Protein AF-H8KWG1-F1 (afdb_monomer_lite)

Radius of gyration: 48.0 Å; chains: 1; bounding box: 112×78×120 Å

Sequence (428 aa):
MRSLLLILVLLCLSTRTFSNDRPQLIDSLSADQKTVLYQYGTLKKLASAPQAENFWTQHKQLMPHLANAQRDSLANELLMNVELVYKVKKPSSFRFLERLFTATGLILSFASLIAAYAIIMLIYKYWSVISVFFLRIFAPLFKILFAPRMLTFELLLLGAAGIWFGPSIKDVTIRTIIIHVGLFLLWSQVTELVAAELNFKACYKKVFNSSSEWIPNRSTFIQICVPCFTTAVALFITTTKIADEWYYYELVIIGLITFYTIPLVYSVCRPLGRLILPVTYELNKINPRILPYITLTIILGVISLFIPNIHRSIPLTLGVLSACWLLIISSKEASGDLISNYVYVQLVSMLYFIGCMFAGAILSMQLLSTIGVLFLVVFAIIKYWELPGFWNWYWKDYKTWGLLGMAAFLWLIATLIKYGSTFIFIGL

Structure (mmCIF, N/CA/C/O backbone):
data_AF-H8KWG1-F1
#
_entry.id   AF-H8KWG1-F1
#
loop_
_atom_site.group_PDB
_atom_site.id
_atom_site.type_symbol
_atom_site.label_atom_id
_atom_site.label_alt_id
_atom_site.label_comp_id
_atom_site.label_asym_id
_atom_site.label_entity_id
_atom_site.label_seq_id
_atom_site.pdbx_PDB_ins_code
_atom_site.Cartn_x
_atom_site.Cartn_y
_atom_site.Cartn_z
_atom_site.occupancy
_atom_site.B_iso_or_equiv
_atom_site.auth_seq_id
_atom_site.auth_comp_id
_atom_site.auth_asym_id
_atom_site.auth_atom_id
_atom_site.pdbx_PDB_model_num
ATOM 1 N N . MET A 1 1 ? -72.026 -45.008 91.839 1.00 45.94 1 MET A N 1
ATOM 2 C CA . MET A 1 1 ? -72.260 -43.708 91.163 1.00 45.94 1 MET A CA 1
ATOM 3 C C . MET A 1 1 ? -72.143 -42.524 92.141 1.00 45.94 1 MET A C 1
ATOM 5 O O . MET A 1 1 ? -73.042 -41.704 92.231 1.00 45.94 1 MET A O 1
ATOM 9 N N . ARG A 1 2 ? -71.028 -42.425 92.882 1.00 38.81 2 ARG A N 1
ATOM 10 C CA . ARG A 1 2 ? -70.699 -41.300 93.790 1.00 38.81 2 ARG A CA 1
ATOM 11 C C . ARG A 1 2 ? -69.423 -40.547 93.369 1.00 38.81 2 ARG A C 1
ATOM 13 O O . ARG A 1 2 ? -69.159 -39.471 93.879 1.00 38.81 2 ARG A O 1
ATOM 20 N N . SER A 1 3 ? -68.689 -41.063 92.380 1.00 38.41 3 SER A N 1
ATOM 21 C CA . SER A 1 3 ? -67.412 -40.507 91.907 1.00 38.41 3 SER A CA 1
ATOM 22 C C . SER A 1 3 ? -67.548 -39.498 90.753 1.00 38.41 3 SER A C 1
ATOM 24 O O . SER A 1 3 ? -66.609 -38.768 90.478 1.00 38.41 3 SER A O 1
ATOM 26 N N . LEU A 1 4 ? -68.718 -39.414 90.102 1.00 46.00 4 LEU A N 1
ATOM 27 C CA . LEU A 1 4 ? -69.000 -38.449 89.021 1.00 46.00 4 LEU A CA 1
ATOM 28 C C . LEU A 1 4 ? -69.634 -37.143 89.535 1.00 46.00 4 LEU A C 1
ATOM 30 O O . LEU A 1 4 ? -69.410 -36.081 88.969 1.00 46.00 4 LEU A O 1
ATOM 34 N N . LEU A 1 5 ? -70.356 -37.200 90.659 1.00 46.47 5 LEU A N 1
ATOM 35 C CA . LEU A 1 5 ? -70.991 -36.030 91.279 1.00 46.47 5 LEU A CA 1
ATOM 36 C C . LEU A 1 5 ? -69.972 -35.175 92.058 1.00 46.47 5 LEU A C 1
ATOM 38 O O . LEU A 1 5 ? -70.111 -33.962 92.133 1.00 46.47 5 LEU A O 1
ATOM 42 N N . LEU A 1 6 ? -68.890 -35.792 92.548 1.00 48.22 6 LEU A N 1
ATOM 43 C CA . LEU A 1 6 ? -67.790 -35.103 93.232 1.00 48.22 6 LEU A CA 1
ATOM 44 C C . LEU A 1 6 ? -66.878 -34.338 92.252 1.00 48.22 6 LEU A C 1
ATOM 46 O O . LEU A 1 6 ? -66.355 -33.290 92.608 1.00 48.22 6 LEU A O 1
ATOM 50 N N . ILE A 1 7 ? -66.761 -34.801 91.000 1.00 50.03 7 ILE A N 1
ATOM 51 C CA . ILE A 1 7 ? -66.009 -34.111 89.936 1.00 50.03 7 ILE A CA 1
ATOM 52 C C . ILE A 1 7 ? -66.824 -32.947 89.347 1.00 50.03 7 ILE A C 1
ATOM 54 O O . ILE A 1 7 ? -66.253 -31.905 89.041 1.00 50.03 7 ILE A O 1
ATOM 58 N N . LEU A 1 8 ? -68.158 -33.059 89.279 1.00 44.25 8 LEU A N 1
ATOM 59 C CA . LEU A 1 8 ? -69.018 -31.948 88.847 1.00 44.25 8 LEU A CA 1
ATOM 60 C C . LEU A 1 8 ? -69.147 -30.844 89.917 1.00 44.25 8 LEU A C 1
ATOM 62 O O . LEU A 1 8 ? -69.240 -29.670 89.577 1.00 44.25 8 LEU A O 1
ATOM 66 N N . VAL A 1 9 ? -69.093 -31.199 91.208 1.00 47.09 9 VAL A N 1
ATOM 67 C CA . VAL A 1 9 ? -69.109 -30.231 92.325 1.00 47.09 9 VAL A CA 1
ATOM 68 C C . VAL A 1 9 ? -67.736 -29.570 92.537 1.00 47.09 9 VAL A C 1
ATOM 70 O O . VAL A 1 9 ? -67.678 -28.411 92.943 1.00 47.09 9 VAL A O 1
ATOM 73 N N . LEU A 1 10 ? -66.632 -30.238 92.174 1.00 42.50 10 LEU A N 1
ATOM 74 C CA . LEU A 1 10 ? -65.285 -29.642 92.169 1.00 42.50 10 LEU A CA 1
ATOM 75 C C . LEU A 1 10 ? -65.013 -28.721 90.964 1.00 42.50 10 LEU A C 1
ATOM 77 O O . LEU A 1 10 ? -64.064 -27.944 91.010 1.00 42.50 10 LEU A O 1
ATOM 81 N N . LEU A 1 11 ? -65.858 -28.741 89.926 1.00 41.41 11 LEU A N 1
ATOM 82 C CA . LEU A 1 11 ? -65.780 -27.824 88.777 1.00 41.41 11 LEU A CA 1
ATOM 83 C C . LEU A 1 11 ? -66.586 -26.521 88.958 1.00 41.41 11 LEU A C 1
ATOM 85 O O . LEU A 1 11 ? -66.471 -25.622 88.129 1.00 41.41 11 LEU A O 1
ATOM 89 N N . CYS A 1 12 ? -67.359 -26.373 90.042 1.00 37.69 12 CYS A N 1
ATOM 90 C CA . CYS A 1 12 ? -68.228 -25.205 90.270 1.00 37.69 12 CYS A CA 1
ATOM 91 C C . CYS A 1 12 ? -67.841 -24.324 91.472 1.00 37.69 12 CYS A C 1
ATOM 93 O O . CYS A 1 12 ? -68.596 -23.425 91.834 1.00 37.69 12 CYS A O 1
ATOM 95 N N . LEU A 1 13 ? -66.666 -24.521 92.079 1.00 39.50 13 LEU A N 1
ATOM 96 C CA . LEU A 1 13 ? -66.196 -23.723 93.220 1.00 39.50 13 LEU A CA 1
ATOM 97 C C . LEU A 1 13 ? -64.777 -23.184 92.993 1.00 39.50 13 LEU A C 1
ATOM 99 O O . LEU A 1 13 ? -63.840 -23.503 93.716 1.00 39.50 13 LEU A O 1
ATOM 103 N N . SER A 1 14 ? -64.636 -22.295 92.010 1.00 31.61 14 SER A N 1
ATOM 104 C CA . SER A 1 14 ? -63.568 -21.287 92.017 1.00 31.61 14 SER A CA 1
ATOM 105 C C . SER A 1 14 ? -64.027 -19.980 91.365 1.00 31.61 14 SER A C 1
ATOM 107 O O . SER A 1 14 ? -63.441 -19.490 90.405 1.00 31.61 14 SER A O 1
ATOM 109 N N . THR A 1 15 ? -65.081 -19.372 91.904 1.00 32.47 15 THR A N 1
ATOM 110 C CA . THR A 1 15 ? -65.320 -17.938 91.716 1.00 32.47 15 THR A CA 1
ATOM 111 C C . THR A 1 15 ? -64.963 -17.212 93.004 1.00 32.47 15 THR A C 1
ATOM 113 O O . THR A 1 15 ? -65.799 -16.998 93.879 1.00 32.47 15 THR A O 1
ATOM 116 N N . ARG A 1 16 ? -63.692 -16.816 93.107 1.00 30.44 16 ARG A N 1
ATOM 117 C CA . ARG A 1 16 ? -63.304 -15.588 93.804 1.00 30.44 16 ARG A CA 1
ATOM 118 C C . ARG A 1 16 ? -62.571 -14.693 92.815 1.00 30.44 16 ARG A C 1
ATOM 120 O O . ARG A 1 16 ? -61.386 -14.837 92.548 1.00 30.44 16 ARG A O 1
ATOM 127 N N . THR A 1 17 ? -63.385 -13.819 92.247 1.00 31.06 17 THR A N 1
ATOM 128 C CA . THR A 1 17 ? -63.105 -12.470 91.762 1.00 31.06 17 THR A CA 1
ATOM 129 C C . THR A 1 17 ? -61.770 -11.874 92.222 1.00 31.06 17 THR A C 1
ATOM 131 O O . THR A 1 17 ? -61.638 -11.435 93.364 1.00 31.06 17 THR A O 1
ATOM 134 N N . PHE A 1 18 ? -60.836 -11.735 91.286 1.00 30.50 18 PHE A N 1
ATOM 135 C CA . PHE A 1 18 ? -60.109 -10.479 91.150 1.00 30.50 18 PHE A CA 1
ATOM 136 C C . PHE A 1 18 ? -60.758 -9.726 89.994 1.00 30.50 18 PHE A C 1
ATOM 138 O O . PHE A 1 18 ? -60.753 -10.191 88.857 1.00 30.50 18 PHE A O 1
ATOM 145 N N . SER A 1 19 ? -61.351 -8.575 90.300 1.00 39.44 19 SER A N 1
ATOM 146 C CA . SER A 1 19 ? -61.631 -7.552 89.301 1.00 39.44 19 SER A CA 1
ATOM 147 C C . SER A 1 19 ? -60.329 -7.245 88.576 1.00 39.44 19 SER A C 1
ATOM 149 O O . SER A 1 19 ? -59.390 -6.792 89.225 1.00 39.44 19 SER A O 1
ATOM 151 N N . ASN A 1 20 ? -60.248 -7.487 87.277 1.00 42.12 20 ASN A N 1
ATOM 152 C CA . ASN A 1 20 ? -59.262 -6.840 86.428 1.00 42.12 20 ASN A CA 1
ATOM 153 C C . ASN A 1 20 ? -59.754 -6.960 84.990 1.00 42.12 20 ASN A C 1
ATOM 155 O O . ASN A 1 20 ? -59.531 -7.976 84.342 1.00 42.12 20 ASN A O 1
ATOM 159 N N . ASP A 1 21 ? -60.322 -5.882 84.460 1.00 50.09 21 ASP A N 1
ATOM 160 C CA . ASP A 1 21 ? -60.579 -5.678 83.026 1.00 50.09 21 ASP A CA 1
ATOM 161 C C . ASP A 1 21 ? -59.281 -5.709 82.167 1.00 50.09 21 ASP A C 1
ATOM 163 O O . ASP A 1 21 ? -59.283 -5.340 80.999 1.00 50.09 21 ASP A O 1
ATOM 167 N N . ARG A 1 22 ? -58.133 -6.127 82.731 1.00 52.28 22 ARG A N 1
ATOM 168 C CA . ARG A 1 22 ? -56.773 -5.941 82.195 1.00 52.28 22 ARG A CA 1
ATOM 169 C C . ARG A 1 22 ? -56.357 -6.954 81.117 1.00 52.28 22 ARG A C 1
ATOM 171 O O . ARG A 1 22 ? -55.852 -6.496 80.095 1.00 52.28 22 ARG A O 1
ATOM 178 N N . PRO A 1 23 ? -56.604 -8.277 81.247 1.00 55.69 23 PRO A N 1
ATOM 179 C CA . PRO A 1 23 ? -56.267 -9.233 80.187 1.00 55.69 23 PRO A CA 1
ATOM 180 C C . PRO A 1 23 ? -57.109 -8.995 78.927 1.00 55.69 23 PRO A C 1
ATOM 182 O O . PRO A 1 23 ? -56.592 -9.022 77.816 1.00 55.69 23 PRO A O 1
ATOM 185 N N . GLN A 1 24 ? -58.391 -8.651 79.109 1.00 60.31 24 GLN A N 1
ATOM 186 C CA . GLN A 1 24 ? -59.303 -8.302 78.014 1.00 60.31 24 GLN A CA 1
ATOM 187 C C . GLN A 1 24 ? -58.863 -7.023 77.290 1.00 60.31 24 GLN A C 1
ATOM 189 O O . GLN A 1 24 ? -58.930 -6.955 76.063 1.00 60.31 24 GLN A O 1
ATOM 194 N N . LEU A 1 25 ? -58.350 -6.031 78.030 1.00 63.03 25 LEU A N 1
ATOM 195 C CA . LEU A 1 25 ? -57.764 -4.826 77.444 1.00 63.03 25 LEU A CA 1
ATOM 196 C C . LEU A 1 25 ? -56.498 -5.142 76.644 1.00 63.03 25 LEU A C 1
ATOM 198 O O . LEU A 1 25 ? -56.382 -4.656 75.524 1.00 63.03 25 LEU A O 1
ATOM 202 N N . ILE A 1 26 ? -55.590 -5.984 77.150 1.00 63.38 26 ILE A N 1
ATOM 203 C CA . ILE A 1 26 ? -54.392 -6.392 76.398 1.00 63.38 26 ILE A CA 1
ATOM 204 C C . ILE A 1 26 ? -54.781 -7.140 75.120 1.00 63.38 26 ILE A C 1
ATOM 206 O O . ILE A 1 26 ? -54.238 -6.841 74.058 1.00 63.38 26 ILE A O 1
ATOM 210 N N . ASP A 1 27 ? -55.740 -8.060 75.174 1.00 68.31 27 ASP A N 1
ATOM 211 C CA . ASP A 1 27 ? -56.176 -8.820 73.998 1.00 68.31 27 ASP A CA 1
ATOM 212 C C . ASP A 1 27 ? -56.909 -7.964 72.958 1.00 68.31 27 ASP A C 1
ATOM 214 O O . ASP A 1 27 ? -56.784 -8.230 71.762 1.00 68.31 27 ASP A O 1
ATOM 218 N N . SER A 1 28 ? -57.572 -6.886 73.385 1.00 76.00 28 SER A N 1
ATOM 219 C CA . SER A 1 28 ? -58.222 -5.921 72.488 1.00 76.00 28 SER A CA 1
ATOM 220 C C . SER A 1 28 ? -57.251 -5.006 71.721 1.00 76.00 28 SER A C 1
ATOM 222 O O . SER A 1 28 ? -57.649 -4.379 70.738 1.00 76.00 28 SER A O 1
ATOM 224 N N . LEU A 1 29 ? -55.980 -4.924 72.138 1.00 76.56 29 LEU A N 1
ATOM 225 C CA . LEU A 1 29 ? -54.973 -4.087 71.480 1.00 76.56 29 LEU A CA 1
ATOM 226 C C . LEU A 1 29 ? -54.447 -4.742 70.194 1.00 76.56 29 LEU A C 1
ATOM 228 O O . LEU A 1 29 ? -54.079 -5.921 70.168 1.00 76.56 29 LEU A O 1
ATOM 232 N N . SER A 1 30 ? -54.321 -3.940 69.137 1.00 79.62 30 SER A N 1
ATOM 233 C CA . SER A 1 30 ? -53.680 -4.346 67.879 1.00 79.62 30 SER A CA 1
ATOM 234 C C . SER A 1 30 ? -52.180 -4.639 68.055 1.00 79.62 30 SER A C 1
ATOM 236 O O . SER A 1 30 ? -51.542 -4.186 69.009 1.00 79.62 30 SER A O 1
ATOM 238 N N . ALA A 1 31 ? -51.586 -5.382 67.114 1.00 76.25 31 ALA A N 1
ATOM 239 C CA . ALA A 1 31 ? -50.161 -5.735 67.149 1.00 76.25 31 ALA A CA 1
ATOM 240 C C . ALA A 1 31 ? -49.239 -4.498 67.215 1.00 76.25 31 ALA A C 1
ATOM 242 O O . ALA A 1 31 ? -48.243 -4.502 67.942 1.00 76.25 31 ALA A O 1
ATOM 243 N N . ASP A 1 32 ? -49.609 -3.413 66.533 1.00 79.12 32 ASP A N 1
ATOM 244 C CA . ASP A 1 32 ? -48.850 -2.160 66.536 1.00 79.12 32 ASP A CA 1
ATOM 245 C C . ASP A 1 32 ? -48.965 -1.431 67.883 1.00 79.12 32 ASP A C 1
ATOM 247 O O . ASP A 1 32 ? -47.965 -0.962 68.427 1.00 79.12 32 ASP A O 1
ATOM 251 N N . GLN A 1 33 ? -50.155 -1.415 68.494 1.00 81.38 33 GLN A N 1
ATOM 252 C CA . GLN A 1 33 ? -50.360 -0.844 69.831 1.00 81.38 33 GLN A CA 1
ATOM 253 C C . GLN A 1 33 ? -49.595 -1.619 70.913 1.00 81.38 33 GLN A C 1
ATOM 255 O O . GLN A 1 33 ? -48.955 -1.011 71.774 1.00 81.38 33 GLN A O 1
ATOM 260 N N . LYS A 1 34 ? -49.590 -2.956 70.833 1.00 82.12 34 LYS A N 1
ATOM 261 C CA . LYS A 1 34 ? -48.784 -3.824 71.708 1.00 82.12 34 LYS A CA 1
ATOM 262 C C . LYS A 1 34 ? -47.288 -3.546 71.551 1.00 82.12 34 LYS A C 1
ATOM 264 O O . LYS A 1 34 ? -46.578 -3.460 72.549 1.00 82.12 34 LYS A O 1
ATOM 269 N N . THR A 1 35 ? -46.823 -3.339 70.318 1.00 83.31 35 THR A N 1
ATOM 270 C CA . THR A 1 35 ? -45.418 -3.019 70.018 1.00 83.31 35 THR A CA 1
ATOM 271 C C . THR A 1 35 ? -45.007 -1.668 70.606 1.00 83.31 35 THR A C 1
ATOM 273 O O . THR A 1 35 ? -43.962 -1.573 71.249 1.00 83.31 35 THR A O 1
ATOM 276 N N . VAL A 1 36 ? -45.842 -0.636 70.459 1.00 84.19 36 VAL A N 1
ATOM 277 C CA . VAL A 1 36 ? -45.584 0.699 71.029 1.00 84.19 36 VAL A CA 1
ATOM 278 C C . VAL A 1 36 ? -45.588 0.665 72.561 1.00 84.19 36 VAL A C 1
ATOM 280 O O . VAL A 1 36 ? -44.702 1.254 73.181 1.00 84.19 36 VAL A O 1
ATOM 283 N N . LEU A 1 37 ? -46.523 -0.057 73.193 1.00 85.38 37 LEU A N 1
ATOM 284 C CA . LEU A 1 37 ? -46.544 -0.237 74.654 1.00 85.38 37 LEU A CA 1
ATOM 285 C C . LEU A 1 37 ? -45.328 -1.022 75.164 1.00 85.38 37 LEU A C 1
ATOM 287 O O . LEU A 1 37 ? -44.750 -0.644 76.184 1.00 85.38 37 LEU A O 1
ATOM 291 N N . TYR A 1 38 ? -44.900 -2.060 74.440 1.00 84.00 38 TYR A N 1
ATOM 292 C CA . TYR A 1 38 ? -43.675 -2.804 74.745 1.00 84.00 38 TYR A CA 1
ATOM 293 C C . TYR A 1 38 ? -42.435 -1.906 74.675 1.00 84.00 38 TYR A C 1
ATOM 295 O O . TYR A 1 38 ? -41.608 -1.904 75.588 1.00 84.00 38 TYR A O 1
ATOM 303 N N . GLN A 1 39 ? -42.307 -1.113 73.609 1.00 85.31 39 GLN A N 1
ATOM 304 C CA . GLN A 1 39 ? -41.190 -0.186 73.417 1.00 85.31 39 GLN A CA 1
ATOM 305 C C . GLN A 1 39 ? -41.186 0.917 74.477 1.00 85.31 39 GLN A C 1
ATOM 307 O O . GLN A 1 39 ? -40.136 1.187 75.057 1.00 85.31 39 GLN A O 1
ATOM 312 N N . TYR A 1 40 ? -42.351 1.486 74.805 1.00 86.50 40 TYR A N 1
ATOM 313 C CA . TYR A 1 40 ? -42.487 2.447 75.899 1.00 86.50 40 TYR A CA 1
ATOM 314 C C . TYR A 1 40 ? -42.064 1.835 77.243 1.00 86.50 40 TYR A C 1
ATOM 316 O O . TYR A 1 40 ? -41.245 2.422 77.948 1.00 86.50 40 TYR A O 1
ATOM 324 N N . GLY A 1 41 ? -42.550 0.633 77.576 1.00 84.94 41 GLY A N 1
ATOM 325 C CA . GLY A 1 41 ? -42.151 -0.078 78.794 1.00 84.94 41 GLY A CA 1
ATOM 326 C C . GLY A 1 41 ? -40.647 -0.349 78.838 1.00 84.94 41 GLY A C 1
ATOM 327 O O . GLY A 1 41 ? -39.997 -0.118 79.859 1.00 84.94 41 GLY A O 1
ATOM 328 N N . THR A 1 42 ? -40.072 -0.789 77.717 1.00 83.25 42 THR A N 1
ATOM 329 C CA . THR A 1 42 ? -38.633 -1.062 77.591 1.00 83.25 42 THR A CA 1
ATOM 330 C C . THR A 1 42 ? -37.810 0.209 77.805 1.00 83.25 42 THR A C 1
ATOM 332 O O . THR A 1 42 ? -36.858 0.197 78.583 1.00 83.25 42 THR A O 1
ATOM 335 N N . LEU A 1 43 ? -38.203 1.323 77.177 1.00 84.31 43 LEU A N 1
ATOM 336 C CA . LEU A 1 43 ? -37.555 2.628 77.338 1.00 84.31 43 LEU A CA 1
ATOM 337 C C . LEU A 1 43 ? -37.698 3.162 78.762 1.00 84.31 43 LEU A C 1
ATOM 339 O O . LEU A 1 43 ? -36.749 3.710 79.306 1.00 84.31 43 LEU A O 1
ATOM 343 N N . LYS A 1 44 ? -38.844 2.956 79.408 1.00 83.94 44 LYS A N 1
ATOM 344 C CA . LYS A 1 44 ? -39.039 3.347 80.806 1.00 83.94 44 LYS A CA 1
ATOM 345 C C . LYS A 1 44 ? -38.148 2.553 81.766 1.00 83.94 44 LYS A C 1
ATOM 347 O O . LYS A 1 44 ? -37.712 3.096 82.776 1.00 83.94 44 LYS A O 1
ATOM 352 N N . LYS A 1 45 ? -37.886 1.275 81.464 1.00 83.69 45 LYS A N 1
ATOM 353 C CA . LYS A 1 45 ? -37.054 0.389 82.293 1.00 83.69 45 LYS A CA 1
ATOM 354 C C . LYS A 1 45 ? -35.551 0.567 82.046 1.00 83.69 45 LYS A C 1
ATOM 356 O O . LYS A 1 45 ? -34.774 0.396 82.979 1.00 83.69 45 LYS A O 1
ATOM 361 N N . LEU A 1 46 ? -35.144 0.852 80.808 1.00 81.38 46 LEU A N 1
ATOM 362 C CA . LEU A 1 46 ? -33.734 0.848 80.390 1.00 81.38 46 LEU A CA 1
ATOM 363 C C . LEU A 1 46 ? -33.167 2.234 80.051 1.00 81.38 46 LEU A C 1
ATOM 365 O O . LEU A 1 46 ? -31.949 2.378 79.990 1.00 81.38 46 LEU A O 1
ATOM 369 N N . ALA A 1 47 ? -34.012 3.238 79.818 1.00 81.06 47 ALA A N 1
ATOM 370 C CA . ALA A 1 47 ? -33.601 4.590 79.444 1.00 81.06 47 ALA A CA 1
ATOM 371 C C . ALA A 1 47 ? -34.032 5.634 80.492 1.00 81.06 47 ALA A C 1
ATOM 373 O O . ALA A 1 47 ? -34.578 5.314 81.548 1.00 81.06 47 ALA A O 1
ATOM 374 N N . SER A 1 48 ? -33.755 6.911 80.214 1.00 77.75 48 SER A N 1
ATOM 375 C CA . SER A 1 48 ? -34.119 8.016 81.111 1.00 77.75 48 SER A CA 1
ATOM 376 C C . SER A 1 48 ? -35.613 8.367 81.005 1.00 77.75 48 SER A C 1
ATOM 378 O O . SER A 1 48 ? -36.176 8.412 79.910 1.00 77.75 48 SER A O 1
ATOM 380 N N . ALA A 1 49 ? -36.257 8.677 82.139 1.00 77.50 49 ALA A N 1
ATOM 381 C CA . ALA A 1 49 ? -37.672 9.066 82.213 1.00 77.50 49 ALA A CA 1
ATOM 382 C C . ALA A 1 49 ? -38.135 10.100 81.153 1.00 77.50 49 ALA A C 1
ATOM 384 O O . ALA A 1 49 ? -39.183 9.875 80.544 1.00 77.50 49 ALA A O 1
ATOM 385 N N . PRO A 1 50 ? -37.386 11.183 80.844 1.00 81.50 50 PRO A N 1
ATOM 386 C CA . PRO A 1 50 ? -37.806 12.137 79.814 1.00 81.50 50 PRO A CA 1
ATOM 387 C C . PRO A 1 50 ? -37.832 11.546 78.395 1.00 81.50 50 PRO A C 1
ATOM 389 O O . PRO A 1 50 ? -38.642 11.967 77.574 1.00 81.50 50 PRO A O 1
ATOM 392 N N . GLN A 1 51 ? -36.993 10.553 78.087 1.00 81.44 51 GLN A N 1
ATOM 393 C CA . GLN A 1 51 ? -36.976 9.909 76.768 1.00 81.44 51 GLN A CA 1
ATOM 394 C C . GLN A 1 51 ? -38.190 8.999 76.568 1.00 81.44 51 GLN A C 1
ATOM 396 O O . GLN A 1 51 ? -38.777 8.993 75.486 1.00 81.44 51 GLN A O 1
ATOM 401 N N . ALA A 1 52 ? -38.602 8.276 77.612 1.00 83.25 52 ALA A N 1
ATOM 402 C CA . ALA A 1 52 ? -39.806 7.451 77.572 1.00 83.25 52 ALA A CA 1
ATOM 403 C C . ALA A 1 52 ? -41.071 8.312 77.408 1.00 83.25 52 ALA A C 1
ATOM 405 O O . ALA A 1 52 ? -41.937 7.991 76.594 1.00 83.25 52 ALA A O 1
ATOM 406 N N . GLU A 1 53 ? -41.163 9.437 78.122 1.00 84.81 53 GLU A N 1
ATOM 407 C CA . GLU A 1 53 ? -42.303 10.353 77.993 1.00 84.81 53 GLU A CA 1
ATOM 408 C C . GLU A 1 53 ? -42.335 11.067 76.633 1.00 84.81 53 GLU A C 1
ATOM 410 O O . GLU A 1 53 ? -43.403 11.178 76.034 1.00 84.81 53 GLU A O 1
ATOM 415 N N . ASN A 1 54 ? -41.182 11.456 76.076 1.00 86.69 54 ASN A N 1
ATOM 416 C CA . ASN A 1 54 ? -41.107 11.992 74.711 1.00 86.69 54 ASN A CA 1
ATOM 417 C C . ASN A 1 54 ? -41.513 10.959 73.648 1.00 86.69 54 ASN A C 1
ATOM 419 O O . ASN A 1 54 ? -42.197 11.291 72.682 1.00 86.69 54 ASN A O 1
ATOM 423 N N . PHE A 1 55 ? -41.129 9.694 73.824 1.00 88.06 55 PHE A N 1
ATOM 424 C CA . PHE A 1 55 ? -41.572 8.616 72.939 1.00 88.06 55 PHE A CA 1
ATOM 425 C C . PHE A 1 55 ? -43.094 8.416 73.017 1.00 88.06 55 PHE A C 1
ATOM 427 O O . PHE A 1 55 ? -43.753 8.232 71.990 1.00 88.06 55 PHE A O 1
ATOM 434 N N . TRP A 1 56 ? -43.667 8.508 74.222 1.00 86.75 56 TRP A N 1
ATOM 435 C CA . TRP A 1 56 ? -45.110 8.395 74.418 1.00 86.75 56 TRP A CA 1
ATOM 436 C C . TRP A 1 56 ? -45.882 9.544 73.771 1.00 86.75 56 TRP A C 1
ATOM 438 O O . TRP A 1 56 ? -46.883 9.297 73.102 1.00 86.75 56 TRP A O 1
ATOM 448 N N . THR A 1 57 ? -45.429 10.791 73.920 1.00 84.06 57 THR A N 1
ATOM 449 C CA . THR A 1 57 ? -46.121 11.948 73.326 1.00 84.06 57 THR A CA 1
ATOM 450 C C . THR A 1 57 ? -46.173 11.870 71.802 1.00 84.06 57 THR A C 1
ATOM 452 O O . THR A 1 57 ? -47.206 12.208 71.225 1.00 84.06 57 THR A O 1
ATOM 455 N N . GLN A 1 58 ? -45.127 11.342 71.159 1.00 86.50 58 GLN A N 1
ATOM 456 C CA . GLN A 1 58 ? -45.090 11.115 69.709 1.00 86.50 58 GLN A CA 1
ATOM 457 C C . GLN A 1 58 ? -46.089 10.048 69.237 1.00 86.50 58 GLN A C 1
ATOM 459 O O . GLN A 1 58 ? -46.665 10.184 68.161 1.00 86.50 58 GLN A O 1
ATOM 464 N N . HIS A 1 59 ? -46.338 9.014 70.045 1.00 85.06 59 HIS A N 1
ATOM 465 C CA . HIS A 1 59 ? -47.187 7.875 69.670 1.00 85.06 59 HIS A CA 1
ATOM 466 C C . HIS A 1 59 ? -48.573 7.886 70.337 1.00 85.06 59 HIS A C 1
ATOM 468 O O . HIS A 1 59 ? -49.377 6.978 70.116 1.00 85.06 59 HIS A O 1
ATOM 474 N N . LYS A 1 60 ? -48.899 8.935 71.108 1.00 80.69 60 LYS A N 1
ATOM 475 C CA . LYS A 1 60 ? -50.168 9.083 71.844 1.00 80.69 60 LYS A CA 1
ATOM 476 C C . LYS A 1 60 ? -51.402 9.004 70.939 1.00 80.69 60 LYS A C 1
ATOM 478 O O . LYS A 1 60 ? -52.458 8.561 71.379 1.00 80.69 60 LYS A O 1
ATOM 483 N N . GLN A 1 61 ? -51.264 9.388 69.669 1.00 79.44 61 GLN A N 1
ATOM 484 C CA . GLN A 1 61 ? -52.340 9.330 68.675 1.00 79.44 61 GLN A CA 1
ATOM 485 C C . GLN A 1 61 ? -52.871 7.908 68.433 1.00 79.44 61 GLN A C 1
ATOM 487 O O . GLN A 1 61 ? -54.035 7.755 68.079 1.00 79.44 61 GLN A O 1
ATOM 492 N N . LEU A 1 62 ? -52.055 6.871 68.662 1.00 77.38 62 LEU A N 1
ATOM 493 C CA . LEU A 1 62 ? -52.458 5.472 68.471 1.00 77.38 62 LEU A CA 1
ATOM 494 C C . LEU A 1 62 ? -53.326 4.937 69.619 1.00 77.38 62 LEU A C 1
ATOM 496 O O . LEU A 1 62 ? -54.006 3.922 69.451 1.00 77.38 62 LEU A O 1
ATOM 500 N N . MET A 1 63 ? -53.285 5.587 70.788 1.00 79.56 63 MET A N 1
ATOM 501 C CA . MET A 1 63 ? -54.008 5.178 71.998 1.00 79.56 63 MET A CA 1
ATOM 502 C C . MET A 1 63 ? -54.458 6.401 72.831 1.00 79.56 63 MET A C 1
ATOM 504 O O . MET A 1 63 ? -54.047 6.557 73.984 1.00 79.56 63 MET A O 1
ATOM 508 N N . PRO A 1 64 ? -55.315 7.283 72.279 1.00 72.62 64 PRO A N 1
ATOM 509 C CA . PRO A 1 64 ? -55.667 8.560 72.911 1.00 72.62 64 PRO A CA 1
ATOM 510 C C . PRO A 1 64 ? -56.492 8.405 74.198 1.00 72.62 64 PRO A C 1
ATOM 512 O O . PRO A 1 64 ? -56.533 9.324 75.012 1.00 72.62 64 PRO A O 1
ATOM 515 N N . HIS A 1 65 ? -57.125 7.245 74.393 1.00 75.25 65 HIS A N 1
ATOM 516 C CA . HIS A 1 65 ? -58.024 6.959 75.513 1.00 75.25 65 HIS A CA 1
ATOM 517 C C . HIS A 1 65 ? -57.325 6.378 76.755 1.00 75.25 65 HIS A C 1
ATOM 519 O O . HIS A 1 65 ? -57.978 6.191 77.778 1.00 75.25 65 HIS A O 1
ATOM 525 N N . LEU A 1 66 ? -56.017 6.090 76.697 1.00 77.94 66 LEU A N 1
ATOM 526 C CA . LEU A 1 66 ? -55.281 5.528 77.835 1.00 77.94 66 LEU A CA 1
ATOM 527 C C . LEU A 1 66 ? -54.841 6.620 78.817 1.00 77.94 66 LEU A C 1
ATOM 529 O O . LEU A 1 66 ? -54.056 7.507 78.473 1.00 77.94 66 LEU A O 1
ATOM 533 N N . ALA A 1 67 ? -55.285 6.514 80.071 1.00 78.62 67 ALA A N 1
ATOM 534 C CA . ALA A 1 67 ? -54.757 7.332 81.159 1.00 78.62 67 ALA A CA 1
ATOM 535 C C . ALA A 1 67 ? -53.303 6.933 81.490 1.00 78.62 67 ALA A C 1
ATOM 537 O O . ALA A 1 67 ? -52.934 5.762 81.388 1.00 78.62 67 ALA A O 1
ATOM 538 N N . ASN A 1 68 ? -52.478 7.882 81.951 1.00 78.00 68 ASN A N 1
ATOM 539 C CA . ASN A 1 68 ? -51.044 7.654 82.208 1.00 78.00 68 ASN A CA 1
ATOM 540 C C . ASN A 1 68 ? -50.776 6.470 83.161 1.00 78.00 68 ASN A C 1
ATOM 542 O O . ASN A 1 68 ? -49.871 5.673 82.924 1.00 78.00 68 ASN A O 1
ATOM 546 N N . ALA A 1 69 ? -51.604 6.304 84.198 1.00 76.06 69 ALA A N 1
ATOM 547 C CA . ALA A 1 69 ? -51.497 5.185 85.138 1.00 76.06 69 ALA A CA 1
ATOM 548 C C . ALA A 1 69 ? -51.846 3.826 84.497 1.00 76.06 69 ALA A C 1
ATOM 550 O O . ALA A 1 69 ? -51.230 2.808 84.812 1.00 76.06 69 ALA A O 1
ATOM 551 N N . GLN A 1 70 ? -52.806 3.806 83.567 1.00 77.94 70 GLN A N 1
ATOM 552 C CA . GLN A 1 70 ? -53.208 2.595 82.847 1.00 77.94 70 GLN A CA 1
ATOM 553 C C . GLN A 1 70 ? -52.148 2.187 81.820 1.00 77.94 70 GLN A C 1
ATOM 555 O O . GLN A 1 70 ? -51.792 1.013 81.757 1.00 77.94 70 GLN A O 1
ATOM 560 N N . ARG A 1 71 ? -51.577 3.152 81.085 1.00 81.38 71 ARG A N 1
ATOM 561 C CA . ARG A 1 71 ? -50.422 2.945 80.193 1.00 81.38 71 ARG A CA 1
ATOM 562 C C . ARG A 1 71 ? -49.271 2.262 80.925 1.00 81.38 71 ARG A C 1
ATOM 564 O O . ARG A 1 71 ? -48.736 1.270 80.442 1.00 81.38 71 ARG A O 1
ATOM 571 N N . ASP A 1 72 ? -48.895 2.805 82.079 1.00 81.81 72 ASP A N 1
ATOM 572 C CA . ASP A 1 72 ? -47.750 2.324 82.851 1.00 81.81 72 ASP A CA 1
ATOM 573 C C . ASP A 1 72 ? -47.956 0.897 83.360 1.00 81.81 72 ASP A C 1
ATOM 575 O O . ASP A 1 72 ? -47.041 0.075 83.299 1.00 81.81 72 ASP A O 1
ATOM 579 N N . SER A 1 73 ? -49.171 0.596 83.819 1.00 81.06 73 SER A N 1
ATOM 580 C CA . SER A 1 73 ? -49.545 -0.753 84.238 1.00 81.06 73 SER A CA 1
ATOM 581 C C . SER A 1 73 ? -49.509 -1.735 83.065 1.00 81.06 73 SER A C 1
ATOM 583 O O . SER A 1 73 ? -48.916 -2.803 83.194 1.00 81.06 73 SER A O 1
ATOM 585 N N . LEU A 1 74 ? -50.100 -1.374 81.921 1.00 81.25 74 LEU A N 1
ATOM 586 C CA . LEU A 1 74 ? -50.169 -2.239 80.738 1.00 81.25 74 LEU A CA 1
ATOM 587 C C . LEU A 1 74 ? -48.787 -2.490 80.127 1.00 81.25 74 LEU A C 1
ATOM 589 O O . LEU A 1 74 ? -48.483 -3.613 79.737 1.00 81.25 74 LEU A O 1
ATOM 593 N N . ALA A 1 75 ? -47.926 -1.473 80.079 1.00 81.38 75 ALA A N 1
ATOM 594 C CA . ALA A 1 75 ? -46.562 -1.611 79.576 1.00 81.38 75 ALA A CA 1
ATOM 595 C C . ALA A 1 75 ? -45.721 -2.560 80.449 1.00 81.38 75 ALA A C 1
ATOM 597 O O . ALA A 1 75 ? -44.974 -3.383 79.920 1.00 81.38 75 ALA A O 1
ATOM 598 N N . ASN A 1 76 ? -45.871 -2.488 81.776 1.00 82.88 76 ASN A N 1
ATOM 599 C CA . ASN A 1 76 ? -45.196 -3.404 82.697 1.00 82.88 76 ASN A CA 1
ATOM 600 C C . ASN A 1 76 ? -45.719 -4.841 82.577 1.00 82.88 76 ASN A C 1
ATOM 602 O O . ASN A 1 76 ? -44.929 -5.781 82.585 1.00 82.88 76 ASN A O 1
ATOM 606 N N . GLU A 1 77 ? -47.031 -5.018 82.444 1.00 79.31 77 GLU A N 1
ATOM 607 C CA . GLU A 1 77 ? -47.651 -6.337 82.292 1.00 79.31 77 GLU A CA 1
ATOM 608 C C . GLU A 1 77 ? -47.258 -7.000 80.964 1.00 79.31 77 GLU A C 1
ATOM 610 O O . GLU A 1 77 ? -46.949 -8.190 80.924 1.00 79.31 77 GLU A O 1
ATOM 615 N N . LEU A 1 78 ? -47.174 -6.216 79.890 1.00 81.12 78 LEU A N 1
ATOM 616 C CA . LEU A 1 78 ? -46.753 -6.687 78.575 1.00 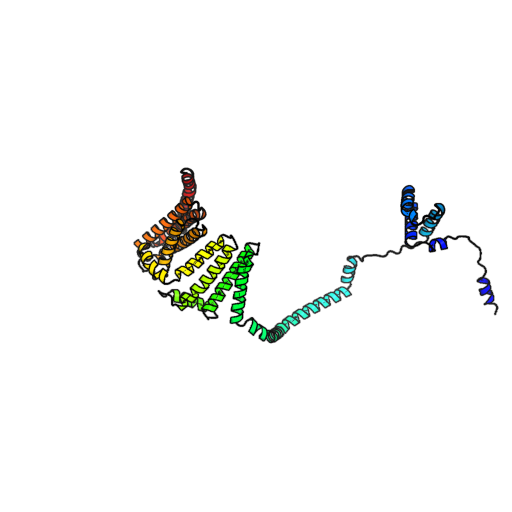81.12 78 LEU A CA 1
ATOM 617 C C . LEU A 1 78 ? -45.251 -7.035 78.561 1.00 81.12 78 LEU A C 1
ATOM 619 O O . LEU A 1 78 ? -44.870 -8.061 78.012 1.00 81.12 78 LEU A O 1
ATOM 623 N N . LEU A 1 79 ? -44.394 -6.264 79.238 1.00 82.00 79 LEU A N 1
ATOM 624 C CA . LEU A 1 79 ? -42.973 -6.611 79.398 1.00 82.00 79 LEU A CA 1
ATOM 625 C C . LEU A 1 79 ? -42.739 -7.939 80.128 1.00 82.00 79 LEU A C 1
ATOM 627 O O . LEU A 1 79 ? -41.785 -8.644 79.808 1.00 82.00 79 LEU A O 1
ATOM 631 N N . MET A 1 80 ? -43.561 -8.253 81.130 1.00 79.25 80 MET A N 1
ATOM 632 C CA . MET A 1 80 ? -43.401 -9.472 81.931 1.00 79.25 80 MET A CA 1
ATOM 633 C C . MET A 1 80 ? -43.905 -10.729 81.211 1.00 79.25 80 MET A C 1
ATOM 635 O O . MET A 1 80 ? -43.481 -11.826 81.560 1.00 79.25 80 MET A O 1
ATOM 639 N N . ASN A 1 81 ? -44.778 -10.573 80.210 1.00 73.81 81 ASN A N 1
ATOM 640 C CA . ASN A 1 81 ? -45.499 -11.677 79.569 1.00 73.81 81 ASN A CA 1
ATOM 641 C C . ASN A 1 81 ? -45.191 -11.851 78.066 1.00 73.81 81 ASN A C 1
ATOM 643 O O . ASN A 1 81 ? -45.907 -12.580 77.383 1.00 73.81 81 ASN A O 1
ATOM 647 N N . VAL A 1 82 ? -44.157 -11.196 77.519 1.00 71.00 82 VAL A N 1
ATOM 648 C CA . VAL A 1 82 ? -43.784 -11.324 76.096 1.00 71.00 82 VAL A CA 1
ATOM 649 C C . VAL A 1 82 ? -42.638 -12.313 75.887 1.00 71.00 82 VAL A C 1
ATOM 651 O O . VAL A 1 82 ? -41.578 -12.206 76.501 1.00 71.00 82 VAL A O 1
ATOM 654 N N . GLU A 1 83 ? -42.829 -13.230 74.937 1.00 68.19 83 GLU A N 1
ATOM 655 C CA . GLU A 1 83 ? -41.786 -14.106 74.401 1.00 68.19 83 GLU A CA 1
ATOM 656 C C . GLU A 1 83 ? -41.207 -13.508 73.105 1.00 68.19 83 GLU A C 1
ATOM 658 O O . GLU A 1 83 ? -41.930 -13.187 72.157 1.00 68.19 83 GLU A O 1
ATOM 663 N N . LEU A 1 84 ? -39.883 -13.329 73.049 1.00 60.50 84 LEU A N 1
ATOM 664 C CA . LEU A 1 84 ? -39.195 -12.775 71.880 1.00 60.50 84 LEU A CA 1
ATOM 665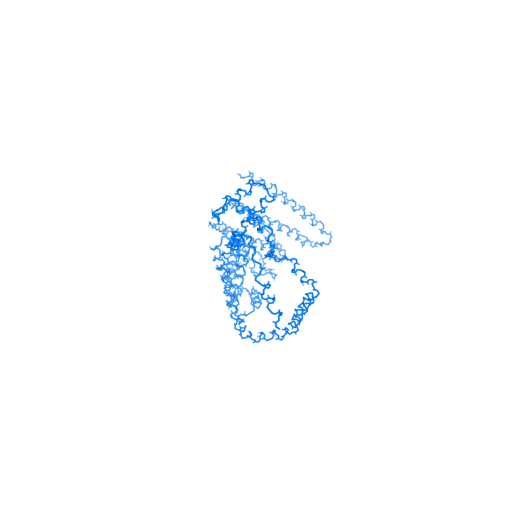 C C . LEU A 1 84 ? -38.999 -13.852 70.803 1.00 60.50 84 LEU A C 1
ATOM 667 O O . LEU A 1 84 ? -38.030 -14.610 70.832 1.00 60.50 84 LEU A O 1
ATOM 671 N N . VAL A 1 85 ? -39.880 -13.883 69.800 1.00 59.62 85 VAL A N 1
ATOM 672 C CA . VAL A 1 85 ? -39.714 -14.748 68.620 1.00 59.62 85 VAL A CA 1
ATOM 673 C C . VAL A 1 85 ? -38.852 -14.044 67.567 1.00 59.62 85 VAL A C 1
ATOM 675 O O . VAL A 1 85 ? -39.318 -13.188 66.811 1.00 59.62 85 VAL A O 1
ATOM 678 N N . TYR A 1 86 ? -37.573 -14.416 67.477 1.00 52.62 86 TYR A N 1
ATOM 679 C CA . TYR A 1 86 ? -36.662 -13.889 66.456 1.00 52.62 86 TYR A CA 1
ATOM 680 C C . TYR A 1 86 ? -36.963 -14.488 65.071 1.00 52.62 86 TYR A C 1
ATOM 682 O O . TYR A 1 86 ? -36.616 -15.632 64.777 1.00 52.62 86 TYR A O 1
ATOM 690 N N . LYS A 1 87 ? -37.552 -13.696 64.166 1.00 51.59 87 LYS A N 1
ATOM 691 C CA . LYS A 1 87 ? -37.654 -14.038 62.734 1.00 51.59 87 LYS A CA 1
ATOM 692 C C . LYS A 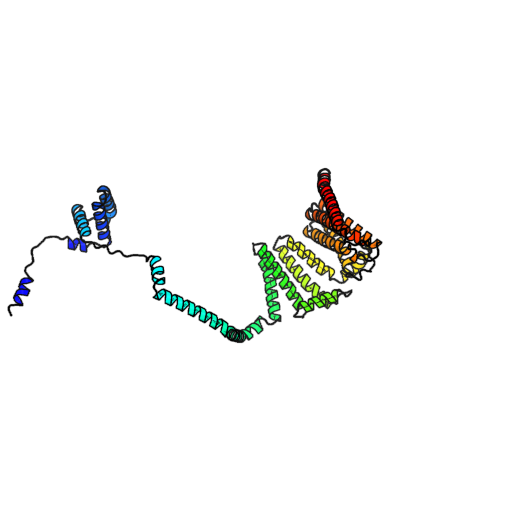1 87 ? -36.407 -13.557 61.986 1.00 51.59 87 LYS A C 1
ATOM 694 O O . LYS A 1 87 ? -36.288 -12.384 61.634 1.00 51.59 87 LYS A O 1
ATOM 699 N N . VAL A 1 88 ? -35.474 -14.470 61.713 1.00 54.72 88 VAL A N 1
ATOM 700 C CA . VAL A 1 88 ? -34.282 -14.184 60.897 1.00 54.72 88 VAL A CA 1
ATOM 701 C C . VAL A 1 88 ? -34.710 -13.915 59.446 1.00 54.72 88 VAL A C 1
ATOM 703 O O . VAL A 1 88 ? -35.110 -14.831 58.734 1.00 54.72 88 VAL A O 1
ATOM 706 N N . LYS A 1 89 ? -34.629 -12.655 58.991 1.00 59.25 89 LYS A N 1
ATOM 707 C CA . LYS A 1 89 ? -35.049 -12.237 57.634 1.00 59.25 89 LYS A CA 1
ATOM 708 C C . LYS A 1 89 ? -34.120 -12.706 56.503 1.00 59.25 89 LYS A C 1
ATOM 710 O O . LYS A 1 89 ? -34.536 -12.688 55.348 1.00 59.25 89 LYS A O 1
ATOM 715 N N . LYS A 1 90 ? -32.871 -13.091 56.793 1.00 53.75 90 LYS A N 1
ATOM 716 C CA . LYS A 1 90 ? -31.878 -13.453 55.768 1.00 53.75 90 LYS A CA 1
ATOM 717 C C . LYS A 1 90 ? -30.926 -14.535 56.301 1.00 53.75 90 LYS A C 1
ATOM 719 O O .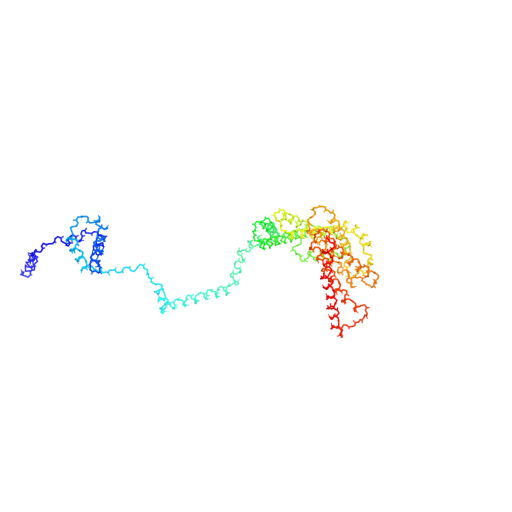 LYS A 1 90 ? -30.262 -14.274 57.304 1.00 53.75 90 LYS A O 1
ATOM 724 N N . PRO A 1 91 ? -30.842 -15.736 55.694 1.00 56.00 91 PRO A N 1
ATOM 725 C CA . PRO A 1 91 ? -29.814 -16.700 56.073 1.00 56.00 91 PRO A CA 1
ATOM 726 C C . PRO A 1 91 ? -28.435 -16.144 55.694 1.00 56.00 91 PRO A C 1
ATOM 728 O O . PRO A 1 91 ? -28.269 -15.548 54.630 1.00 56.00 91 PRO A O 1
ATOM 731 N N . SER A 1 92 ? -27.451 -16.311 56.576 1.00 59.16 92 SER A N 1
ATOM 732 C CA . SER A 1 92 ? -26.075 -15.884 56.329 1.00 59.16 92 SER A CA 1
ATOM 733 C C . SER A 1 92 ? -25.457 -16.688 55.180 1.00 59.16 92 SER A C 1
ATOM 735 O O . SER A 1 92 ? -25.668 -17.898 55.070 1.00 59.16 92 SER A O 1
ATOM 737 N N . SER A 1 93 ? -24.637 -16.034 54.351 1.00 58.47 93 SER A N 1
ATOM 738 C CA . SER A 1 93 ? -23.851 -16.652 53.266 1.00 58.47 93 SER A CA 1
ATOM 739 C C . SER A 1 93 ? -22.985 -17.826 53.752 1.00 58.47 93 SER A C 1
ATOM 741 O O . SER A 1 93 ? -22.620 -18.709 52.983 1.00 58.47 93 SER A O 1
ATOM 743 N N . PHE A 1 94 ? -22.708 -17.865 55.057 1.00 56.47 94 PHE A N 1
ATOM 744 C CA . PHE A 1 94 ? -21.972 -18.923 55.735 1.00 56.47 94 PHE A CA 1
ATOM 745 C C . PHE A 1 94 ? -22.703 -20.276 55.730 1.00 56.47 94 PHE A C 1
ATOM 747 O O . PHE A 1 94 ? -22.061 -21.303 55.545 1.00 56.47 94 PHE A O 1
ATOM 754 N N . ARG A 1 95 ? -24.045 -20.302 55.808 1.00 57.16 95 ARG A N 1
ATOM 755 C CA . ARG A 1 95 ? -24.818 -21.562 55.741 1.00 57.16 95 ARG A CA 1
ATOM 756 C C . ARG A 1 95 ? -24.790 -22.225 54.360 1.00 57.16 95 ARG A C 1
ATOM 758 O O . ARG A 1 95 ? -25.017 -23.427 54.251 1.00 57.16 95 ARG A O 1
ATOM 765 N N . PHE A 1 96 ? -24.535 -21.459 53.298 1.00 56.12 96 PHE A N 1
ATOM 766 C CA . PHE A 1 96 ? -24.350 -22.015 51.954 1.00 56.12 96 PHE A CA 1
ATOM 767 C C . PHE A 1 96 ? -23.023 -22.779 51.852 1.00 56.12 96 PHE A C 1
ATOM 769 O O . PHE A 1 96 ? -23.000 -23.904 51.358 1.00 56.12 96 PHE A O 1
ATOM 776 N N . LEU A 1 97 ? -21.946 -22.209 52.403 1.00 56.06 97 LEU A N 1
ATOM 777 C CA . LEU A 1 97 ? -20.651 -22.885 52.528 1.00 56.06 97 LEU A CA 1
ATOM 778 C C . LEU A 1 97 ? -20.746 -24.110 53.445 1.00 56.06 97 LEU A C 1
ATOM 780 O O . LEU A 1 97 ? -20.238 -25.172 53.104 1.00 56.06 97 LEU A O 1
ATOM 784 N N . GLU A 1 98 ? -21.476 -24.004 54.552 1.00 58.12 98 GLU A N 1
ATOM 785 C CA . GLU A 1 98 ? -21.697 -25.111 55.488 1.00 58.12 98 GLU A CA 1
ATOM 786 C C . GLU A 1 98 ? -22.419 -26.298 54.823 1.00 58.12 98 GLU A C 1
ATOM 788 O O . GLU A 1 98 ? -22.055 -27.447 55.051 1.00 58.12 98 GLU A O 1
ATOM 793 N N . ARG A 1 99 ? -23.372 -26.037 53.911 1.00 54.72 99 ARG A N 1
ATOM 794 C CA . ARG A 1 99 ? -24.010 -27.078 53.082 1.00 54.72 99 ARG A CA 1
ATOM 795 C C . ARG A 1 99 ? -23.061 -27.690 52.049 1.00 54.72 99 ARG A C 1
ATOM 797 O O . ARG A 1 99 ? -23.115 -28.902 51.852 1.00 54.72 99 ARG A O 1
ATOM 804 N N . LEU A 1 100 ? -22.197 -26.893 51.416 1.00 57.41 100 LEU A N 1
ATOM 805 C CA . LEU A 1 100 ? -21.194 -27.374 50.452 1.00 57.41 100 LEU A CA 1
ATOM 806 C C . LEU A 1 100 ? -20.129 -28.273 51.101 1.00 57.41 100 LEU A C 1
ATOM 808 O O . LEU A 1 100 ? -19.709 -29.247 50.483 1.00 57.41 100 LEU A O 1
ATOM 812 N N . PHE A 1 101 ? -19.740 -27.987 52.348 1.00 56.94 101 PHE A N 1
ATOM 813 C CA . PHE A 1 101 ? -18.752 -28.771 53.102 1.00 56.94 101 PHE A CA 1
ATOM 814 C C . PHE A 1 101 ? -19.338 -29.961 53.877 1.00 56.94 101 PHE A C 1
ATOM 816 O O . PHE A 1 101 ? -18.595 -30.683 54.542 1.00 56.94 101 PHE A O 1
ATOM 823 N N . THR A 1 102 ? -20.643 -30.234 53.770 1.00 64.88 102 THR A N 1
ATOM 824 C CA . THR A 1 102 ? -21.167 -31.537 54.206 1.00 64.88 102 THR A CA 1
ATOM 825 C C . THR A 1 102 ? -20.662 -32.636 53.271 1.00 64.88 102 THR A C 1
ATOM 827 O O . THR A 1 102 ? -20.628 -32.449 52.054 1.00 64.88 102 THR A O 1
ATOM 830 N N . ALA A 1 103 ? -20.300 -33.804 53.815 1.00 58.84 103 ALA A N 1
ATOM 831 C CA . ALA A 1 103 ? -19.801 -34.938 53.027 1.00 58.84 103 ALA A CA 1
ATOM 832 C C . ALA A 1 103 ? -20.721 -35.278 51.835 1.00 58.84 103 ALA A C 1
ATOM 834 O O . ALA A 1 103 ? -20.249 -35.551 50.735 1.00 58.84 103 ALA A O 1
ATOM 835 N N . THR A 1 104 ? -22.038 -35.159 52.021 1.00 67.19 104 THR A N 1
ATOM 836 C CA . THR A 1 104 ? -23.051 -35.363 50.978 1.00 67.19 104 THR A CA 1
ATOM 837 C C . THR A 1 104 ? -22.991 -34.306 49.869 1.00 67.19 104 THR A C 1
ATOM 839 O O . THR A 1 104 ? -23.097 -34.652 48.694 1.00 67.19 104 THR A O 1
ATOM 842 N N . GLY A 1 105 ? -22.790 -33.027 50.211 1.00 64.69 105 GLY A N 1
ATOM 843 C CA . GLY A 1 105 ? -22.638 -31.936 49.238 1.00 64.69 105 GLY A CA 1
ATOM 844 C C . GLY A 1 105 ? -21.349 -32.049 48.421 1.00 64.69 105 GLY A C 1
ATOM 845 O O . GLY A 1 105 ? -21.353 -31.813 47.210 1.00 64.69 105 GLY A O 1
ATOM 846 N N . LEU A 1 106 ? -20.272 -32.501 49.064 1.00 67.94 106 LEU A N 1
ATOM 847 C CA . LEU A 1 106 ? -18.988 -32.782 48.426 1.00 67.94 106 LEU A CA 1
ATOM 848 C C . LEU A 1 106 ? -19.099 -33.952 47.435 1.00 67.94 106 LEU A C 1
ATOM 850 O O . LEU A 1 106 ? -18.671 -33.819 46.290 1.00 67.94 106 LEU A O 1
ATOM 854 N N . ILE A 1 107 ? -19.757 -35.052 47.823 1.00 77.25 107 ILE A N 1
ATOM 855 C CA . ILE A 1 107 ? -20.003 -36.208 46.940 1.00 77.25 107 ILE A CA 1
ATOM 856 C C . ILE A 1 107 ? -20.862 -35.813 45.733 1.00 77.25 107 ILE A C 1
ATOM 858 O O . ILE A 1 107 ? -20.535 -36.183 44.607 1.00 77.25 107 ILE A O 1
ATOM 862 N N . LEU A 1 108 ? -21.928 -35.030 45.936 1.00 73.94 108 LEU A N 1
ATOM 863 C CA . LEU A 1 108 ? -22.795 -34.588 44.838 1.00 73.94 108 LEU A CA 1
ATOM 864 C C . LEU A 1 108 ? -22.049 -33.675 43.850 1.00 73.94 108 LEU A C 1
ATOM 866 O O . LEU A 1 108 ? -22.242 -33.775 42.639 1.00 73.94 108 LEU A O 1
ATOM 870 N N . SER A 1 109 ? -21.170 -32.813 44.369 1.00 75.38 109 SER A N 1
ATOM 871 C CA . SER A 1 109 ? -20.330 -31.919 43.563 1.00 75.38 109 SER A CA 1
ATOM 872 C C . SER A 1 109 ? -19.242 -32.684 42.799 1.00 75.38 109 SER A C 1
ATOM 874 O O . SER A 1 109 ? -18.962 -32.378 41.643 1.00 75.38 109 SER A O 1
ATOM 876 N N . PHE A 1 110 ? -18.660 -33.727 43.397 1.00 80.25 110 PHE A N 1
ATOM 877 C CA . PHE A 1 110 ? -17.754 -34.633 42.687 1.00 80.25 110 PHE A CA 1
ATOM 878 C C . PHE A 1 110 ? -18.481 -35.432 41.601 1.00 80.25 110 PHE A C 1
ATOM 880 O O . PHE A 1 110 ? -17.970 -35.562 40.490 1.00 80.25 110 PHE A O 1
ATOM 887 N N . ALA A 1 111 ? -19.689 -35.922 41.881 1.00 86.62 111 ALA A N 1
ATOM 888 C CA . ALA A 1 111 ? -20.498 -36.642 40.904 1.00 86.62 111 ALA A CA 1
ATOM 889 C C . ALA A 1 111 ? -20.869 -35.762 39.699 1.00 86.62 111 ALA A C 1
ATOM 891 O O . ALA A 1 111 ? -20.790 -36.224 38.560 1.00 86.62 111 ALA A O 1
ATOM 892 N N . SER A 1 112 ? -21.215 -34.489 39.918 1.00 84.44 112 SER A N 1
ATOM 893 C CA . SER A 1 112 ? -21.508 -33.555 38.823 1.00 84.44 112 SER A CA 1
ATOM 894 C C . SER A 1 112 ? -20.264 -33.213 37.996 1.00 84.44 112 SER A C 1
ATOM 896 O O . SER A 1 112 ? -20.360 -33.138 36.771 1.00 84.44 112 SER A O 1
ATOM 898 N N . LEU A 1 113 ? -19.089 -33.096 38.625 1.00 85.31 113 LEU A N 1
ATOM 899 C CA . LEU A 1 113 ? -17.813 -32.918 37.925 1.00 85.31 113 LEU A CA 1
ATOM 900 C C . LEU A 1 113 ? -17.487 -34.130 37.037 1.00 85.31 113 LEU A C 1
ATOM 902 O O . LEU A 1 113 ? -17.132 -33.968 35.868 1.00 85.31 113 LEU A O 1
ATOM 906 N N . ILE A 1 114 ? -17.656 -35.343 37.571 1.00 87.44 114 ILE A N 1
ATOM 907 C CA . ILE A 1 114 ? -17.455 -36.594 36.829 1.00 87.44 114 ILE A CA 1
ATOM 908 C C . ILE A 1 114 ? -18.448 -36.686 35.665 1.00 87.44 114 ILE A C 1
ATOM 910 O O . ILE A 1 114 ? -18.052 -37.039 34.557 1.00 87.44 114 ILE A O 1
ATOM 914 N N . ALA A 1 115 ? -19.714 -36.323 35.880 1.00 90.19 115 ALA A N 1
ATOM 915 C CA . ALA A 1 115 ? -20.725 -36.304 34.827 1.00 90.19 115 ALA A CA 1
ATOM 916 C C . ALA A 1 115 ? -20.387 -35.292 33.721 1.00 90.19 115 ALA A C 1
ATOM 918 O O . ALA A 1 115 ? -20.453 -35.633 32.541 1.00 90.19 115 ALA A O 1
ATOM 919 N N . ALA A 1 116 ? -19.964 -34.075 34.075 1.00 88.25 116 ALA A N 1
ATOM 920 C CA . ALA A 1 116 ? -19.533 -33.069 33.106 1.00 88.25 116 ALA A CA 1
ATOM 921 C C . ALA A 1 116 ? -18.319 -33.551 32.294 1.00 88.25 116 ALA A C 1
ATOM 923 O O . ALA A 1 116 ? -18.314 -33.451 31.067 1.00 88.25 116 ALA A O 1
ATOM 924 N N . TYR A 1 117 ? -17.326 -34.146 32.959 1.00 88.38 117 TYR A N 1
ATOM 925 C CA . TYR A 1 117 ? -16.157 -34.728 32.300 1.00 88.38 117 TYR A CA 1
ATOM 926 C C . TYR A 1 117 ? -16.537 -35.889 31.368 1.00 88.38 117 TYR A C 1
ATOM 928 O O . TYR A 1 117 ? -16.061 -35.958 30.234 1.00 88.38 117 TYR A O 1
ATOM 936 N N . ALA A 1 118 ? -17.447 -36.764 31.802 1.00 90.75 118 ALA A N 1
ATOM 937 C CA . ALA A 1 118 ? -17.960 -37.862 30.992 1.00 90.75 118 ALA A CA 1
ATOM 938 C C . ALA A 1 118 ? -18.711 -37.356 29.752 1.00 90.75 118 ALA A C 1
ATOM 940 O O . ALA A 1 118 ? -18.504 -37.896 28.668 1.00 90.75 118 ALA A O 1
ATOM 941 N N . ILE A 1 119 ? -19.523 -36.300 29.882 1.00 91.69 119 ILE A N 1
ATOM 942 C CA . ILE A 1 119 ? -20.207 -35.653 28.752 1.00 91.69 119 ILE A CA 1
ATOM 943 C C . ILE A 1 119 ? -19.189 -35.080 27.764 1.00 91.69 119 ILE A C 1
ATOM 945 O O . ILE A 1 119 ? -19.309 -35.326 26.566 1.00 91.69 119 ILE A O 1
ATOM 949 N N . ILE A 1 120 ? -18.163 -34.369 28.241 1.00 89.19 120 ILE A N 1
ATOM 950 C CA . ILE A 1 120 ? -17.104 -33.819 27.379 1.00 89.19 120 ILE A CA 1
ATOM 951 C C . ILE A 1 120 ? -16.379 -34.945 26.630 1.00 89.19 120 ILE A C 1
ATOM 953 O O . ILE A 1 120 ? -16.205 -34.862 25.414 1.00 89.19 120 ILE A O 1
ATOM 957 N N . MET A 1 121 ? -16.014 -36.026 27.322 1.00 85.44 121 MET A N 1
ATOM 958 C CA . MET A 1 121 ? -15.367 -37.194 26.712 1.00 85.44 121 MET A CA 1
ATOM 959 C C . MET A 1 121 ? -16.281 -37.922 25.719 1.00 85.44 121 MET A C 1
ATOM 961 O O . MET A 1 121 ? -15.815 -38.371 24.672 1.00 85.44 121 MET A O 1
ATOM 965 N N . LEU A 1 122 ? -17.583 -38.013 26.004 1.00 89.44 122 LEU A N 1
ATOM 966 C CA . LEU A 1 122 ? -18.595 -38.555 25.093 1.00 89.44 122 LEU A CA 1
ATOM 967 C C . LEU A 1 122 ? -18.712 -37.707 23.825 1.00 89.44 122 LEU A C 1
ATOM 969 O O . LEU A 1 122 ? -18.660 -38.254 22.724 1.00 89.44 122 LEU A O 1
ATOM 973 N N . ILE A 1 123 ? -18.811 -36.385 23.969 1.00 89.06 123 ILE A N 1
ATOM 974 C CA . ILE A 1 123 ? -18.852 -35.450 22.840 1.00 89.06 123 ILE A CA 1
ATOM 975 C C . ILE A 1 123 ? -17.578 -35.579 22.010 1.00 89.06 123 ILE A C 1
ATOM 977 O O . ILE A 1 123 ? -17.673 -35.689 20.793 1.00 89.06 123 ILE A O 1
ATOM 981 N N . TYR A 1 124 ? -16.405 -35.633 22.645 1.00 89.00 124 TYR A N 1
ATOM 982 C CA . TYR A 1 124 ? -15.129 -35.791 21.950 1.00 89.00 124 TYR A CA 1
ATOM 983 C C . TYR A 1 124 ? -15.048 -37.121 21.186 1.00 89.00 124 TYR A C 1
ATOM 985 O O . TYR A 1 124 ? -14.718 -37.140 20.001 1.00 89.00 124 TYR A O 1
ATOM 993 N N . LYS A 1 125 ? -15.423 -38.235 21.829 1.00 90.06 125 LYS A N 1
ATOM 994 C CA . LYS A 1 125 ? -15.410 -39.577 21.225 1.00 90.06 125 LYS A CA 1
ATOM 995 C C . LYS A 1 125 ? -16.354 -39.689 20.027 1.00 90.06 125 LYS A C 1
ATOM 997 O O . LYS A 1 125 ? -16.004 -40.323 19.035 1.00 90.06 125 LYS A O 1
ATOM 1002 N N . TYR A 1 126 ? -17.539 -39.088 20.115 1.00 90.19 126 TYR A N 1
ATOM 1003 C CA . TYR A 1 126 ? -18.542 -39.122 19.048 1.00 90.19 126 TYR A CA 1
ATOM 1004 C C . TYR A 1 126 ? -18.497 -37.898 18.128 1.00 90.19 126 TYR A C 1
ATOM 1006 O O . TYR A 1 126 ? -19.335 -37.785 17.235 1.00 90.19 126 TYR A O 1
ATOM 1014 N N . TRP A 1 127 ? -17.511 -37.010 18.281 1.00 88.38 127 TRP A N 1
ATOM 1015 C CA . TRP A 1 127 ? -17.418 -35.768 17.511 1.00 88.38 127 TRP A CA 1
ATOM 1016 C C . TRP A 1 127 ? -17.371 -36.014 16.003 1.00 88.38 127 TRP A C 1
ATOM 1018 O O . TRP A 1 127 ? -17.981 -35.277 15.232 1.00 88.38 127 TRP A O 1
ATOM 1028 N N . SER A 1 128 ? -16.706 -37.082 15.560 1.00 86.38 128 SER A N 1
ATOM 1029 C CA . SER A 1 128 ? -16.663 -37.470 14.144 1.00 86.38 128 SER A CA 1
ATOM 1030 C C . SER A 1 128 ? -18.047 -37.840 13.596 1.00 86.38 128 SER A C 1
ATOM 1032 O O . SER A 1 128 ? -18.408 -37.431 12.499 1.00 86.38 128 SER A O 1
ATOM 1034 N N . VAL A 1 129 ? -18.868 -38.549 14.372 1.00 88.69 129 VAL A N 1
ATOM 1035 C CA . VAL A 1 129 ? -20.232 -38.934 13.971 1.00 88.69 129 VAL A CA 1
ATOM 1036 C C . VAL A 1 129 ? -21.177 -37.736 14.045 1.00 88.69 129 VAL A C 1
ATOM 1038 O O . VAL A 1 129 ? -21.963 -37.512 13.125 1.00 88.69 129 VAL A O 1
ATOM 1041 N N . ILE A 1 130 ? -21.065 -36.936 15.109 1.00 84.81 130 ILE A N 1
ATOM 1042 C CA . ILE A 1 130 ? -21.840 -35.708 15.307 1.00 84.81 130 ILE A CA 1
ATOM 1043 C C . ILE A 1 130 ? -21.551 -34.729 14.165 1.00 84.81 130 ILE A C 1
ATOM 1045 O O . ILE A 1 130 ? -22.480 -34.261 13.514 1.00 84.81 130 ILE A O 1
ATOM 1049 N N . SER A 1 131 ? -20.282 -34.471 13.851 1.00 83.75 131 SER A N 1
ATOM 1050 C CA . SER A 1 131 ? -19.900 -33.568 12.758 1.00 83.75 131 SER A CA 1
ATOM 1051 C C . SER A 1 131 ? -20.391 -34.055 11.396 1.00 83.75 131 SER A C 1
ATOM 1053 O O . SER A 1 131 ? -20.905 -33.243 10.636 1.00 83.75 131 SER A O 1
ATOM 1055 N N . VAL A 1 132 ? -20.338 -35.358 11.096 1.00 86.12 132 VAL A N 1
ATOM 1056 C CA . VAL A 1 132 ? -20.910 -35.915 9.854 1.00 86.12 132 VAL A CA 1
ATOM 1057 C C . VAL A 1 132 ? -22.435 -35.766 9.814 1.00 86.12 132 VAL A C 1
ATOM 1059 O O . VAL A 1 132 ? -22.986 -35.415 8.772 1.00 86.12 132 VAL A O 1
ATOM 1062 N N . PHE A 1 133 ? -23.129 -35.988 10.932 1.00 85.81 133 PHE A N 1
ATOM 1063 C CA . PHE A 1 133 ? -24.577 -35.790 11.038 1.00 85.81 133 PHE A CA 1
ATOM 1064 C C . PHE A 1 133 ? -24.972 -34.324 10.811 1.00 85.81 133 PHE A C 1
ATOM 1066 O O . PHE A 1 133 ? -25.839 -34.041 9.979 1.00 85.81 133 PHE A O 1
ATOM 1073 N N . PHE A 1 134 ? -24.278 -33.390 11.468 1.00 83.62 134 PHE A N 1
ATOM 1074 C CA . PHE A 1 134 ? -24.444 -31.953 11.252 1.00 83.62 134 PHE A CA 1
ATOM 1075 C C . PHE A 1 134 ? -24.131 -31.573 9.803 1.00 83.62 134 PHE A C 1
ATOM 1077 O O . PHE A 1 134 ? -24.951 -30.939 9.145 1.00 83.62 134 PHE A O 1
ATOM 1084 N N . LEU A 1 135 ? -23.001 -32.024 9.256 1.00 82.00 135 LEU A N 1
ATOM 1085 C CA . LEU A 1 135 ? -22.645 -31.776 7.862 1.00 82.00 135 LEU A CA 1
ATOM 1086 C C . LEU A 1 135 ? -23.693 -32.326 6.903 1.00 82.00 135 LEU A C 1
ATOM 1088 O O . LEU A 1 135 ? -23.927 -31.698 5.888 1.00 82.00 135 LEU A O 1
ATOM 1092 N N . ARG A 1 136 ? -24.362 -33.444 7.193 1.00 85.19 136 ARG A N 1
ATOM 1093 C CA . ARG A 1 136 ? -25.400 -34.000 6.313 1.00 85.19 136 ARG A CA 1
ATOM 1094 C C . ARG A 1 136 ? -26.688 -33.179 6.326 1.00 85.19 136 ARG A C 1
ATOM 1096 O O . ARG A 1 136 ? -27.275 -32.972 5.268 1.00 85.19 136 ARG A O 1
ATOM 1103 N N . ILE A 1 137 ? -27.107 -32.711 7.501 1.00 85.75 137 ILE A N 1
ATOM 1104 C CA . ILE A 1 137 ? -28.305 -31.872 7.667 1.00 85.75 137 ILE A CA 1
ATOM 1105 C C . ILE A 1 137 ? -28.074 -30.486 7.072 1.00 85.75 137 ILE A C 1
ATOM 1107 O O . ILE A 1 137 ? -28.928 -29.964 6.358 1.00 85.75 137 ILE A O 1
ATOM 1111 N N . PHE A 1 138 ? -26.901 -29.910 7.328 1.00 81.62 138 PHE A N 1
ATOM 1112 C CA . PHE A 1 138 ? -26.546 -28.581 6.849 1.00 81.62 138 PHE A CA 1
ATOM 1113 C C . PHE A 1 138 ? -25.910 -28.592 5.455 1.00 81.62 138 PHE A C 1
ATOM 1115 O O . PHE A 1 138 ? -25.842 -27.539 4.844 1.00 81.62 138 PHE A O 1
ATOM 1122 N N . ALA A 1 139 ? -25.510 -29.736 4.888 1.00 78.25 139 ALA A N 1
ATOM 1123 C CA . ALA A 1 139 ? -24.949 -29.843 3.533 1.00 78.25 139 ALA A CA 1
ATOM 1124 C C . ALA A 1 139 ? -25.788 -29.165 2.444 1.00 78.25 139 ALA A C 1
ATOM 1126 O O . ALA A 1 139 ? -25.193 -28.460 1.635 1.00 78.25 139 ALA A O 1
ATOM 1127 N N . PRO A 1 140 ? -27.120 -29.355 2.350 1.00 78.56 140 PRO A N 1
ATOM 1128 C CA . PRO A 1 140 ? -27.910 -28.651 1.343 1.00 78.56 140 PRO A CA 1
ATOM 1129 C C . PRO A 1 140 ? -27.901 -27.137 1.577 1.00 78.56 140 PRO A C 1
ATOM 1131 O O . PRO A 1 140 ? -27.748 -26.383 0.621 1.00 78.56 140 PRO A O 1
ATOM 1134 N N . LEU A 1 141 ? -27.968 -26.698 2.838 1.00 75.88 141 LEU A N 1
ATOM 1135 C CA . LEU A 1 141 ? -27.873 -25.284 3.196 1.00 75.88 141 LEU A CA 1
ATOM 1136 C C . LEU A 1 141 ? -26.496 -24.721 2.821 1.00 75.88 141 LEU A C 1
ATOM 1138 O O . LEU A 1 141 ? -26.419 -23.718 2.133 1.00 75.88 141 LEU A O 1
ATOM 1142 N N . PHE A 1 142 ? -25.414 -25.409 3.183 1.00 74.31 142 PHE A N 1
ATOM 1143 C CA . PHE A 1 142 ? -24.039 -25.040 2.867 1.00 74.31 142 PHE A CA 1
ATOM 1144 C C . PHE A 1 142 ? -23.738 -25.097 1.372 1.00 74.31 142 PHE A C 1
ATOM 1146 O O . PHE A 1 142 ? -22.980 -24.272 0.889 1.00 74.31 142 PHE A O 1
ATOM 1153 N N . LYS A 1 143 ? -24.344 -26.007 0.606 1.00 74.06 143 LYS A N 1
ATOM 1154 C CA . LYS A 1 143 ? -24.209 -26.019 -0.858 1.00 74.06 143 LYS A CA 1
ATOM 1155 C C . LYS A 1 143 ? -24.849 -24.802 -1.516 1.00 74.06 143 LYS A C 1
ATOM 1157 O O . LYS A 1 143 ? -24.379 -24.398 -2.572 1.00 74.06 143 LYS A O 1
ATOM 1162 N N . ILE A 1 144 ? -25.911 -24.258 -0.922 1.00 71.12 144 ILE A N 1
ATOM 1163 C CA . ILE A 1 144 ? -26.572 -23.042 -1.402 1.00 71.12 144 ILE A CA 1
ATOM 1164 C C . ILE A 1 144 ? -25.792 -21.817 -0.911 1.00 71.12 144 ILE A C 1
ATOM 1166 O O . ILE A 1 144 ? -25.309 -21.051 -1.734 1.00 71.12 144 ILE A O 1
ATOM 1170 N N . LEU A 1 145 ? -25.581 -21.700 0.405 1.00 65.06 145 LEU A N 1
ATOM 1171 C CA . LEU A 1 145 ? -24.906 -20.571 1.057 1.00 65.06 145 LEU A CA 1
ATOM 1172 C C . LEU A 1 145 ? -23.444 -20.413 0.599 1.00 65.06 145 LEU A C 1
ATOM 1174 O O . LEU A 1 145 ? -22.971 -19.313 0.366 1.00 65.06 145 LEU A O 1
ATOM 1178 N N . PHE A 1 146 ? -22.728 -21.526 0.418 1.00 67.56 146 PHE A N 1
ATOM 1179 C CA . PHE A 1 146 ? -21.338 -21.549 -0.051 1.00 67.56 146 PHE A CA 1
ATOM 1180 C C . PHE A 1 146 ? -21.217 -22.005 -1.507 1.00 67.56 146 PHE A C 1
ATOM 1182 O O . PHE A 1 146 ? -20.162 -22.501 -1.917 1.00 67.56 146 PHE A O 1
ATOM 1189 N N . ALA A 1 147 ? -22.271 -21.853 -2.321 1.00 76.75 147 ALA A N 1
ATOM 1190 C CA . ALA A 1 147 ? -22.102 -21.978 -3.763 1.00 76.75 147 ALA A CA 1
ATOM 1191 C C . ALA A 1 147 ? -21.021 -20.967 -4.195 1.00 76.75 147 ALA A C 1
ATOM 1193 O O . ALA A 1 147 ? -21.165 -19.792 -3.862 1.00 76.75 147 ALA A O 1
ATOM 1194 N N . PRO A 1 148 ? -19.969 -21.362 -4.941 1.00 72.62 148 PRO A N 1
ATOM 1195 C CA . PRO A 1 148 ? -18.817 -20.490 -5.186 1.00 72.62 148 PRO A CA 1
ATOM 1196 C C . PRO A 1 148 ? -19.210 -19.113 -5.731 1.00 72.62 148 PRO A C 1
ATOM 1198 O O . PRO A 1 148 ? -18.746 -18.097 -5.239 1.00 72.62 148 PRO A O 1
ATOM 1201 N N . ARG A 1 149 ? -20.174 -19.075 -6.662 1.00 76.88 149 ARG A N 1
ATOM 1202 C CA . ARG A 1 149 ? -20.715 -17.822 -7.207 1.00 76.88 149 ARG A CA 1
ATOM 1203 C C . ARG A 1 149 ? -21.514 -17.006 -6.186 1.00 76.88 149 ARG A C 1
ATOM 1205 O O . ARG A 1 149 ? -21.430 -15.786 -6.212 1.00 76.88 149 ARG A O 1
ATOM 1212 N N . MET A 1 150 ? -22.304 -17.653 -5.326 1.00 81.38 150 MET A N 1
ATOM 1213 C CA . MET A 1 150 ? -23.097 -16.964 -4.300 1.00 81.38 150 MET A CA 1
ATOM 1214 C C . MET A 1 150 ? -22.180 -16.356 -3.241 1.00 81.38 150 MET A C 1
ATOM 1216 O O . MET A 1 150 ? -22.327 -15.180 -2.925 1.00 81.38 150 MET A O 1
ATOM 1220 N N . LEU A 1 151 ? -21.160 -17.104 -2.815 1.00 83.81 151 LEU A N 1
ATOM 1221 C CA . LEU A 1 151 ? -20.134 -16.631 -1.893 1.00 83.81 151 LEU A CA 1
ATOM 1222 C C . LEU A 1 151 ? -19.394 -15.401 -2.444 1.00 83.81 151 LEU A C 1
ATOM 1224 O O . LEU A 1 151 ? -19.179 -14.447 -1.700 1.00 83.81 151 LEU A O 1
ATOM 1228 N N . THR A 1 152 ? -19.071 -15.372 -3.745 1.00 84.62 152 THR A N 1
ATOM 1229 C CA . THR A 1 152 ? -18.466 -14.189 -4.382 1.00 84.62 152 THR A CA 1
ATOM 1230 C C . THR A 1 152 ? -19.354 -12.950 -4.247 1.00 84.62 152 THR A C 1
ATOM 1232 O O . THR A 1 152 ? -18.873 -11.875 -3.888 1.00 84.62 152 THR A O 1
ATOM 1235 N N . PHE A 1 153 ? -20.661 -13.081 -4.494 1.00 88.75 153 PHE A N 1
ATOM 1236 C CA . PHE A 1 153 ? -21.602 -11.964 -4.355 1.00 88.75 153 PHE A CA 1
ATOM 1237 C C . PHE A 1 153 ? -21.829 -11.556 -2.897 1.00 88.75 153 PHE A C 1
ATOM 1239 O O . PHE A 1 153 ? -21.904 -10.360 -2.615 1.00 88.75 153 PHE A O 1
ATOM 1246 N N . GLU A 1 154 ? -21.900 -12.512 -1.970 1.00 88.69 154 GLU A N 1
ATOM 1247 C CA . GLU A 1 154 ? -22.022 -12.236 -0.534 1.00 88.69 154 GLU A CA 1
ATOM 1248 C C . GLU A 1 154 ? -20.804 -11.471 -0.007 1.00 88.69 154 GLU A C 1
ATOM 1250 O O . GLU A 1 154 ? -20.958 -10.454 0.670 1.00 88.69 154 GLU A O 1
ATOM 1255 N N . LEU A 1 155 ? -19.593 -11.901 -0.372 1.00 91.44 155 LEU A N 1
ATOM 1256 C CA . LEU A 1 155 ? -18.352 -11.219 -0.005 1.00 91.44 155 LEU A CA 1
ATOM 1257 C C . LEU A 1 155 ? -18.225 -9.847 -0.674 1.00 91.44 155 LEU A C 1
ATOM 1259 O O . LEU A 1 155 ? -17.722 -8.912 -0.050 1.00 91.44 155 LEU A O 1
ATOM 1263 N N . LEU A 1 156 ? -18.706 -9.693 -1.911 1.00 92.38 156 LEU A N 1
ATOM 1264 C CA . LEU A 1 156 ? -18.732 -8.402 -2.600 1.00 92.38 156 LEU A CA 1
ATOM 1265 C C . LEU A 1 156 ? -19.698 -7.428 -1.913 1.00 92.38 156 LEU A C 1
ATOM 1267 O O . LEU A 1 156 ? -19.352 -6.263 -1.713 1.00 92.38 156 LEU A O 1
ATOM 1271 N N . LEU A 1 157 ? -20.875 -7.906 -1.497 1.00 92.88 157 LEU A N 1
ATOM 1272 C CA . LEU A 1 157 ? -21.850 -7.117 -0.741 1.00 92.88 157 LEU A CA 1
ATOM 1273 C C . LEU A 1 157 ? -21.302 -6.751 0.640 1.00 92.88 157 LEU A C 1
ATOM 1275 O O . LEU A 1 157 ? -21.411 -5.597 1.049 1.00 92.88 157 LEU A O 1
ATOM 1279 N N . LEU A 1 158 ? -20.646 -7.691 1.325 1.00 93.44 158 LEU A N 1
ATOM 1280 C CA . LEU A 1 158 ? -19.969 -7.433 2.595 1.00 93.44 158 LEU A CA 1
ATOM 1281 C C . LEU A 1 158 ? -18.851 -6.392 2.435 1.00 93.44 158 LEU A C 1
ATOM 1283 O O . LEU A 1 158 ? -18.734 -5.484 3.258 1.00 93.44 158 LEU A O 1
ATOM 1287 N N . GLY A 1 159 ? -18.071 -6.478 1.353 1.00 93.62 159 GLY A N 1
ATOM 1288 C CA . GLY A 1 159 ? -17.044 -5.496 1.015 1.00 93.62 159 GLY A CA 1
ATOM 1289 C C . GLY A 1 159 ? -17.628 -4.099 0.795 1.00 93.62 159 GLY A C 1
ATOM 1290 O O . GLY A 1 159 ? -17.175 -3.127 1.405 1.00 93.62 159 GLY A O 1
ATOM 1291 N N . ALA A 1 160 ? -18.697 -4.006 0.001 1.00 94.62 160 ALA A N 1
ATOM 1292 C CA . ALA A 1 160 ? -19.429 -2.762 -0.229 1.00 94.62 160 ALA A CA 1
ATOM 1293 C C . ALA A 1 160 ? -20.039 -2.196 1.066 1.00 94.62 160 ALA A C 1
ATOM 1295 O O . ALA A 1 160 ? -19.967 -0.989 1.301 1.00 94.62 160 ALA A O 1
ATOM 1296 N N . ALA A 1 161 ? -20.582 -3.051 1.937 1.00 94.00 161 ALA A N 1
ATOM 1297 C CA . ALA A 1 161 ? -21.102 -2.653 3.241 1.00 94.00 161 ALA A CA 1
ATOM 1298 C C . ALA A 1 161 ? -19.990 -2.099 4.147 1.00 94.00 161 ALA A C 1
ATOM 1300 O O . ALA A 1 161 ? -20.178 -1.052 4.765 1.00 94.00 161 ALA A O 1
ATOM 1301 N N . GLY A 1 162 ? -18.814 -2.734 4.176 1.00 93.12 162 GLY A N 1
ATOM 1302 C CA . GLY A 1 162 ? -17.650 -2.244 4.921 1.00 93.12 162 GLY A CA 1
ATOM 1303 C C . GLY A 1 162 ? -17.217 -0.841 4.488 1.00 93.12 162 GLY A C 1
ATOM 1304 O O . GLY A 1 162 ? -16.963 0.016 5.331 1.00 93.12 162 GLY A O 1
ATOM 1305 N N . ILE A 1 163 ? -17.224 -0.566 3.183 1.00 93.94 163 ILE A N 1
ATOM 1306 C CA . ILE A 1 163 ? -16.881 0.752 2.623 1.00 93.94 163 ILE A CA 1
ATOM 1307 C C . ILE A 1 163 ? -17.992 1.780 2.887 1.00 93.94 163 ILE A C 1
ATOM 1309 O O . ILE A 1 163 ? -17.717 2.945 3.173 1.00 93.94 163 ILE A O 1
ATOM 1313 N N . TRP A 1 164 ? -19.261 1.373 2.808 1.00 94.44 164 TRP A N 1
ATOM 1314 C CA . TRP A 1 164 ? -20.392 2.288 2.964 1.00 94.44 164 TRP A CA 1
ATOM 1315 C C . TRP A 1 164 ? -20.653 2.689 4.419 1.00 94.44 164 TRP A C 1
ATOM 1317 O O . TRP A 1 164 ? -20.913 3.866 4.684 1.00 94.44 164 TRP A O 1
ATOM 1327 N N . PHE A 1 165 ? -20.581 1.727 5.344 1.00 93.56 165 PHE A N 1
ATOM 1328 C CA . PHE A 1 165 ? -20.861 1.912 6.772 1.00 93.56 165 PHE A CA 1
ATOM 1329 C C . PHE A 1 165 ? -19.606 2.161 7.614 1.00 93.56 165 PHE A C 1
ATOM 1331 O O . PHE A 1 165 ? -19.710 2.752 8.689 1.00 93.56 165 PHE A O 1
ATOM 1338 N N . GLY A 1 166 ? -18.420 1.774 7.132 1.00 91.25 166 GLY A N 1
ATOM 1339 C CA . GLY A 1 166 ? -17.139 2.051 7.791 1.00 91.25 166 GLY A CA 1
ATOM 1340 C C . GLY A 1 166 ? -16.956 3.518 8.210 1.00 91.25 166 GLY A C 1
ATOM 1341 O O . GLY A 1 166 ? -16.594 3.754 9.363 1.00 91.25 166 GLY A O 1
ATOM 1342 N N . PRO A 1 167 ? -17.287 4.517 7.363 1.00 92.56 167 PRO A N 1
ATOM 1343 C CA . PRO A 1 167 ? -17.213 5.935 7.724 1.00 92.56 167 PRO A CA 1
ATOM 1344 C C . PRO A 1 167 ? -18.008 6.345 8.971 1.00 92.56 167 PRO A C 1
ATOM 1346 O O . PRO A 1 167 ? -17.661 7.332 9.611 1.00 92.56 167 PRO A O 1
ATOM 1349 N N . SER A 1 168 ? -19.055 5.605 9.350 1.00 92.75 168 SER A N 1
ATOM 1350 C CA . SER A 1 168 ? -19.861 5.905 10.542 1.00 92.75 168 SER A CA 1
ATOM 1351 C C . SER A 1 168 ? -19.173 5.524 11.861 1.00 92.75 168 SER A C 1
ATOM 1353 O O . SER A 1 168 ? -19.653 5.884 12.937 1.00 92.75 168 SER A O 1
ATOM 1355 N N . ILE A 1 169 ? -18.056 4.796 11.804 1.00 93.00 169 ILE A N 1
ATOM 1356 C CA . ILE A 1 169 ? -17.322 4.327 12.980 1.00 93.00 169 ILE A CA 1
ATOM 1357 C C . ILE A 1 169 ? -16.398 5.436 13.487 1.00 93.00 169 ILE A C 1
ATOM 1359 O O . ILE A 1 169 ? -15.537 5.943 12.768 1.00 93.00 169 ILE A O 1
ATOM 1363 N N . LYS A 1 170 ? -16.564 5.814 14.759 1.00 91.56 170 LYS A N 1
ATOM 1364 C CA . LYS A 1 170 ? -15.787 6.901 15.376 1.00 91.56 170 LYS A CA 1
ATOM 1365 C C . LYS A 1 170 ? -14.323 6.528 15.600 1.00 91.56 170 LYS A C 1
ATOM 1367 O O . LYS A 1 170 ? -13.450 7.361 15.369 1.00 91.56 170 LYS A O 1
ATOM 1372 N N . ASP A 1 171 ? -14.069 5.294 16.035 1.00 92.31 171 ASP A N 1
ATOM 1373 C CA . ASP A 1 171 ? -12.712 4.798 16.257 1.00 92.31 171 ASP A CA 1
ATOM 1374 C C . ASP A 1 171 ? -11.963 4.700 14.928 1.00 92.31 171 ASP A C 1
ATOM 1376 O O . ASP A 1 171 ? -12.373 3.977 14.021 1.00 92.31 171 ASP A O 1
ATOM 1380 N N . VAL A 1 172 ? -10.870 5.452 14.825 1.00 90.44 172 VAL A N 1
ATOM 1381 C CA . VAL A 1 172 ? -10.091 5.588 13.596 1.00 90.44 172 VAL A CA 1
ATOM 1382 C C . VAL A 1 172 ? -9.444 4.262 13.193 1.00 90.44 172 VAL A C 1
ATOM 1384 O O . VAL A 1 172 ? -9.464 3.905 12.020 1.00 90.44 172 VAL A O 1
ATOM 1387 N N . THR A 1 173 ? -8.928 3.494 14.152 1.00 92.19 173 THR A N 1
ATOM 1388 C CA . THR A 1 173 ? -8.232 2.229 13.882 1.00 92.19 173 THR A CA 1
ATOM 1389 C C . THR A 1 173 ? -9.210 1.186 13.355 1.00 92.19 173 THR A C 1
ATOM 1391 O O . THR A 1 173 ? -8.976 0.572 12.312 1.00 92.19 173 THR A O 1
ATOM 1394 N N . ILE A 1 174 ? -10.340 1.017 14.046 1.00 92.75 174 ILE A N 1
ATOM 1395 C CA . ILE A 1 174 ? -11.382 0.057 13.666 1.00 92.75 174 ILE A CA 1
ATOM 1396 C C . ILE A 1 174 ? -12.015 0.461 12.329 1.00 92.75 174 ILE A C 1
ATOM 1398 O O . ILE A 1 174 ? -12.210 -0.393 11.462 1.00 92.75 174 ILE A O 1
ATOM 1402 N N . ARG A 1 175 ? -12.278 1.760 12.129 1.00 93.19 175 ARG A N 1
ATOM 1403 C CA . ARG A 1 175 ? -12.764 2.309 10.856 1.00 93.19 175 ARG A CA 1
ATOM 1404 C C . ARG A 1 175 ? -11.824 1.958 9.706 1.00 93.19 175 ARG A C 1
ATOM 1406 O O . ARG A 1 175 ? -12.283 1.421 8.699 1.00 93.19 175 ARG A O 1
ATOM 1413 N N . THR A 1 176 ? -10.527 2.218 9.864 1.00 91.50 176 THR A N 1
ATOM 1414 C CA . THR A 1 176 ? -9.521 1.937 8.834 1.00 91.50 176 THR A CA 1
ATOM 1415 C C . THR A 1 176 ? -9.453 0.449 8.514 1.00 91.50 176 THR A C 1
ATOM 1417 O O . THR A 1 176 ? -9.498 0.098 7.337 1.00 91.50 176 THR A O 1
ATOM 1420 N N . ILE A 1 177 ? -9.437 -0.433 9.524 1.00 93.25 177 ILE A N 1
ATOM 1421 C CA . ILE A 1 177 ? -9.441 -1.892 9.314 1.00 93.25 177 ILE A CA 1
ATOM 1422 C C . ILE A 1 177 ? -10.669 -2.319 8.503 1.00 93.25 177 ILE A C 1
ATOM 1424 O O . ILE A 1 177 ? -10.529 -3.039 7.517 1.00 93.25 177 ILE A O 1
ATOM 1428 N N . ILE A 1 178 ? -11.864 -1.863 8.882 1.00 94.56 178 ILE A N 1
ATOM 1429 C CA . ILE A 1 178 ? -13.112 -2.258 8.214 1.00 94.56 178 ILE A CA 1
ATOM 1430 C C . ILE A 1 178 ? -13.154 -1.762 6.769 1.00 94.56 178 ILE A C 1
ATOM 1432 O O . ILE A 1 178 ? -13.522 -2.525 5.876 1.00 94.56 178 ILE A O 1
ATOM 1436 N N . ILE A 1 179 ? -12.734 -0.520 6.520 1.00 93.19 179 ILE A N 1
ATOM 1437 C CA . ILE A 1 179 ? -12.678 0.040 5.166 1.00 93.19 179 ILE A CA 1
ATOM 1438 C C . ILE A 1 179 ? -11.652 -0.713 4.315 1.00 93.19 179 ILE A C 1
ATOM 1440 O O . ILE A 1 179 ? -11.970 -1.087 3.192 1.00 93.19 179 ILE A O 1
ATOM 1444 N N . HIS A 1 180 ? -10.461 -1.010 4.841 1.00 93.12 180 HIS A N 1
ATOM 1445 C CA . HIS A 1 180 ? -9.418 -1.734 4.106 1.00 93.12 180 HIS A CA 1
ATOM 1446 C C . HIS A 1 180 ? -9.805 -3.180 3.802 1.00 93.12 180 HIS A C 1
ATOM 1448 O O . HIS A 1 180 ? -9.611 -3.648 2.680 1.00 93.12 180 HIS A O 1
ATOM 1454 N N . VAL A 1 181 ? -10.391 -3.883 4.774 1.00 94.69 181 VAL A N 1
ATOM 1455 C CA . VAL A 1 181 ? -10.953 -5.221 4.552 1.00 94.69 181 VAL A CA 1
ATOM 1456 C C . VAL A 1 181 ? -12.064 -5.142 3.506 1.00 94.69 181 VAL A C 1
ATOM 1458 O O . VAL A 1 181 ? -12.100 -5.968 2.598 1.00 94.69 181 VAL A O 1
ATOM 1461 N N . GLY A 1 182 ? -12.918 -4.118 3.570 1.00 94.44 182 GLY A N 1
ATOM 1462 C CA . GLY A 1 182 ? -13.968 -3.883 2.585 1.00 94.44 182 GLY A CA 1
ATOM 1463 C C . GLY A 1 182 ? -13.431 -3.647 1.171 1.00 94.44 182 GLY A C 1
ATOM 1464 O O . GLY A 1 182 ? -13.894 -4.283 0.225 1.00 94.44 182 GLY A O 1
ATOM 1465 N N . LEU A 1 183 ? -12.411 -2.796 1.027 1.00 92.75 183 LEU A N 1
ATOM 1466 C CA . LEU A 1 183 ? -11.724 -2.515 -0.237 1.00 92.75 183 LEU A CA 1
ATOM 1467 C C . LEU A 1 183 ? -11.038 -3.759 -0.799 1.00 92.75 183 LEU A C 1
ATOM 1469 O O . LEU A 1 183 ? -11.141 -4.022 -1.996 1.00 92.75 183 LEU A O 1
ATOM 1473 N N . PHE A 1 184 ? -10.380 -4.546 0.052 1.00 92.19 184 PHE A N 1
ATOM 1474 C CA . PHE A 1 184 ? -9.748 -5.799 -0.350 1.00 92.19 184 PHE A CA 1
ATOM 1475 C C . PHE A 1 184 ? -10.775 -6.841 -0.813 1.00 92.19 184 PHE A C 1
ATOM 1477 O O . PHE A 1 184 ? -10.582 -7.483 -1.849 1.00 92.19 184 PHE A O 1
ATOM 1484 N N . LEU A 1 185 ? -11.884 -6.997 -0.084 1.00 92.62 185 LEU A N 1
ATOM 1485 C CA . LEU A 1 185 ? -12.982 -7.874 -0.491 1.00 92.62 185 LEU A CA 1
ATOM 1486 C C . LEU A 1 185 ? -13.560 -7.416 -1.830 1.00 92.62 185 LEU A C 1
ATOM 1488 O O . LEU A 1 185 ? -13.620 -8.209 -2.763 1.00 92.62 185 LEU A O 1
ATOM 1492 N N . LEU A 1 186 ? -13.878 -6.130 -1.979 1.00 93.44 186 LEU A N 1
ATOM 1493 C CA . LEU A 1 186 ? -14.383 -5.585 -3.238 1.00 93.44 186 LEU A CA 1
ATOM 1494 C C . LEU A 1 186 ? -13.410 -5.854 -4.393 1.00 93.44 186 LEU A C 1
ATOM 1496 O O . LEU A 1 186 ? -13.809 -6.410 -5.413 1.00 93.44 186 LEU A O 1
ATOM 1500 N N . TRP A 1 187 ? -12.127 -5.536 -4.218 1.00 91.00 187 TRP A N 1
ATOM 1501 C CA . TRP A 1 187 ? -11.103 -5.762 -5.236 1.00 91.00 187 TRP A CA 1
ATOM 1502 C C . TRP A 1 187 ? -10.973 -7.238 -5.625 1.00 91.00 187 TRP A C 1
ATOM 1504 O O . TRP A 1 187 ? -10.981 -7.571 -6.811 1.00 91.00 187 TRP A O 1
ATOM 1514 N N . SER A 1 188 ? -10.866 -8.128 -4.635 1.00 88.00 188 SER A N 1
ATOM 1515 C CA . SER A 1 188 ? -10.680 -9.565 -4.861 1.00 88.00 188 SER A CA 1
ATOM 1516 C C . SER A 1 188 ? -11.886 -10.193 -5.556 1.00 88.00 188 SER A C 1
ATOM 1518 O O . SER A 1 188 ? -11.705 -10.905 -6.544 1.00 88.00 188 SER A O 1
ATOM 1520 N N . GLN A 1 189 ? -13.105 -9.869 -5.116 1.00 90.19 189 GLN A N 1
ATOM 1521 C CA . GLN A 1 189 ? -14.326 -10.420 -5.702 1.00 90.19 189 GLN A CA 1
ATOM 1522 C C . GLN A 1 189 ? -14.585 -9.866 -7.110 1.00 90.19 189 GLN A C 1
ATOM 1524 O O . GLN A 1 189 ? -14.956 -10.620 -8.007 1.00 90.19 189 GLN A O 1
ATOM 1529 N N . VAL A 1 190 ? -14.330 -8.573 -7.358 1.00 89.62 190 VAL A N 1
ATOM 1530 C CA . VAL A 1 190 ? -14.407 -8.008 -8.719 1.00 89.62 190 VAL A CA 1
ATOM 1531 C C . VAL A 1 190 ? -13.367 -8.661 -9.632 1.00 89.62 190 VAL A C 1
ATOM 1533 O O . VAL A 1 190 ? -13.682 -8.993 -10.773 1.00 89.62 190 VAL A O 1
ATOM 1536 N N . THR A 1 191 ? -12.151 -8.903 -9.134 1.00 85.12 191 THR A N 1
ATOM 1537 C CA . THR A 1 191 ? -11.109 -9.613 -9.894 1.00 85.12 191 THR A CA 1
ATOM 1538 C C . THR A 1 191 ? -11.565 -11.020 -10.277 1.00 85.12 191 THR A C 1
ATOM 1540 O O . THR A 1 191 ? -11.414 -11.414 -11.432 1.00 85.12 191 THR A O 1
ATOM 1543 N N . GLU A 1 192 ? -12.175 -11.759 -9.350 1.00 83.19 192 GLU A N 1
ATOM 1544 C CA . GLU A 1 192 ? -12.701 -13.106 -9.596 1.00 83.19 192 GLU A CA 1
ATOM 1545 C C . GLU A 1 192 ? -13.839 -13.110 -10.633 1.00 83.19 192 GLU A C 1
ATOM 1547 O O . GLU A 1 192 ? -13.818 -13.902 -11.581 1.00 83.19 192 GLU A O 1
ATOM 1552 N N . LEU A 1 193 ? -14.786 -12.170 -10.520 1.00 86.12 193 LEU A N 1
ATOM 1553 C CA . LEU A 1 193 ? -15.892 -12.014 -11.471 1.00 86.12 193 LEU A CA 1
ATOM 1554 C C . LEU A 1 193 ? -15.402 -11.680 -12.885 1.00 86.12 193 LEU A C 1
ATOM 1556 O O . LEU A 1 193 ? -15.903 -12.237 -13.861 1.00 86.12 193 LEU A O 1
ATOM 1560 N N . VAL A 1 194 ? -14.418 -10.785 -13.001 1.00 84.50 194 VAL A N 1
ATOM 1561 C CA . VAL A 1 194 ? -13.872 -10.343 -14.293 1.00 84.50 194 VAL A CA 1
ATOM 1562 C C . VAL A 1 194 ? -12.967 -11.405 -14.917 1.00 84.50 194 VAL A C 1
ATOM 1564 O O . VAL A 1 194 ? -12.955 -11.573 -16.138 1.00 84.50 194 VAL A O 1
ATOM 1567 N N . ALA A 1 195 ? -12.204 -12.136 -14.104 1.00 74.81 195 ALA A N 1
ATOM 1568 C CA . ALA A 1 195 ? -11.346 -13.206 -14.593 1.00 74.81 195 ALA A CA 1
ATOM 1569 C C . ALA A 1 195 ? -12.135 -14.458 -15.005 1.00 74.81 195 ALA A C 1
ATOM 1571 O O . ALA A 1 195 ? -11.616 -15.249 -15.791 1.00 74.81 195 ALA A O 1
ATOM 1572 N N . ALA A 1 196 ? -13.360 -14.635 -14.486 1.00 68.56 196 ALA A N 1
ATOM 1573 C CA . ALA A 1 196 ? -14.144 -15.871 -14.577 1.00 68.56 196 ALA A CA 1
ATOM 1574 C C . ALA A 1 196 ? -13.370 -17.120 -14.094 1.00 68.56 196 ALA A C 1
ATOM 1576 O O . ALA A 1 196 ? -13.723 -18.256 -14.418 1.00 68.56 196 ALA A O 1
ATOM 1577 N N . GLU A 1 197 ? -12.314 -16.910 -13.306 1.00 66.56 197 GLU A N 1
ATOM 1578 C CA . GLU A 1 197 ? -11.450 -17.931 -12.727 1.00 66.56 197 GLU A CA 1
ATOM 1579 C C . GLU A 1 197 ? -11.631 -17.889 -11.206 1.00 66.56 197 GLU A C 1
ATOM 1581 O O . GLU A 1 197 ? -11.263 -16.908 -10.570 1.00 66.56 197 GLU A O 1
ATOM 1586 N N . LEU A 1 198 ? -12.140 -18.977 -10.616 1.00 57.22 198 LEU A N 1
ATOM 1587 C CA . LEU A 1 198 ? -12.417 -19.113 -9.170 1.00 57.22 198 LEU A CA 1
ATOM 1588 C C . LEU A 1 198 ? -11.150 -19.111 -8.282 1.00 57.22 198 LEU A C 1
ATOM 1590 O O . LEU A 1 198 ? -11.218 -19.339 -7.080 1.00 57.22 198 LEU A O 1
ATOM 1594 N N . ASN A 1 199 ? -9.960 -18.938 -8.868 1.00 63.44 199 ASN A N 1
ATOM 1595 C CA . ASN A 1 199 ? -8.681 -19.044 -8.173 1.00 63.44 19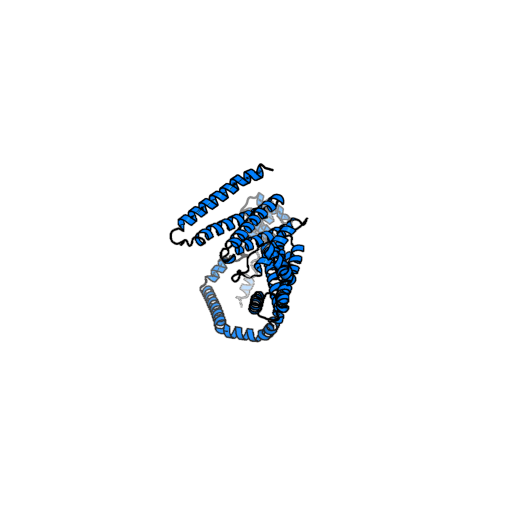9 ASN A CA 1
ATOM 1596 C C . ASN A 1 199 ? -7.834 -17.789 -8.383 1.00 63.44 199 ASN A C 1
ATOM 1598 O O . ASN A 1 199 ? -7.128 -17.650 -9.385 1.00 63.44 199 ASN A O 1
ATOM 1602 N N . PHE A 1 200 ? -7.803 -16.934 -7.361 1.00 61.59 200 PHE A N 1
ATOM 1603 C CA . PHE A 1 200 ? -6.990 -15.717 -7.323 1.00 61.59 200 PHE A CA 1
ATOM 1604 C C . PHE A 1 200 ? -5.513 -15.954 -7.698 1.00 61.59 200 PHE A C 1
ATOM 1606 O O . PHE A 1 200 ? -4.917 -15.179 -8.444 1.00 61.59 200 PHE A O 1
ATOM 1613 N N . LYS A 1 201 ? -4.921 -17.073 -7.253 1.00 67.00 201 LYS A N 1
ATOM 1614 C CA . LYS A 1 201 ? -3.524 -17.436 -7.559 1.00 67.00 201 LYS A CA 1
ATOM 1615 C C . LYS A 1 201 ? -3.283 -17.697 -9.053 1.00 67.00 201 LYS A C 1
ATOM 1617 O O . LYS A 1 201 ? -2.206 -17.378 -9.558 1.00 67.00 201 LYS A O 1
ATOM 1622 N N . ALA A 1 202 ? -4.260 -18.277 -9.752 1.00 65.31 202 ALA A N 1
ATOM 1623 C CA . ALA A 1 202 ? -4.176 -18.532 -11.190 1.00 65.31 202 ALA A CA 1
ATOM 1624 C C . ALA A 1 202 ? -4.281 -17.218 -11.977 1.00 65.31 202 ALA A C 1
ATOM 1626 O O . ALA A 1 202 ? -3.417 -16.940 -12.812 1.00 65.31 202 ALA A O 1
ATOM 1627 N N . CYS A 1 203 ? -5.235 -16.363 -11.596 1.00 62.06 203 CYS A N 1
ATOM 1628 C CA . CYS A 1 203 ? -5.393 -15.022 -12.153 1.00 62.06 203 CYS A CA 1
ATOM 1629 C C . CYS A 1 203 ? -4.126 -14.172 -11.956 1.00 62.06 203 CYS A C 1
ATOM 1631 O O . CYS A 1 203 ? -3.610 -13.598 -12.914 1.00 62.06 203 CYS A O 1
ATOM 1633 N N . TYR A 1 204 ? -3.557 -14.154 -10.745 1.00 66.31 204 TYR A N 1
ATOM 1634 C CA . TYR A 1 204 ? -2.321 -13.420 -10.456 1.00 66.31 204 TYR A CA 1
ATOM 1635 C C . TYR A 1 204 ? -1.151 -13.899 -11.321 1.00 66.31 204 TYR A C 1
ATOM 1637 O O . TYR A 1 204 ? -0.440 -13.087 -11.908 1.00 66.31 204 TYR A O 1
ATOM 1645 N N . LYS A 1 205 ? -0.972 -15.219 -11.464 1.00 67.88 205 LYS A N 1
ATOM 1646 C CA . LYS A 1 205 ? 0.088 -15.788 -12.307 1.00 67.88 205 LYS A CA 1
ATOM 1647 C C . LYS A 1 205 ? -0.103 -15.425 -13.783 1.00 67.88 205 LYS A C 1
ATOM 1649 O O . LYS A 1 205 ? 0.878 -15.144 -14.465 1.00 67.88 205 LYS A O 1
ATOM 1654 N N . LYS A 1 206 ? -1.345 -15.397 -14.271 1.00 67.00 206 LYS A N 1
ATOM 1655 C CA . LYS A 1 206 ? -1.689 -14.997 -15.643 1.00 67.00 206 LYS A CA 1
ATOM 1656 C C . LYS A 1 206 ? -1.386 -13.520 -15.884 1.00 67.00 206 LYS A C 1
ATOM 1658 O O . LYS A 1 206 ? -0.695 -13.196 -16.841 1.00 67.00 206 LYS A O 1
ATOM 1663 N N . VAL A 1 207 ? -1.807 -12.647 -14.971 1.00 62.91 207 VAL A N 1
ATOM 1664 C CA . VAL A 1 207 ? -1.503 -11.209 -14.998 1.00 62.91 207 VAL A CA 1
ATOM 1665 C C . VAL A 1 207 ? 0.006 -10.960 -14.943 1.00 62.91 207 VAL A C 1
ATOM 1667 O O . VAL A 1 207 ? 0.527 -10.197 -15.754 1.00 62.91 207 VAL A O 1
ATOM 1670 N N . PHE A 1 208 ? 0.724 -11.637 -14.044 1.00 65.62 208 PHE A N 1
ATOM 1671 C CA . PHE A 1 208 ? 2.172 -11.496 -13.898 1.00 65.62 208 PHE A CA 1
ATOM 1672 C C . PHE A 1 208 ? 2.922 -11.990 -15.140 1.00 65.62 208 PHE A C 1
ATOM 1674 O O . PHE A 1 208 ? 3.792 -11.292 -15.653 1.00 65.62 208 PHE A O 1
ATOM 1681 N N . ASN A 1 209 ? 2.543 -13.140 -15.695 1.00 64.06 209 ASN A N 1
ATOM 1682 C CA . ASN A 1 209 ? 3.177 -13.669 -16.901 1.00 64.06 209 ASN A CA 1
ATOM 1683 C C . ASN A 1 209 ? 2.864 -12.808 -18.135 1.00 64.06 209 ASN A C 1
ATOM 1685 O O . ASN A 1 209 ? 3.771 -12.484 -18.896 1.00 64.06 209 ASN A O 1
ATOM 1689 N N . SER A 1 210 ? 1.623 -12.340 -18.298 1.00 59.25 210 SER A N 1
ATOM 1690 C CA . SER A 1 210 ? 1.247 -11.387 -19.355 1.00 59.25 210 SER A CA 1
ATOM 1691 C C . SER A 1 210 ? 1.833 -9.983 -19.150 1.00 59.25 210 SER A C 1
ATOM 1693 O O . SER A 1 210 ? 1.850 -9.177 -20.078 1.00 59.25 210 SER A O 1
ATOM 1695 N N . SER A 1 211 ? 2.345 -9.663 -17.956 1.00 53.25 211 SER A N 1
ATOM 1696 C CA . SER A 1 211 ? 3.074 -8.411 -17.709 1.00 53.25 211 SER A CA 1
ATOM 1697 C C . SER A 1 211 ? 4.469 -8.384 -18.350 1.00 53.25 211 SER A C 1
ATOM 1699 O O . SER A 1 211 ? 5.070 -7.314 -18.439 1.00 53.25 211 SER A O 1
ATOM 1701 N N . SER A 1 212 ? 4.961 -9.537 -18.823 1.00 54.03 212 SER A N 1
ATOM 1702 C CA . SER A 1 212 ? 6.220 -9.654 -19.569 1.00 54.03 212 SER A CA 1
ATOM 1703 C C . SER A 1 212 ? 6.079 -9.353 -21.069 1.00 54.03 212 SER A C 1
ATOM 1705 O O . SER A 1 212 ? 7.054 -8.971 -21.712 1.00 54.03 212 SER A O 1
ATOM 1707 N N . GLU A 1 213 ? 4.871 -9.475 -21.630 1.00 59.41 213 GLU A N 1
ATOM 1708 C CA . GLU A 1 213 ? 4.595 -9.139 -23.033 1.00 59.41 213 GLU A CA 1
ATOM 1709 C C . GLU A 1 213 ? 4.631 -7.617 -23.226 1.00 59.41 213 GLU A C 1
ATOM 1711 O O . GLU A 1 213 ? 4.313 -6.868 -22.315 1.00 59.41 213 GLU A O 1
ATOM 1716 N N . TRP A 1 214 ? 5.013 -7.089 -24.388 1.00 55.50 214 TRP A N 1
ATOM 1717 C CA . TRP A 1 214 ? 5.187 -5.633 -24.549 1.00 55.50 214 TRP A CA 1
ATOM 1718 C C . TRP A 1 214 ? 3.862 -4.848 -24.571 1.00 55.50 214 TRP A C 1
ATOM 1720 O O . TRP A 1 214 ? 3.838 -3.677 -24.198 1.00 55.50 214 TRP A O 1
ATOM 1730 N N . ILE A 1 215 ? 2.758 -5.495 -24.953 1.00 60.47 215 ILE A N 1
ATOM 1731 C CA . ILE A 1 215 ? 1.403 -4.933 -24.978 1.00 60.47 215 ILE A CA 1
ATOM 1732 C C . ILE A 1 215 ? 0.483 -5.952 -24.299 1.00 60.47 215 ILE A C 1
ATOM 1734 O O . ILE A 1 215 ? 0.440 -7.094 -24.752 1.00 60.47 215 ILE A O 1
ATOM 1738 N N . PRO A 1 216 ? -0.235 -5.593 -23.220 1.00 65.38 216 PRO A N 1
ATOM 1739 C CA . PRO A 1 216 ? -1.132 -6.535 -22.568 1.00 65.38 216 PRO A CA 1
ATOM 1740 C C . PRO A 1 216 ? -2.304 -6.883 -23.494 1.00 65.38 216 PRO A C 1
ATOM 1742 O O . PRO A 1 216 ? -2.936 -6.000 -24.076 1.00 65.38 216 PRO A O 1
ATOM 1745 N N . ASN A 1 217 ? -2.633 -8.173 -23.585 1.00 72.56 217 ASN A N 1
ATOM 1746 C CA . ASN A 1 217 ? -3.848 -8.632 -24.253 1.00 72.56 217 ASN A CA 1
ATOM 1747 C C . ASN A 1 217 ? -5.094 -7.950 -23.667 1.00 72.56 217 ASN A C 1
ATOM 1749 O O . ASN A 1 217 ? -5.158 -7.665 -22.468 1.00 72.56 217 ASN A O 1
ATOM 1753 N N . ARG A 1 218 ? -6.124 -7.738 -24.501 1.00 75.00 218 ARG A N 1
ATOM 1754 C CA . ARG A 1 218 ? -7.380 -7.069 -24.101 1.00 75.00 218 ARG A CA 1
ATOM 1755 C C . ARG A 1 218 ? -8.004 -7.688 -22.844 1.00 75.00 218 ARG A C 1
ATOM 1757 O O . ARG A 1 218 ? -8.514 -6.961 -22.000 1.00 75.00 218 ARG A O 1
ATOM 1764 N N . SER A 1 219 ? -7.934 -9.010 -22.696 1.00 74.62 219 SER A N 1
ATOM 1765 C CA . SER A 1 219 ? -8.409 -9.719 -21.503 1.00 74.62 219 SER A CA 1
ATOM 1766 C C . SER A 1 219 ? -7.626 -9.337 -20.246 1.00 74.62 219 SER A C 1
ATOM 1768 O O . SER A 1 219 ? -8.227 -9.040 -19.221 1.00 74.62 219 SER A O 1
ATOM 1770 N N . THR A 1 220 ? -6.296 -9.292 -20.332 1.00 72.94 220 THR A N 1
ATOM 1771 C CA . THR A 1 220 ? -5.408 -8.934 -19.219 1.00 72.94 220 THR A CA 1
ATOM 1772 C C . THR A 1 220 ? -5.584 -7.468 -18.831 1.00 72.94 220 THR A C 1
ATOM 1774 O O . THR A 1 220 ? -5.600 -7.141 -17.650 1.00 72.94 220 THR A O 1
ATOM 1777 N N . PHE A 1 221 ? -5.784 -6.588 -19.816 1.00 76.25 221 PHE A N 1
ATOM 1778 C CA . PHE A 1 221 ? -6.121 -5.186 -19.577 1.00 76.25 221 PHE A CA 1
ATOM 1779 C C . PHE A 1 221 ? -7.410 -5.051 -18.755 1.00 76.25 221 PHE A C 1
ATOM 1781 O O . PHE A 1 221 ? -7.403 -4.420 -17.702 1.00 76.25 221 PHE A O 1
ATOM 1788 N N . ILE A 1 222 ? -8.498 -5.702 -19.181 1.00 81.50 222 ILE A N 1
ATOM 1789 C CA . ILE A 1 222 ? -9.787 -5.652 -18.472 1.00 81.50 222 ILE A CA 1
ATOM 1790 C C . ILE A 1 222 ? -9.653 -6.231 -17.053 1.00 81.50 222 ILE A C 1
ATOM 1792 O O . ILE A 1 222 ? -10.157 -5.635 -16.103 1.00 81.50 222 ILE A O 1
ATOM 1796 N N . GLN A 1 223 ? -8.929 -7.344 -16.900 1.00 80.75 223 GLN A N 1
ATOM 1797 C CA . GLN A 1 223 ? -8.711 -8.010 -15.610 1.00 80.75 223 GLN A CA 1
ATOM 1798 C C . GLN A 1 223 ? -7.964 -7.154 -14.584 1.00 80.75 223 GLN A C 1
ATOM 1800 O O . GLN A 1 223 ? -8.174 -7.347 -13.393 1.00 80.75 223 GLN A O 1
ATOM 1805 N N . ILE A 1 224 ? -7.116 -6.214 -15.012 1.00 78.31 224 ILE A N 1
ATOM 1806 C CA . ILE A 1 224 ? -6.405 -5.317 -14.092 1.00 78.31 224 ILE A CA 1
ATOM 1807 C C . ILE A 1 224 ? -7.173 -4.004 -13.917 1.00 78.31 224 ILE A C 1
ATOM 1809 O O . ILE A 1 224 ? -7.395 -3.556 -12.792 1.00 78.31 224 ILE A O 1
ATOM 1813 N N . CYS A 1 225 ? -7.610 -3.388 -15.017 1.00 82.50 225 CYS A N 1
ATOM 1814 C CA . CYS A 1 225 ? -8.207 -2.058 -14.974 1.00 82.50 225 CYS A CA 1
ATOM 1815 C C . CYS A 1 225 ? -9.576 -2.043 -14.300 1.00 82.50 225 CYS A C 1
ATOM 1817 O O . CYS A 1 225 ? -9.865 -1.081 -13.598 1.00 82.50 225 CYS A O 1
ATOM 1819 N N . VAL A 1 226 ? -10.417 -3.070 -14.480 1.00 87.88 226 VAL A N 1
ATOM 1820 C CA . VAL A 1 226 ? -11.759 -3.068 -13.875 1.00 87.88 226 VAL A CA 1
ATOM 1821 C C . VAL A 1 226 ? -11.678 -3.125 -12.343 1.00 87.88 226 VAL A C 1
ATOM 1823 O O . VAL A 1 226 ? -12.215 -2.210 -11.718 1.00 87.88 226 VAL A O 1
ATOM 1826 N N . PRO A 1 227 ? -10.963 -4.080 -11.710 1.00 88.81 227 PRO A N 1
ATOM 1827 C CA . PRO A 1 227 ? -10.794 -4.074 -10.258 1.00 88.81 227 PRO A CA 1
ATOM 1828 C C . PRO A 1 227 ? -10.168 -2.777 -9.737 1.00 88.81 227 PRO A C 1
ATOM 1830 O O . PRO A 1 227 ? -10.699 -2.190 -8.797 1.00 88.81 227 PRO A O 1
ATOM 1833 N N . CYS A 1 228 ? -9.098 -2.282 -10.370 1.00 86.50 228 CYS A N 1
ATOM 1834 C CA . CYS A 1 228 ? -8.437 -1.043 -9.948 1.00 86.50 228 CYS A CA 1
ATOM 1835 C C . CYS A 1 228 ? -9.334 0.196 -10.090 1.00 86.50 228 CYS A C 1
ATOM 1837 O O . CYS A 1 228 ? -9.347 1.055 -9.214 1.00 86.50 228 CYS A O 1
ATOM 1839 N N . PHE A 1 229 ? -10.129 0.289 -11.154 1.00 89.12 229 PHE A N 1
ATOM 1840 C CA . PHE A 1 229 ? -11.073 1.390 -11.320 1.00 89.12 229 PHE A CA 1
ATOM 1841 C C . PHE A 1 229 ? -12.196 1.317 -10.280 1.00 89.12 229 PHE A C 1
ATOM 1843 O O . PHE A 1 229 ? -12.532 2.326 -9.663 1.00 89.12 229 PHE A O 1
ATOM 1850 N N . THR A 1 230 ? -12.740 0.122 -10.020 1.00 90.81 230 THR A N 1
ATOM 1851 C CA . THR A 1 230 ? -13.778 -0.047 -8.990 1.00 90.81 230 THR A CA 1
ATOM 1852 C C . THR A 1 230 ? -13.274 0.305 -7.592 1.00 90.81 230 THR A C 1
ATOM 1854 O O . THR A 1 230 ? -13.987 0.979 -6.847 1.00 90.81 230 THR A O 1
ATOM 1857 N N . THR A 1 231 ? -12.036 -0.062 -7.242 1.00 90.81 231 THR A N 1
ATOM 1858 C CA . THR A 1 231 ? -11.441 0.327 -5.957 1.00 90.81 231 THR A CA 1
ATOM 1859 C C . THR A 1 231 ? -11.120 1.812 -5.893 1.00 90.81 231 THR A C 1
ATOM 1861 O O . THR A 1 231 ? -11.341 2.413 -4.845 1.00 90.81 231 THR A O 1
ATOM 1864 N N . ALA A 1 232 ? -10.667 2.429 -6.990 1.00 90.50 232 ALA A N 1
ATOM 1865 C CA . ALA A 1 232 ? -10.443 3.873 -7.052 1.00 90.50 232 ALA A CA 1
ATOM 1866 C C . ALA A 1 232 ? -11.737 4.656 -6.795 1.00 90.50 232 ALA A C 1
ATOM 1868 O O . ALA A 1 232 ? -11.741 5.588 -5.995 1.00 90.50 232 ALA A O 1
ATOM 1869 N N . VAL A 1 233 ? -12.847 4.251 -7.424 1.00 91.56 233 VAL A N 1
ATOM 1870 C CA . VAL A 1 233 ? -14.167 4.864 -7.201 1.00 91.56 233 VAL A CA 1
ATOM 1871 C C . VAL A 1 233 ? -14.621 4.664 -5.755 1.00 91.56 233 VAL A C 1
ATOM 1873 O O . VAL A 1 233 ? -15.097 5.606 -5.123 1.00 91.56 233 VAL A O 1
ATOM 1876 N N . ALA A 1 234 ? -14.442 3.464 -5.202 1.00 91.69 234 ALA A N 1
ATOM 1877 C CA . ALA A 1 234 ? -14.807 3.176 -3.819 1.00 91.69 234 ALA A CA 1
ATOM 1878 C C . ALA A 1 234 ? -14.001 4.009 -2.803 1.00 91.69 234 ALA A C 1
ATOM 1880 O O . ALA A 1 234 ? -14.570 4.570 -1.862 1.00 91.69 234 ALA A O 1
ATOM 1881 N N . LEU A 1 235 ? -12.691 4.147 -3.014 1.00 91.00 235 LEU A N 1
ATOM 1882 C CA . LEU A 1 235 ? -11.838 5.033 -2.223 1.00 91.00 235 LEU A CA 1
ATOM 1883 C C . LEU A 1 235 ? -12.223 6.497 -2.391 1.00 91.00 235 LEU A C 1
ATOM 1885 O O . LEU A 1 235 ? -12.319 7.205 -1.394 1.00 91.00 235 LEU A O 1
ATOM 1889 N N . PHE A 1 236 ? -12.527 6.943 -3.609 1.00 90.88 236 PHE A N 1
ATOM 1890 C CA . PHE A 1 236 ? -12.988 8.308 -3.849 1.00 90.88 236 PHE A CA 1
ATOM 1891 C C . PHE A 1 236 ? -14.261 8.612 -3.046 1.00 90.88 236 PHE A C 1
ATOM 1893 O O . PHE A 1 236 ? -14.307 9.586 -2.296 1.00 90.88 236 PHE A O 1
ATOM 1900 N N . ILE A 1 237 ? -15.259 7.723 -3.082 1.00 90.69 237 ILE A N 1
ATOM 1901 C CA . ILE A 1 237 ? -16.471 7.841 -2.253 1.00 90.69 237 ILE A CA 1
ATOM 1902 C C . ILE A 1 237 ? -16.110 7.901 -0.761 1.00 90.69 237 ILE A C 1
ATOM 1904 O O . ILE A 1 237 ? -16.693 8.681 -0.009 1.00 90.69 237 ILE A O 1
ATOM 1908 N N . THR A 1 238 ? -15.120 7.128 -0.326 1.00 89.94 238 THR A N 1
ATOM 1909 C CA . THR A 1 238 ? -14.669 7.116 1.071 1.00 89.94 238 THR A CA 1
ATOM 1910 C C . THR A 1 238 ? -14.030 8.453 1.458 1.00 89.94 238 THR A C 1
ATOM 1912 O O . THR A 1 238 ? -14.391 9.014 2.491 1.00 89.94 238 THR A O 1
ATOM 1915 N N . THR A 1 239 ? -13.185 9.031 0.594 1.00 89.00 239 THR A N 1
ATOM 1916 C CA . THR A 1 239 ? -12.572 10.360 0.800 1.00 89.00 239 THR A CA 1
ATOM 1917 C C . THR A 1 239 ? -13.594 11.497 0.841 1.00 89.00 239 THR A C 1
ATOM 1919 O O . THR A 1 239 ? -13.383 12.485 1.534 1.00 89.00 239 THR A O 1
ATOM 1922 N N . THR A 1 240 ? -14.746 11.363 0.169 1.00 88.62 240 THR A N 1
ATOM 1923 C CA . THR A 1 240 ? -15.828 12.364 0.291 1.00 88.62 240 THR A CA 1
ATOM 1924 C C . THR A 1 240 ? -16.567 12.305 1.628 1.00 88.62 240 THR A C 1
ATOM 1926 O O . THR A 1 240 ? -17.180 13.288 2.036 1.00 88.62 240 THR A O 1
ATOM 1929 N N . LYS A 1 241 ? -16.525 11.156 2.314 1.00 89.12 241 LYS A N 1
ATOM 1930 C CA . LYS A 1 241 ? -17.212 10.931 3.594 1.00 89.12 241 LYS A CA 1
ATOM 1931 C C . LYS A 1 241 ? -16.285 11.095 4.800 1.00 89.12 241 LYS A C 1
ATOM 1933 O O . LYS A 1 241 ? -16.775 11.307 5.906 1.00 89.12 241 LYS A O 1
ATOM 1938 N N . ILE A 1 242 ? -14.973 10.973 4.603 1.00 87.69 242 ILE A N 1
ATOM 1939 C CA . ILE A 1 242 ? -13.955 11.004 5.654 1.00 87.69 242 ILE A CA 1
ATOM 1940 C C . ILE A 1 242 ? -12.802 11.906 5.210 1.00 87.69 242 ILE A C 1
ATOM 1942 O O . ILE A 1 242 ? -12.229 11.700 4.146 1.00 87.69 242 ILE A O 1
ATOM 1946 N N . ALA A 1 243 ? -12.407 12.851 6.063 1.00 79.81 243 ALA A N 1
ATOM 1947 C CA . ALA A 1 243 ? -11.292 13.767 5.812 1.00 79.81 243 ALA A CA 1
ATOM 1948 C C . ALA A 1 243 ? -9.905 13.197 6.200 1.00 79.81 243 ALA A C 1
ATOM 1950 O O . ALA A 1 243 ? -8.976 13.964 6.436 1.00 79.81 243 ALA A O 1
ATOM 1951 N N . ASP A 1 244 ? -9.751 11.871 6.297 1.00 84.94 244 ASP A N 1
ATOM 1952 C CA . ASP A 1 244 ? -8.480 11.247 6.687 1.00 84.94 244 ASP A CA 1
ATOM 1953 C C . ASP A 1 244 ? -7.482 11.318 5.511 1.00 84.94 244 ASP A C 1
ATOM 1955 O O . ASP A 1 244 ? -7.751 10.821 4.413 1.00 84.94 244 ASP A O 1
ATOM 1959 N N . GLU A 1 245 ? -6.308 11.917 5.737 1.00 81.38 245 GLU A N 1
ATOM 1960 C CA . GLU A 1 245 ? -5.342 12.216 4.669 1.00 81.38 245 GLU A CA 1
ATOM 1961 C C . GLU A 1 245 ? -4.755 10.964 3.991 1.00 81.38 245 GLU A C 1
ATOM 1963 O O . GLU A 1 245 ? -4.413 11.026 2.808 1.00 81.38 245 GLU A O 1
ATOM 1968 N N . TRP A 1 246 ? -4.658 9.823 4.693 1.00 83.19 246 TRP A N 1
ATOM 1969 C CA . TRP A 1 246 ? -4.049 8.590 4.161 1.00 83.19 246 TRP A CA 1
ATOM 1970 C C . TRP A 1 246 ? -4.774 8.027 2.929 1.00 83.19 246 TRP A C 1
ATOM 1972 O O . TRP A 1 246 ? -4.128 7.491 2.030 1.00 83.19 246 TRP A O 1
ATOM 1982 N N . TYR A 1 247 ? -6.092 8.221 2.820 1.00 86.44 247 TYR A N 1
ATOM 1983 C CA . TYR A 1 247 ? -6.872 7.684 1.699 1.00 86.44 247 TYR A CA 1
ATOM 1984 C C . TYR A 1 247 ? -6.540 8.384 0.375 1.00 86.44 247 TYR A C 1
ATOM 1986 O O . TYR A 1 247 ? -6.653 7.778 -0.692 1.00 86.44 247 TYR A O 1
ATOM 1994 N N . TYR A 1 248 ? -6.062 9.633 0.423 1.00 87.44 248 TYR A N 1
ATOM 1995 C CA . TYR A 1 248 ? -5.579 10.330 -0.770 1.00 87.44 248 TYR A CA 1
ATOM 1996 C C . TYR A 1 248 ? -4.294 9.702 -1.323 1.00 87.44 248 TYR A C 1
ATOM 1998 O O . TYR A 1 248 ? -4.106 9.691 -2.538 1.00 87.44 248 TYR A O 1
ATOM 2006 N N . TYR A 1 249 ? -3.431 9.140 -0.470 1.00 87.50 249 TYR A N 1
ATOM 2007 C CA . TYR A 1 249 ? -2.222 8.437 -0.917 1.00 87.50 249 TYR A CA 1
ATOM 2008 C C . TYR A 1 249 ? -2.585 7.147 -1.658 1.00 87.50 249 TYR A C 1
ATOM 2010 O O . TYR A 1 249 ? -2.079 6.887 -2.751 1.00 87.50 249 TYR A O 1
ATOM 2018 N N . GLU A 1 250 ? -3.511 6.364 -1.105 1.00 87.50 250 GLU A N 1
ATOM 2019 C CA . GLU A 1 250 ? -3.998 5.125 -1.724 1.00 87.50 250 GLU A CA 1
ATOM 2020 C C . GLU A 1 250 ? -4.699 5.382 -3.059 1.00 87.50 250 GLU A C 1
ATOM 2022 O O . GLU A 1 250 ? -4.464 4.666 -4.037 1.00 87.50 250 GLU A O 1
ATOM 2027 N N . LEU A 1 251 ? -5.508 6.443 -3.126 1.00 89.06 251 LEU A N 1
ATOM 2028 C CA . LEU A 1 251 ? -6.187 6.850 -4.350 1.00 89.06 251 LEU A CA 1
ATOM 2029 C C . LEU A 1 251 ? -5.187 7.196 -5.460 1.00 89.06 251 LEU A C 1
ATOM 2031 O O . LEU A 1 251 ? -5.376 6.773 -6.602 1.00 89.06 251 LEU A O 1
ATOM 2035 N N . VAL A 1 252 ? -4.097 7.901 -5.135 1.00 89.88 252 VAL A N 1
ATOM 2036 C CA . VAL A 1 252 ? -3.024 8.198 -6.099 1.00 89.88 252 VAL A CA 1
ATOM 2037 C C . VAL A 1 252 ? -2.359 6.912 -6.582 1.00 89.88 252 VAL A C 1
ATOM 2039 O O . VAL A 1 252 ? -2.186 6.741 -7.787 1.00 89.88 252 VAL A O 1
ATOM 2042 N N . ILE A 1 253 ? -2.033 5.980 -5.681 1.00 88.12 253 ILE A N 1
ATOM 2043 C CA . ILE A 1 253 ? -1.387 4.709 -6.047 1.00 88.12 253 ILE A CA 1
ATOM 2044 C C . ILE A 1 253 ? -2.277 3.891 -6.990 1.00 88.12 253 ILE A C 1
ATOM 2046 O O . ILE A 1 253 ? -1.817 3.436 -8.039 1.00 88.12 253 ILE A O 1
ATOM 2050 N N . ILE A 1 254 ? -3.559 3.726 -6.664 1.00 87.69 254 ILE A N 1
ATOM 2051 C CA . ILE A 1 254 ? -4.490 2.952 -7.497 1.00 87.69 254 ILE A CA 1
ATOM 2052 C C . ILE A 1 254 ? -4.763 3.670 -8.824 1.00 87.69 254 ILE A C 1
ATOM 2054 O O . ILE A 1 254 ? -4.833 3.021 -9.875 1.00 87.69 254 ILE A O 1
ATOM 2058 N N . GLY A 1 255 ? -4.846 5.002 -8.805 1.00 86.00 255 GLY A N 1
ATOM 2059 C CA . GLY A 1 255 ? -4.928 5.823 -10.010 1.00 86.00 255 GLY A CA 1
ATOM 2060 C C . GLY A 1 255 ? -3.734 5.595 -10.937 1.00 86.00 255 GLY A C 1
ATOM 2061 O O . GLY A 1 255 ? -3.924 5.339 -12.125 1.00 86.00 255 GLY A O 1
ATOM 2062 N N . LEU A 1 256 ? -2.513 5.582 -10.395 1.00 86.69 256 LEU A N 1
ATOM 2063 C CA . LEU A 1 256 ? -1.294 5.296 -11.155 1.00 86.69 256 LEU A CA 1
ATOM 2064 C C . LEU A 1 256 ? -1.282 3.877 -11.726 1.00 86.69 256 LEU A C 1
ATOM 2066 O O . LEU A 1 256 ? -0.969 3.709 -12.900 1.00 86.69 256 LEU A O 1
ATOM 2070 N N . ILE A 1 257 ? -1.674 2.860 -10.951 1.00 83.62 257 ILE A N 1
ATOM 2071 C CA . ILE A 1 257 ? -1.767 1.473 -11.445 1.00 83.62 257 ILE A CA 1
ATOM 2072 C C . ILE A 1 257 ? -2.750 1.385 -12.622 1.00 83.62 257 ILE A C 1
ATOM 2074 O O . ILE A 1 257 ? -2.445 0.784 -13.657 1.00 83.62 257 ILE A O 1
ATOM 2078 N N . THR A 1 258 ? -3.913 2.027 -12.497 1.00 81.25 258 THR A N 1
ATOM 2079 C CA . THR A 1 258 ? -4.917 2.094 -13.571 1.00 81.25 258 THR A CA 1
ATOM 2080 C C . THR A 1 258 ? -4.365 2.841 -14.787 1.00 81.25 258 THR A C 1
ATOM 2082 O O . THR A 1 258 ? -4.581 2.430 -15.920 1.00 81.25 258 THR A O 1
ATOM 2085 N N . PHE A 1 259 ? -3.603 3.911 -14.576 1.00 83.44 259 PHE A N 1
ATOM 2086 C CA . PHE A 1 259 ? -3.037 4.703 -15.662 1.00 83.44 259 PHE A CA 1
ATOM 2087 C C . PHE A 1 259 ? -1.902 3.970 -16.399 1.00 83.44 259 PHE A C 1
ATOM 2089 O O . PHE A 1 259 ? -1.881 3.938 -17.627 1.00 83.44 259 PHE A O 1
ATOM 2096 N N . TYR A 1 260 ? -1.001 3.297 -15.680 1.00 79.25 260 TYR A N 1
ATOM 2097 C CA . TYR A 1 260 ? 0.117 2.539 -16.261 1.00 79.25 260 TYR A CA 1
ATOM 2098 C C . TYR A 1 260 ? -0.297 1.278 -17.014 1.00 79.25 260 TYR A C 1
ATOM 2100 O O . TYR A 1 260 ? 0.479 0.757 -17.822 1.00 79.25 260 TYR A O 1
ATOM 2108 N N . THR A 1 261 ? -1.496 0.771 -16.742 1.00 74.88 261 THR A N 1
ATOM 2109 C CA . THR A 1 261 ? -2.052 -0.399 -17.428 1.00 74.88 261 THR A CA 1
ATOM 2110 C C . THR A 1 261 ? -2.670 -0.041 -18.780 1.00 74.88 261 THR A C 1
ATOM 2112 O O . THR A 1 261 ? -2.842 -0.931 -19.612 1.00 74.88 261 THR A O 1
ATOM 2115 N N . ILE A 1 262 ? -2.914 1.247 -19.060 1.00 79.31 262 ILE A N 1
ATOM 2116 C CA . ILE A 1 262 ? -3.413 1.728 -20.354 1.00 79.31 262 ILE A CA 1
ATOM 2117 C C . ILE A 1 262 ? -2.323 1.585 -21.436 1.00 79.31 262 ILE A C 1
ATOM 2119 O O . ILE A 1 262 ? -1.270 2.219 -21.336 1.00 79.31 262 ILE A O 1
ATOM 2123 N N . PRO A 1 263 ? -2.575 0.840 -22.534 1.00 72.50 263 PRO A N 1
ATOM 2124 C CA . PRO A 1 263 ? -1.583 0.631 -23.595 1.00 72.50 263 PRO A CA 1
ATOM 2125 C C . PRO A 1 263 ? -1.083 1.927 -24.256 1.00 72.50 263 PRO A C 1
ATOM 2127 O O . PRO A 1 263 ? 0.093 2.041 -24.601 1.00 72.50 263 PRO A O 1
ATOM 2130 N N . LEU A 1 264 ? -1.963 2.927 -24.398 1.00 74.94 264 LEU A N 1
ATOM 2131 C CA . LEU A 1 264 ? -1.630 4.232 -24.980 1.00 74.94 264 LEU A CA 1
ATOM 2132 C C . LEU A 1 264 ? -0.552 4.963 -24.169 1.00 74.94 264 LEU A C 1
ATOM 2134 O O . LEU A 1 264 ? 0.369 5.544 -24.742 1.00 74.94 264 LEU A O 1
ATOM 2138 N N . VAL A 1 265 ? -0.645 4.889 -22.839 1.00 74.88 265 VAL A N 1
ATOM 2139 C CA . VAL A 1 265 ? 0.285 5.554 -21.922 1.00 74.88 265 VAL A CA 1
ATOM 2140 C C . VAL A 1 265 ? 1.696 5.026 -22.144 1.00 74.88 265 VAL A C 1
ATOM 2142 O O . VAL A 1 265 ? 2.632 5.809 -22.287 1.00 74.88 265 VAL A O 1
ATOM 2145 N N . TYR A 1 266 ? 1.852 3.711 -22.293 1.00 70.62 266 TYR A N 1
ATOM 2146 C CA . TYR A 1 266 ? 3.149 3.111 -22.592 1.00 70.62 266 TYR A CA 1
ATOM 2147 C C . TYR A 1 266 ? 3.732 3.587 -23.936 1.00 70.62 266 TYR A C 1
ATOM 2149 O O . TYR A 1 266 ? 4.911 3.945 -24.001 1.00 70.62 266 TYR A O 1
ATOM 2157 N N . SER A 1 267 ? 2.916 3.642 -24.996 1.00 73.25 267 SER A N 1
ATOM 2158 C CA . SER A 1 267 ? 3.369 4.063 -26.332 1.00 73.25 267 SER A CA 1
ATOM 2159 C C . SER A 1 267 ? 3.911 5.495 -26.346 1.00 73.25 267 SER A C 1
ATOM 2161 O O . SER A 1 267 ? 4.912 5.765 -27.008 1.00 73.25 267 SER A O 1
ATOM 2163 N N . VAL A 1 268 ? 3.274 6.401 -25.599 1.00 76.69 268 VAL A N 1
ATOM 2164 C CA . VAL A 1 268 ? 3.684 7.812 -25.493 1.00 76.69 268 VAL A CA 1
ATOM 2165 C C . VAL A 1 268 ? 4.865 7.985 -24.533 1.00 76.69 268 VAL A C 1
ATOM 2167 O O . VAL A 1 268 ? 5.773 8.770 -24.800 1.00 76.69 268 VAL A O 1
ATOM 2170 N N . CYS A 1 269 ? 4.905 7.227 -23.435 1.00 75.56 269 CYS A N 1
ATOM 2171 C CA . CYS A 1 269 ? 5.956 7.364 -22.422 1.00 75.56 269 CYS A CA 1
ATOM 2172 C C . CYS A 1 269 ? 7.285 6.728 -22.840 1.00 75.56 269 CYS A C 1
ATOM 2174 O O . CYS A 1 269 ? 8.334 7.127 -22.343 1.00 75.56 269 CYS A O 1
ATOM 2176 N N . ARG A 1 270 ? 7.281 5.758 -23.762 1.00 73.19 270 ARG A N 1
ATOM 2177 C CA . ARG A 1 270 ? 8.506 5.107 -24.250 1.00 73.19 270 ARG A CA 1
ATOM 2178 C C . ARG A 1 270 ? 9.529 6.083 -24.859 1.00 73.19 270 ARG A C 1
ATOM 2180 O O . ARG A 1 270 ? 10.687 6.020 -24.443 1.00 73.19 270 ARG A O 1
ATOM 2187 N N . PRO A 1 271 ? 9.180 6.956 -25.825 1.00 76.50 271 PRO A N 1
ATOM 2188 C CA . PRO A 1 271 ? 10.134 7.929 -26.358 1.00 76.50 271 PRO A CA 1
ATOM 2189 C C . PRO A 1 271 ? 10.567 8.958 -25.304 1.00 76.50 271 PRO A C 1
ATOM 2191 O O . PRO A 1 271 ? 11.747 9.291 -25.246 1.00 76.50 271 PRO A O 1
ATOM 2194 N N . LEU A 1 272 ? 9.657 9.396 -24.425 1.00 75.06 272 LEU A N 1
ATOM 2195 C CA . LEU A 1 272 ? 9.977 10.320 -23.328 1.00 75.06 272 LEU A CA 1
ATOM 2196 C C . LEU A 1 272 ? 10.971 9.712 -22.330 1.00 75.06 272 LEU A C 1
ATOM 2198 O O . LEU A 1 272 ? 11.910 10.381 -21.906 1.00 75.06 272 LEU A O 1
ATOM 2202 N N . GLY A 1 273 ? 10.807 8.427 -22.006 1.00 72.12 273 GLY A N 1
ATOM 2203 C CA . GLY A 1 273 ? 11.723 7.696 -21.135 1.00 72.12 273 GLY A CA 1
ATOM 2204 C C . GLY A 1 273 ? 13.140 7.643 -21.688 1.00 72.12 273 GLY A C 1
ATOM 2205 O O . GLY A 1 273 ? 14.087 7.855 -20.940 1.00 72.12 273 GLY A O 1
ATOM 2206 N N . ARG A 1 274 ? 13.290 7.468 -23.007 1.00 71.69 274 ARG A N 1
ATOM 2207 C CA . ARG A 1 274 ? 14.603 7.497 -23.676 1.00 71.69 274 ARG A CA 1
ATOM 2208 C C . ARG A 1 274 ? 15.266 8.872 -23.639 1.00 71.69 274 ARG A C 1
ATOM 2210 O O . ARG A 1 274 ? 16.488 8.938 -23.650 1.00 71.69 274 ARG A O 1
ATOM 2217 N N . LEU A 1 275 ? 14.475 9.943 -23.632 1.00 72.25 275 LEU A N 1
ATOM 2218 C CA . LEU A 1 275 ? 14.987 11.310 -23.593 1.00 72.25 275 LEU A CA 1
ATOM 2219 C C . LEU A 1 275 ? 15.492 11.683 -22.193 1.00 72.25 275 LEU A C 1
ATOM 2221 O O . LEU A 1 275 ? 16.553 12.282 -22.065 1.00 72.25 275 LEU A O 1
ATOM 2225 N N . ILE A 1 276 ? 14.723 11.335 -21.157 1.00 69.12 276 ILE A N 1
ATOM 2226 C CA . ILE A 1 276 ? 14.994 11.742 -19.768 1.00 69.12 276 ILE A CA 1
ATOM 2227 C C . ILE A 1 276 ? 15.971 10.784 -19.075 1.00 69.12 276 ILE A C 1
ATOM 2229 O O . ILE A 1 276 ? 16.733 11.201 -18.209 1.00 69.12 276 ILE A O 1
ATOM 2233 N N . LEU A 1 277 ? 15.964 9.504 -19.448 1.00 70.75 277 LEU A N 1
ATOM 2234 C CA . LEU A 1 277 ? 16.877 8.483 -18.941 1.00 70.75 277 LEU A CA 1
ATOM 2235 C C . LEU A 1 277 ? 17.388 7.648 -20.132 1.00 70.75 277 LEU A C 1
ATOM 2237 O O . LEU A 1 277 ? 16.799 6.611 -20.449 1.00 70.75 277 LEU A O 1
ATOM 2241 N N . PRO A 1 278 ? 18.475 8.067 -20.809 1.00 63.97 278 PRO A N 1
ATOM 2242 C CA . PRO A 1 278 ? 19.054 7.380 -21.959 1.00 63.97 278 PRO A CA 1
ATOM 2243 C C . PRO A 1 278 ? 19.831 6.128 -21.516 1.00 63.97 278 PRO A C 1
ATOM 2245 O O . PRO A 1 278 ? 21.014 5.971 -21.794 1.00 63.97 278 PRO A O 1
ATOM 2248 N N . VAL A 1 279 ? 19.173 5.221 -20.796 1.00 61.91 279 VAL A N 1
ATOM 2249 C CA . VAL A 1 279 ? 19.733 3.916 -20.444 1.00 61.91 279 VAL A CA 1
ATOM 2250 C C . VAL A 1 279 ? 19.574 3.013 -21.666 1.00 61.91 279 VAL A C 1
ATOM 2252 O O . VAL A 1 279 ? 18.454 2.727 -22.102 1.00 61.91 279 VAL A O 1
ATOM 2255 N N . THR A 1 280 ? 20.689 2.588 -22.263 1.00 53.91 280 THR A N 1
ATOM 2256 C CA . THR A 1 280 ? 20.668 1.601 -23.351 1.00 53.91 280 THR A CA 1
ATOM 2257 C C . THR A 1 280 ? 20.108 0.277 -22.829 1.00 53.91 280 THR A C 1
ATOM 2259 O O . THR A 1 280 ? 20.390 -0.141 -21.712 1.00 53.91 280 THR A O 1
ATOM 2262 N N . TYR A 1 281 ? 19.261 -0.358 -23.644 1.00 51.38 281 TYR A N 1
ATOM 2263 C CA . TYR A 1 281 ? 18.350 -1.468 -23.324 1.00 51.38 281 TYR A CA 1
ATOM 2264 C C . TYR A 1 281 ? 19.004 -2.800 -22.901 1.00 51.38 281 TYR A C 1
ATOM 2266 O O . TYR A 1 281 ? 18.372 -3.846 -23.010 1.00 51.38 281 TYR A O 1
ATOM 2274 N N . GLU A 1 282 ? 20.208 -2.803 -22.338 1.00 48.75 282 GLU A N 1
ATOM 2275 C CA . GLU A 1 282 ? 20.733 -3.980 -21.632 1.00 48.75 282 GLU A CA 1
ATOM 2276 C C . GLU A 1 282 ? 20.137 -4.137 -20.220 1.00 48.75 282 GLU A C 1
ATOM 2278 O O . GLU A 1 282 ? 20.643 -4.876 -19.381 1.00 48.75 282 GLU A O 1
ATOM 2283 N N . LEU A 1 283 ? 18.963 -3.546 -19.984 1.00 51.12 283 LEU A N 1
ATOM 2284 C CA . LEU A 1 283 ? 18.033 -3.885 -18.904 1.00 51.12 283 LEU A CA 1
ATOM 2285 C C . LEU A 1 283 ? 17.451 -5.307 -19.068 1.00 51.12 283 LEU A C 1
ATOM 2287 O O . LEU A 1 283 ? 16.359 -5.582 -18.600 1.00 51.12 283 LEU A O 1
ATOM 2291 N N . ASN A 1 284 ? 18.152 -6.262 -19.686 1.00 42.91 284 ASN A N 1
ATOM 2292 C CA . ASN A 1 284 ? 17.676 -7.646 -19.827 1.00 42.91 284 ASN A CA 1
ATOM 2293 C C . ASN A 1 284 ? 17.427 -8.334 -18.468 1.00 42.91 284 ASN A C 1
ATOM 2295 O O . ASN A 1 284 ? 16.747 -9.355 -18.410 1.00 42.91 284 ASN A O 1
ATOM 2299 N N . LYS A 1 285 ? 17.942 -7.765 -17.369 1.00 53.88 285 LYS A N 1
ATOM 2300 C CA . LYS A 1 285 ? 17.690 -8.221 -15.994 1.00 53.88 285 LYS A CA 1
ATOM 2301 C C . LYS A 1 285 ? 16.492 -7.539 -15.313 1.00 53.88 285 LYS A C 1
ATOM 2303 O O . LYS A 1 285 ? 16.017 -8.051 -14.304 1.00 53.88 285 LYS A O 1
ATOM 2308 N N . ILE A 1 286 ? 15.990 -6.414 -15.832 1.00 57.84 286 ILE A N 1
ATOM 2309 C CA . ILE A 1 286 ? 14.953 -5.587 -15.190 1.00 57.84 286 ILE A CA 1
ATOM 2310 C C . ILE A 1 286 ? 13.820 -5.298 -16.176 1.00 57.84 286 ILE A C 1
ATOM 2312 O O . ILE A 1 286 ? 14.043 -4.977 -17.334 1.00 57.84 286 ILE A O 1
ATOM 2316 N N . ASN A 1 287 ? 12.571 -5.386 -15.715 1.00 64.88 287 ASN A N 1
ATOM 2317 C CA . ASN A 1 287 ? 11.398 -5.206 -16.570 1.00 64.88 287 ASN A CA 1
ATOM 2318 C C . ASN A 1 287 ? 11.471 -3.872 -17.366 1.00 64.88 287 ASN A C 1
ATOM 2320 O O . ASN A 1 287 ? 11.479 -2.801 -16.747 1.00 64.88 287 ASN A O 1
ATOM 2324 N N . PRO A 1 288 ? 11.475 -3.895 -18.719 1.00 65.88 288 PRO A N 1
ATOM 2325 C CA . PRO A 1 288 ? 11.681 -2.707 -19.562 1.00 65.88 288 PRO A CA 1
ATOM 2326 C C . PRO A 1 288 ? 10.575 -1.649 -19.425 1.00 65.88 288 PRO A C 1
ATOM 2328 O O . PRO A 1 288 ? 10.698 -0.541 -19.952 1.00 65.88 288 PRO A O 1
ATOM 2331 N N . ARG A 1 289 ? 9.479 -1.973 -18.730 1.00 71.12 289 ARG A N 1
ATOM 2332 C CA . ARG A 1 289 ? 8.373 -1.057 -18.426 1.00 71.12 289 ARG A CA 1
ATOM 2333 C C . ARG A 1 289 ? 8.669 -0.094 -17.273 1.00 71.12 289 ARG A C 1
ATOM 2335 O O . ARG A 1 289 ? 8.016 0.938 -17.182 1.00 71.12 289 ARG A O 1
ATOM 2342 N N . ILE A 1 290 ? 9.652 -0.385 -16.420 1.00 76.75 290 ILE A N 1
ATOM 2343 C CA . ILE A 1 290 ? 9.935 0.439 -15.232 1.00 76.75 290 ILE A CA 1
ATOM 2344 C C . ILE A 1 290 ? 10.423 1.839 -15.635 1.00 76.75 290 ILE A C 1
ATOM 2346 O O . ILE A 1 290 ? 9.994 2.830 -15.051 1.00 76.75 290 ILE A O 1
ATOM 2350 N N . LEU A 1 291 ? 11.251 1.933 -16.678 1.00 77.62 291 LEU A N 1
ATOM 2351 C CA . LEU A 1 291 ? 11.801 3.202 -17.157 1.00 77.62 291 LEU A CA 1
ATOM 2352 C C . LEU A 1 291 ? 10.716 4.216 -17.580 1.00 77.62 291 LEU A C 1
ATOM 2354 O O . LEU A 1 291 ? 10.687 5.307 -17.010 1.00 77.62 291 LEU A O 1
ATOM 2358 N N . PRO A 1 292 ? 9.782 3.892 -18.503 1.00 78.44 292 PRO A N 1
ATOM 2359 C CA . PRO A 1 292 ? 8.715 4.823 -18.863 1.00 78.44 292 PRO A CA 1
ATOM 2360 C C . PRO A 1 292 ? 7.777 5.139 -17.693 1.00 78.44 292 PRO A C 1
ATOM 2362 O O . PRO A 1 292 ? 7.249 6.249 -17.644 1.00 78.44 292 PRO A O 1
ATOM 2365 N N . TYR A 1 293 ? 7.583 4.218 -16.740 1.00 83.81 293 TYR A N 1
ATOM 2366 C CA . TYR A 1 293 ? 6.785 4.500 -15.545 1.00 83.81 293 TYR A CA 1
ATOM 2367 C C . TYR A 1 293 ? 7.449 5.546 -14.655 1.00 83.81 293 TYR A C 1
ATOM 2369 O O . TYR A 1 293 ? 6.779 6.504 -14.287 1.00 83.81 293 TYR A O 1
ATOM 2377 N N . ILE A 1 294 ? 8.753 5.431 -14.387 1.00 85.88 294 ILE A N 1
ATOM 2378 C CA . ILE A 1 294 ? 9.512 6.432 -13.618 1.00 85.88 294 ILE A CA 1
ATOM 2379 C C . ILE A 1 294 ? 9.430 7.797 -14.268 1.00 85.88 294 ILE A C 1
ATOM 2381 O O . ILE A 1 294 ? 9.099 8.778 -13.607 1.00 85.88 294 ILE A O 1
ATOM 2385 N N . THR A 1 295 ? 9.710 7.856 -15.567 1.00 84.94 295 THR A N 1
ATOM 2386 C CA . THR A 1 295 ? 9.676 9.113 -16.306 1.00 84.94 295 THR A CA 1
ATOM 2387 C C . THR A 1 295 ? 8.305 9.767 -16.208 1.00 84.94 295 THR A C 1
ATOM 2389 O O . THR A 1 295 ? 8.209 10.963 -15.938 1.00 84.94 295 THR A O 1
ATOM 2392 N N . LEU A 1 296 ? 7.240 8.981 -16.357 1.00 87.00 296 LEU A N 1
ATOM 2393 C CA . LEU A 1 296 ? 5.884 9.483 -16.231 1.00 87.00 296 LEU A CA 1
ATOM 2394 C C . LEU A 1 296 ? 5.569 9.965 -14.809 1.00 87.00 296 LEU A C 1
ATOM 2396 O O . LEU A 1 296 ? 4.963 11.023 -14.667 1.00 87.00 296 LEU A O 1
ATOM 2400 N N . THR A 1 297 ? 5.992 9.252 -13.762 1.00 90.00 297 THR A N 1
ATOM 2401 C CA . THR A 1 297 ? 5.785 9.695 -12.368 1.00 90.00 297 THR A CA 1
ATOM 2402 C C . THR A 1 297 ? 6.505 10.994 -12.076 1.00 90.00 297 THR A C 1
ATOM 2404 O O . THR A 1 297 ? 5.927 11.860 -11.429 1.00 90.00 297 THR A O 1
ATOM 2407 N N . ILE A 1 298 ? 7.736 11.152 -12.573 1.00 89.12 298 ILE A N 1
ATOM 2408 C CA . ILE A 1 298 ? 8.505 12.389 -12.414 1.00 89.12 298 ILE A CA 1
ATOM 2409 C C . ILE A 1 298 ? 7.770 13.537 -13.108 1.00 89.12 298 ILE A C 1
ATOM 2411 O O . ILE A 1 298 ? 7.570 14.583 -12.497 1.00 89.12 298 ILE A O 1
ATOM 2415 N N . ILE A 1 299 ? 7.306 13.337 -14.347 1.00 89.12 299 ILE A N 1
ATOM 2416 C CA . ILE A 1 299 ? 6.546 14.353 -15.091 1.00 89.12 299 ILE A CA 1
ATOM 2417 C C . ILE A 1 299 ? 5.253 14.716 -14.351 1.00 89.12 299 ILE A C 1
ATOM 2419 O O . ILE A 1 299 ? 4.992 15.896 -14.130 1.00 89.12 299 ILE A O 1
ATOM 2423 N N . LEU A 1 300 ? 4.460 13.726 -13.929 1.00 90.38 300 LEU A N 1
ATOM 2424 C CA . LEU A 1 300 ? 3.228 13.955 -13.169 1.00 90.38 300 LEU A CA 1
ATOM 2425 C C . LEU A 1 300 ? 3.509 14.651 -11.834 1.00 90.38 300 LEU A C 1
ATOM 2427 O O . LEU A 1 300 ? 2.759 15.542 -11.444 1.00 90.38 300 LEU A O 1
ATOM 2431 N N . GLY A 1 301 ? 4.602 14.286 -11.163 1.00 89.31 301 GLY A N 1
ATOM 2432 C CA . GLY A 1 301 ? 5.068 14.920 -9.936 1.00 89.31 301 GLY A CA 1
ATOM 2433 C C . GLY A 1 301 ? 5.371 16.395 -10.163 1.00 89.31 301 GLY A C 1
ATOM 2434 O O . GLY A 1 301 ? 4.802 17.239 -9.479 1.00 89.31 301 GLY A O 1
ATOM 2435 N N . VAL A 1 302 ? 6.169 16.721 -11.179 1.00 88.56 302 VAL A N 1
ATOM 2436 C CA . VAL A 1 302 ? 6.498 18.109 -11.533 1.00 88.56 302 VAL A CA 1
ATOM 2437 C C . VAL A 1 302 ? 5.243 18.897 -11.911 1.00 88.56 302 VAL A C 1
ATOM 2439 O O . VAL A 1 302 ? 5.028 19.973 -11.365 1.00 88.56 302 VAL A O 1
ATOM 2442 N N . ILE A 1 303 ? 4.376 18.355 -12.774 1.00 90.44 303 ILE A N 1
ATOM 2443 C CA . ILE A 1 303 ? 3.112 19.004 -13.162 1.00 90.44 303 ILE A CA 1
ATOM 2444 C C . ILE A 1 303 ? 2.240 19.268 -11.930 1.00 90.44 303 ILE A C 1
ATOM 2446 O O . ILE A 1 303 ? 1.674 20.352 -11.805 1.00 90.44 303 ILE A O 1
ATOM 2450 N N . SER A 1 304 ? 2.166 18.314 -10.997 1.00 89.12 304 SER A N 1
ATOM 2451 C CA . SER A 1 304 ? 1.359 18.459 -9.784 1.00 89.12 304 SER A CA 1
ATOM 2452 C C . SER A 1 304 ? 1.802 19.635 -8.911 1.00 89.12 304 SER A C 1
ATOM 2454 O O . SER A 1 304 ? 0.954 20.258 -8.285 1.00 89.12 304 SER A O 1
ATOM 2456 N N . LEU A 1 305 ? 3.086 20.014 -8.929 1.00 87.31 305 LEU A N 1
ATOM 2457 C CA . LEU A 1 305 ? 3.585 21.176 -8.181 1.00 87.31 305 LEU A CA 1
ATOM 2458 C C . LEU A 1 305 ? 3.080 22.518 -8.739 1.00 87.31 305 LEU A C 1
ATOM 2460 O O . LEU A 1 305 ? 3.045 23.498 -8.001 1.00 87.31 305 LEU A O 1
ATOM 2464 N N . PHE A 1 306 ? 2.680 22.570 -10.015 1.00 87.12 306 PHE A N 1
ATOM 2465 C CA . PHE A 1 306 ? 2.188 23.788 -10.673 1.00 87.12 306 PHE A CA 1
ATOM 2466 C C . PHE A 1 306 ? 0.660 23.917 -10.674 1.00 87.12 306 PHE A C 1
ATOM 2468 O O . PHE A 1 306 ? 0.140 24.969 -11.046 1.00 87.12 306 PHE A O 1
ATOM 2475 N N . ILE A 1 307 ? -0.076 22.873 -10.278 1.00 87.38 307 ILE A N 1
ATOM 2476 C CA . ILE A 1 307 ? -1.541 22.912 -10.237 1.00 87.38 307 ILE A CA 1
ATOM 2477 C C . ILE A 1 307 ? -1.986 23.605 -8.938 1.00 87.38 307 ILE A C 1
ATOM 2479 O O . ILE A 1 307 ? -1.726 23.084 -7.848 1.00 87.38 307 ILE A O 1
ATOM 2483 N N . PRO A 1 308 ? -2.691 24.750 -9.012 1.00 79.56 308 PRO A N 1
ATOM 2484 C CA . PRO A 1 308 ? -3.206 25.411 -7.820 1.00 79.56 308 PRO A CA 1
ATOM 2485 C C . PRO A 1 308 ? -4.262 24.537 -7.128 1.00 79.56 308 PRO A C 1
ATOM 2487 O O . PRO A 1 308 ? -5.067 23.880 -7.785 1.00 79.56 308 PRO A O 1
ATOM 2490 N N . ASN A 1 309 ? -4.285 24.562 -5.792 1.00 80.56 309 ASN A N 1
ATOM 2491 C CA . ASN A 1 309 ? -5.241 23.835 -4.939 1.00 80.56 309 ASN A CA 1
ATOM 2492 C C . ASN A 1 309 ? -5.195 22.299 -5.031 1.00 80.56 309 ASN A C 1
ATOM 2494 O O . ASN A 1 309 ? -6.144 21.630 -4.618 1.00 80.56 309 ASN A O 1
ATOM 2498 N N . ILE A 1 310 ? -4.105 21.714 -5.534 1.00 83.88 310 ILE A N 1
ATOM 2499 C CA . ILE A 1 310 ? -3.934 20.262 -5.482 1.00 83.88 310 ILE A CA 1
ATOM 2500 C C . ILE A 1 310 ? -3.739 19.783 -4.033 1.00 83.88 310 ILE A C 1
ATOM 2502 O O . ILE A 1 310 ? -3.074 20.438 -3.225 1.00 83.88 310 ILE A O 1
ATOM 2506 N N . HIS A 1 311 ? -4.298 18.620 -3.692 1.00 85.12 311 HIS A N 1
ATOM 2507 C CA . HIS A 1 311 ? -4.102 18.033 -2.366 1.00 85.12 311 HIS A CA 1
ATOM 2508 C C . HIS A 1 311 ? -2.622 17.681 -2.163 1.00 85.12 311 HIS A C 1
ATOM 2510 O O . HIS A 1 311 ? -2.038 16.982 -2.991 1.00 85.12 311 HIS A O 1
ATOM 2516 N N . ARG A 1 312 ? -2.014 18.114 -1.049 1.00 85.69 312 ARG A N 1
ATOM 2517 C CA . ARG A 1 312 ? -0.562 17.973 -0.787 1.00 85.69 312 ARG A CA 1
ATOM 2518 C C . ARG A 1 312 ? -0.069 16.520 -0.796 1.00 85.69 312 ARG A C 1
ATOM 2520 O O . ARG A 1 312 ? 1.085 16.258 -1.122 1.00 85.69 312 ARG A O 1
ATOM 2527 N N . SER A 1 313 ? -0.949 15.568 -0.496 1.00 86.19 313 SER A N 1
ATOM 2528 C CA . SER A 1 313 ? -0.665 14.127 -0.558 1.00 86.19 313 SER A CA 1
ATOM 2529 C C . SER A 1 313 ? -0.289 13.647 -1.965 1.00 86.19 313 SER A C 1
ATOM 2531 O O . SER A 1 313 ? 0.472 12.691 -2.091 1.00 86.19 313 SER A O 1
ATOM 2533 N N . ILE A 1 314 ? -0.770 14.308 -3.025 1.00 87.44 314 ILE A N 1
ATOM 2534 C CA . ILE A 1 314 ? -0.521 13.914 -4.421 1.00 87.44 314 ILE A CA 1
ATOM 2535 C C . ILE A 1 314 ? 0.955 14.100 -4.813 1.00 87.44 314 ILE A C 1
ATOM 2537 O O . ILE A 1 314 ? 1.606 13.088 -5.098 1.00 87.44 314 ILE A O 1
ATOM 2541 N N . PRO A 1 315 ? 1.531 15.323 -4.780 1.00 88.25 315 PRO A N 1
ATOM 2542 C CA . PRO A 1 315 ? 2.952 15.517 -5.069 1.00 88.25 315 PRO A CA 1
ATOM 2543 C C . PRO A 1 315 ? 3.840 14.725 -4.109 1.00 88.25 315 PRO A C 1
ATOM 2545 O O . PRO A 1 315 ? 4.896 14.244 -4.510 1.00 88.25 315 PRO A O 1
ATOM 2548 N N . LEU A 1 316 ? 3.403 14.520 -2.860 1.00 89.81 316 LEU A N 1
ATOM 2549 C CA . LEU A 1 316 ? 4.165 13.728 -1.903 1.00 89.81 316 LEU A CA 1
ATOM 2550 C C . LEU A 1 316 ? 4.252 12.246 -2.291 1.00 89.81 316 LEU A C 1
ATOM 2552 O O . LEU A 1 316 ? 5.341 11.675 -2.285 1.00 89.81 316 LEU A O 1
ATOM 2556 N N . THR A 1 317 ? 3.126 11.632 -2.660 1.00 91.00 317 THR A N 1
ATOM 2557 C CA . THR A 1 317 ? 3.078 10.221 -3.081 1.00 91.00 317 THR A CA 1
ATOM 2558 C C . THR A 1 317 ? 3.923 9.999 -4.333 1.00 91.00 317 THR A C 1
ATOM 2560 O O . THR A 1 317 ? 4.725 9.066 -4.386 1.00 91.00 317 THR A O 1
ATOM 2563 N N . LEU A 1 318 ? 3.787 10.888 -5.323 1.00 91.50 318 LEU A N 1
ATOM 2564 C CA . LEU A 1 318 ? 4.578 10.860 -6.558 1.00 91.50 318 LEU A CA 1
ATOM 2565 C C . LEU A 1 318 ? 6.072 11.067 -6.273 1.00 91.50 318 LEU A C 1
ATOM 2567 O O . LEU A 1 318 ? 6.914 10.381 -6.858 1.00 91.50 318 LEU A O 1
ATOM 2571 N N . GLY A 1 319 ? 6.379 11.959 -5.328 1.00 89.75 319 GLY A N 1
ATOM 2572 C CA . GLY A 1 319 ? 7.712 12.223 -4.800 1.00 89.75 319 GLY A CA 1
ATOM 2573 C C . GLY A 1 319 ? 8.392 10.959 -4.281 1.00 89.75 319 GLY A C 1
ATOM 2574 O O . GLY A 1 319 ? 9.456 10.582 -4.776 1.00 89.75 319 GLY A O 1
ATOM 2575 N N . VAL A 1 320 ? 7.736 10.283 -3.332 1.00 91.56 320 VAL A N 1
ATOM 2576 C CA . VAL A 1 320 ? 8.215 9.041 -2.700 1.00 91.56 320 VAL A CA 1
ATOM 2577 C C . VAL A 1 320 ? 8.336 7.905 -3.710 1.00 91.56 320 VAL A C 1
ATOM 2579 O O . VAL A 1 320 ? 9.356 7.219 -3.736 1.00 91.56 320 VAL A O 1
ATOM 2582 N N . LEU A 1 321 ? 7.327 7.703 -4.562 1.00 91.44 321 LEU A N 1
ATOM 2583 C CA . LEU A 1 321 ? 7.329 6.605 -5.528 1.00 91.44 321 LEU A CA 1
ATOM 2584 C C . LEU A 1 321 ? 8.485 6.740 -6.528 1.00 91.44 321 LEU A C 1
ATOM 2586 O O . LEU A 1 321 ? 9.229 5.783 -6.751 1.00 91.44 321 LEU A O 1
ATOM 2590 N N . SER A 1 322 ? 8.671 7.940 -7.082 1.00 90.31 322 SER A N 1
ATOM 2591 C CA . SER A 1 322 ? 9.784 8.220 -7.994 1.00 90.31 322 SER A CA 1
ATOM 2592 C C . SER A 1 322 ? 11.129 8.083 -7.284 1.00 90.31 322 SER A C 1
ATOM 2594 O O . SER A 1 322 ? 12.061 7.534 -7.864 1.00 90.31 322 SER A O 1
ATOM 2596 N N . ALA A 1 323 ? 11.229 8.518 -6.023 1.00 89.25 323 ALA A N 1
ATOM 2597 C CA . ALA A 1 323 ? 12.443 8.380 -5.229 1.00 89.25 323 ALA A CA 1
ATOM 2598 C C . ALA A 1 323 ? 12.835 6.907 -5.028 1.00 89.25 323 ALA A C 1
ATOM 2600 O O . ALA A 1 323 ? 13.974 6.528 -5.303 1.00 89.25 323 ALA A O 1
ATOM 2601 N N . CYS A 1 324 ? 11.880 6.059 -4.635 1.00 90.50 324 CYS A N 1
ATOM 2602 C CA . CYS A 1 324 ? 12.083 4.616 -4.510 1.00 90.50 324 CYS A CA 1
ATOM 2603 C C . CYS A 1 324 ? 12.530 3.983 -5.832 1.00 90.50 324 CYS A C 1
ATOM 2605 O O . CYS A 1 324 ? 13.481 3.204 -5.859 1.00 90.50 324 CYS A O 1
ATOM 2607 N N . TRP A 1 325 ? 11.870 4.315 -6.940 1.00 87.62 325 TRP A N 1
ATOM 2608 C CA . TRP A 1 325 ? 12.229 3.741 -8.232 1.00 87.62 325 TRP A CA 1
ATOM 2609 C C . TRP A 1 325 ? 13.580 4.228 -8.765 1.00 87.62 325 TRP A C 1
ATOM 2611 O O . TRP A 1 325 ? 14.321 3.431 -9.343 1.00 87.62 325 TRP A O 1
ATOM 2621 N N . LEU A 1 326 ? 13.937 5.493 -8.535 1.00 87.69 326 LEU A N 1
ATOM 2622 C CA . LEU A 1 326 ? 15.261 6.019 -8.868 1.00 87.69 326 LEU A CA 1
ATOM 2623 C C . LEU A 1 326 ? 16.355 5.329 -8.052 1.00 87.69 326 LEU A C 1
ATOM 2625 O O . LEU A 1 326 ? 17.387 4.993 -8.621 1.00 87.69 326 LEU A O 1
ATOM 2629 N N . LEU A 1 327 ? 16.126 5.025 -6.769 1.00 87.44 327 LEU A N 1
ATOM 2630 C CA . LEU A 1 327 ? 17.066 4.211 -5.988 1.00 87.44 327 LEU A CA 1
ATOM 2631 C C . LEU A 1 327 ? 17.273 2.817 -6.601 1.00 87.44 327 LEU A C 1
ATOM 2633 O O . LEU A 1 327 ? 18.410 2.356 -6.679 1.00 87.44 327 LEU A O 1
ATOM 2637 N N . ILE A 1 328 ? 16.200 2.167 -7.066 1.00 84.06 328 ILE A N 1
ATOM 2638 C CA . ILE A 1 328 ? 16.276 0.837 -7.691 1.00 84.06 328 ILE A CA 1
ATOM 2639 C C . ILE A 1 328 ? 17.083 0.893 -8.994 1.00 84.06 328 ILE A C 1
ATOM 2641 O O . ILE A 1 328 ? 18.022 0.114 -9.160 1.00 84.06 328 ILE A O 1
ATOM 2645 N N . ILE A 1 329 ? 16.761 1.821 -9.906 1.00 81.25 329 ILE A N 1
ATOM 2646 C CA . ILE A 1 329 ? 17.479 1.950 -11.190 1.00 81.25 329 ILE A CA 1
ATOM 2647 C C . ILE A 1 329 ? 18.915 2.438 -10.997 1.00 81.25 329 ILE A C 1
ATOM 2649 O O . ILE A 1 329 ? 19.805 2.069 -11.760 1.00 81.25 329 ILE A O 1
ATOM 2653 N N . SER A 1 330 ? 19.156 3.237 -9.963 1.00 82.25 330 SER A N 1
ATOM 2654 C CA . SER A 1 330 ? 20.490 3.708 -9.623 1.00 82.25 330 SER A CA 1
ATOM 2655 C C . SER A 1 330 ? 21.440 2.561 -9.282 1.00 82.25 330 SER A C 1
ATOM 2657 O O . SER A 1 330 ? 22.643 2.729 -9.454 1.00 82.25 330 SER A O 1
ATOM 2659 N N . SER A 1 331 ? 20.956 1.397 -8.842 1.00 78.81 331 SER A N 1
ATOM 2660 C CA . SER A 1 331 ? 21.835 0.274 -8.500 1.00 78.81 331 SER A CA 1
ATOM 2661 C C . SER A 1 331 ? 22.733 -0.178 -9.664 1.00 78.81 331 SER A C 1
ATOM 2663 O O . SER A 1 331 ? 22.342 -0.145 -10.837 1.00 78.81 331 SER A O 1
ATOM 2665 N N . LYS A 1 332 ? 23.952 -0.638 -9.347 1.00 71.44 332 LYS A N 1
ATOM 2666 C CA . LYS A 1 332 ? 24.904 -1.152 -10.355 1.00 71.44 332 LYS A CA 1
ATOM 2667 C C . LYS A 1 332 ? 24.305 -2.308 -11.167 1.00 71.44 332 LYS A C 1
ATOM 2669 O O . LYS A 1 332 ? 24.499 -2.381 -12.375 1.00 71.44 332 LYS A O 1
ATOM 2674 N N . GLU A 1 333 ? 23.545 -3.185 -10.513 1.00 68.75 333 GLU A N 1
ATOM 2675 C CA . GLU A 1 333 ? 22.882 -4.325 -11.160 1.00 68.75 333 GLU A CA 1
ATOM 2676 C C . GLU A 1 333 ? 21.853 -3.895 -12.214 1.00 68.75 333 GLU A C 1
ATOM 2678 O O . GLU A 1 333 ? 21.624 -4.625 -13.181 1.00 68.75 333 GLU A O 1
ATOM 2683 N N . ALA A 1 334 ? 21.260 -2.710 -12.045 1.00 65.88 334 ALA A N 1
ATOM 2684 C CA . ALA A 1 334 ? 20.238 -2.171 -12.930 1.00 65.88 334 ALA A CA 1
ATOM 2685 C C . ALA A 1 334 ? 20.787 -1.411 -14.142 1.00 65.88 334 ALA A C 1
ATOM 2687 O O . ALA A 1 334 ? 20.167 -1.433 -15.204 1.00 65.88 334 ALA A O 1
ATOM 2688 N N . SER A 1 335 ? 21.930 -0.738 -13.994 1.00 62.12 335 SER A N 1
ATOM 2689 C CA . SER A 1 335 ? 22.496 0.132 -15.039 1.00 62.12 335 SER A CA 1
ATOM 2690 C C . SER A 1 335 ? 23.341 -0.606 -16.092 1.00 62.12 335 SER A C 1
ATOM 2692 O O . SER A 1 335 ? 23.711 -0.005 -17.102 1.00 62.12 335 SER A O 1
ATOM 2694 N N . GLY A 1 336 ? 23.616 -1.900 -15.890 1.00 62.97 336 GLY A N 1
ATOM 2695 C CA . GLY A 1 336 ? 24.443 -2.709 -16.793 1.00 62.97 336 GLY A CA 1
ATOM 2696 C C . GLY A 1 336 ? 25.926 -2.314 -16.776 1.00 62.97 336 GLY A C 1
ATOM 2697 O O . GLY A 1 336 ? 26.384 -1.607 -15.878 1.00 62.97 336 GLY A O 1
ATOM 2698 N N . ASP A 1 337 ? 26.684 -2.769 -17.778 1.00 61.66 337 ASP A N 1
ATOM 2699 C CA . ASP A 1 337 ? 28.151 -2.614 -17.817 1.00 61.66 337 ASP A CA 1
ATOM 2700 C C . ASP A 1 337 ? 28.622 -1.237 -18.346 1.00 61.66 337 ASP A C 1
ATOM 2702 O O . ASP A 1 337 ? 29.801 -0.887 -18.255 1.00 61.66 337 ASP A O 1
ATOM 2706 N N . LEU A 1 338 ? 27.710 -0.408 -18.869 1.00 69.19 338 LEU A N 1
ATOM 2707 C CA . LEU A 1 338 ? 28.024 0.915 -19.422 1.00 69.19 338 LEU A CA 1
ATOM 2708 C C . LEU A 1 338 ? 28.129 1.990 -18.326 1.00 69.19 338 LEU A C 1
ATOM 2710 O O . LEU A 1 338 ? 27.131 2.549 -17.866 1.00 69.19 338 LEU A O 1
ATOM 2714 N N . ILE A 1 339 ? 29.368 2.358 -17.986 1.00 73.06 339 ILE A N 1
ATOM 2715 C CA . ILE A 1 339 ? 29.708 3.372 -16.967 1.00 73.06 339 ILE A CA 1
ATOM 2716 C C . ILE A 1 339 ? 29.027 4.728 -17.233 1.00 73.06 339 ILE A C 1
ATOM 2718 O O . ILE A 1 339 ? 28.590 5.391 -16.294 1.00 73.06 339 ILE A O 1
ATOM 2722 N N . SER A 1 340 ? 28.894 5.142 -18.499 1.00 75.44 340 SER A N 1
ATOM 2723 C CA . SER A 1 340 ? 28.280 6.433 -18.851 1.00 75.44 340 SER A CA 1
ATOM 2724 C C . SER A 1 340 ? 26.806 6.520 -18.430 1.00 75.44 340 SER A C 1
ATOM 2726 O O . SER A 1 340 ? 26.399 7.522 -17.840 1.00 75.44 340 SER A O 1
ATOM 2728 N N . ASN A 1 341 ? 26.029 5.453 -18.641 1.00 75.31 341 ASN A N 1
ATOM 2729 C CA . ASN A 1 341 ? 24.619 5.409 -18.243 1.00 75.31 341 ASN A CA 1
ATOM 2730 C C . ASN A 1 341 ? 24.477 5.395 -16.723 1.00 75.31 341 ASN A C 1
ATOM 2732 O O . ASN A 1 341 ? 23.619 6.084 -16.176 1.00 75.31 341 ASN A O 1
ATOM 2736 N N . TYR A 1 342 ? 25.347 4.646 -16.044 1.00 78.38 342 TYR A N 1
ATOM 2737 C CA . TYR A 1 342 ? 25.379 4.584 -14.589 1.00 78.38 342 TYR A CA 1
ATOM 2738 C C . TYR A 1 342 ? 25.607 5.972 -13.970 1.00 78.38 342 TYR A C 1
ATOM 2740 O O . TYR A 1 342 ? 24.819 6.411 -13.133 1.00 78.38 342 TYR A O 1
ATOM 2748 N N . VAL A 1 343 ? 26.623 6.709 -14.435 1.00 82.31 343 VAL A N 1
ATOM 2749 C CA . VAL A 1 343 ? 26.912 8.074 -13.955 1.00 82.31 343 VAL A CA 1
ATOM 2750 C C . VAL A 1 343 ? 25.753 9.029 -14.257 1.00 82.31 343 VAL A C 1
ATOM 2752 O O . VAL A 1 343 ? 25.386 9.846 -13.411 1.00 82.31 343 VAL A O 1
ATOM 2755 N N . TYR A 1 344 ? 25.126 8.908 -15.428 1.00 84.31 344 TYR A N 1
ATOM 2756 C CA . TYR A 1 344 ? 23.977 9.739 -15.785 1.00 84.31 344 TYR A CA 1
ATOM 2757 C C . TYR A 1 344 ? 22.777 9.508 -14.852 1.00 84.31 344 TYR A C 1
ATOM 2759 O O . TYR A 1 344 ? 22.211 10.463 -14.320 1.00 84.31 344 TYR A O 1
ATOM 2767 N N . VAL A 1 345 ? 22.413 8.248 -14.593 1.00 83.62 345 VAL A N 1
ATOM 2768 C CA . VAL A 1 345 ? 21.314 7.889 -13.678 1.00 83.62 345 VAL A CA 1
ATOM 2769 C C . VAL A 1 345 ? 21.586 8.391 -12.259 1.00 83.62 345 VAL A C 1
ATOM 2771 O O . VAL A 1 345 ? 20.666 8.869 -11.587 1.00 83.62 345 VAL A O 1
ATOM 2774 N N . GLN A 1 346 ? 22.837 8.323 -11.797 1.00 87.69 346 GLN A N 1
ATOM 2775 C CA . GLN A 1 346 ? 23.233 8.873 -10.500 1.00 87.69 346 GLN A CA 1
ATOM 2776 C C . GLN A 1 346 ? 23.019 10.383 -10.431 1.00 87.69 346 GLN A C 1
ATOM 2778 O O . GLN A 1 346 ? 22.442 10.872 -9.458 1.00 87.69 346 GLN A O 1
ATOM 2783 N N . LEU A 1 347 ? 23.451 11.107 -11.465 1.00 88.19 347 LEU A N 1
ATOM 2784 C CA . LEU A 1 347 ? 23.297 12.554 -11.547 1.00 88.19 347 LEU A CA 1
ATOM 2785 C C . LEU A 1 347 ? 21.815 12.944 -11.563 1.00 88.19 347 LEU A C 1
ATOM 2787 O O . LEU A 1 347 ? 21.410 13.812 -10.792 1.00 88.19 347 LEU A O 1
ATOM 2791 N N . VAL A 1 348 ? 20.985 12.259 -12.357 1.00 88.69 348 VAL A N 1
ATOM 2792 C CA . VAL A 1 348 ? 19.530 12.491 -12.384 1.00 88.69 348 VAL A CA 1
ATOM 2793 C C . VAL A 1 348 ? 18.892 12.203 -11.025 1.00 88.69 348 VAL A C 1
ATOM 2795 O O . VAL A 1 348 ? 18.090 13.004 -10.548 1.00 88.69 348 VAL A O 1
ATOM 2798 N N . SER A 1 349 ? 19.268 11.104 -10.367 1.00 89.62 349 SER A N 1
ATOM 2799 C CA . SER A 1 349 ? 18.742 10.750 -9.041 1.00 89.62 349 SER A CA 1
ATOM 2800 C C . SER A 1 349 ? 19.115 11.799 -7.990 1.00 89.62 349 SER A C 1
ATOM 2802 O O . SER A 1 349 ? 18.265 12.239 -7.219 1.00 89.62 349 SER A O 1
ATOM 2804 N N . MET A 1 350 ? 20.371 12.254 -7.996 1.00 90.69 350 MET A N 1
ATOM 2805 C CA . MET A 1 350 ? 20.854 13.298 -7.093 1.00 90.69 350 MET A CA 1
ATOM 2806 C C . MET A 1 350 ? 20.124 14.626 -7.328 1.00 90.69 350 MET A C 1
ATOM 2808 O O . MET A 1 350 ? 19.623 15.220 -6.372 1.00 90.69 350 MET A O 1
ATOM 2812 N N . LEU A 1 351 ? 20.004 15.063 -8.587 1.00 91.44 351 LEU A N 1
ATOM 2813 C CA . LEU A 1 351 ? 19.248 16.266 -8.945 1.00 91.44 351 LEU A CA 1
ATOM 2814 C C . LEU A 1 351 ? 17.779 16.156 -8.536 1.00 91.44 351 LEU A C 1
ATOM 2816 O O . LEU A 1 351 ? 17.213 17.133 -8.054 1.00 91.44 351 LEU A O 1
ATOM 2820 N N . TYR A 1 352 ? 17.171 14.978 -8.674 1.00 91.62 352 TYR A N 1
ATOM 2821 C CA . TYR A 1 352 ? 15.790 14.747 -8.263 1.00 91.62 352 TYR A CA 1
ATOM 2822 C C . TYR A 1 352 ? 15.601 14.894 -6.745 1.00 91.62 352 TYR A C 1
ATOM 2824 O O . TYR A 1 352 ? 14.672 15.578 -6.312 1.00 91.62 352 TYR A O 1
ATOM 2832 N N . PHE A 1 353 ? 16.483 14.314 -5.921 1.00 92.06 353 PHE A N 1
ATOM 2833 C CA . PHE A 1 353 ? 16.389 14.442 -4.458 1.00 92.06 353 PHE A CA 1
ATOM 2834 C C . PHE A 1 353 ? 16.625 15.876 -3.982 1.00 92.06 353 PHE A C 1
ATOM 2836 O O . PHE A 1 353 ? 15.882 16.374 -3.132 1.00 92.06 353 PHE A O 1
ATOM 2843 N N . ILE A 1 354 ? 17.607 16.562 -4.574 1.00 90.31 354 ILE A N 1
ATOM 2844 C CA . ILE A 1 354 ? 17.856 17.987 -4.328 1.00 90.31 354 ILE A CA 1
ATOM 2845 C C . ILE A 1 354 ? 16.634 18.814 -4.754 1.00 90.31 354 ILE A C 1
ATOM 2847 O O . ILE A 1 354 ? 16.175 19.674 -4.004 1.00 90.31 354 ILE A O 1
ATOM 2851 N N . GLY A 1 355 ? 16.051 18.509 -5.914 1.00 89.69 355 GLY A N 1
ATOM 2852 C CA . GLY A 1 355 ? 14.827 19.134 -6.408 1.00 89.69 355 GLY A CA 1
ATOM 2853 C C . GLY A 1 355 ? 13.647 18.953 -5.454 1.00 89.69 355 GLY A C 1
ATOM 2854 O O . GLY A 1 355 ? 12.969 19.929 -5.148 1.00 89.69 355 GLY A O 1
ATOM 2855 N N . CYS A 1 356 ? 13.437 17.750 -4.910 1.00 89.38 356 CYS A N 1
ATOM 2856 C CA . CYS A 1 356 ? 12.401 17.493 -3.900 1.00 89.38 356 CYS A CA 1
ATOM 2857 C C . CYS A 1 356 ? 12.632 18.306 -2.619 1.00 89.38 356 CYS A C 1
ATOM 2859 O O . CYS A 1 356 ? 11.684 18.852 -2.054 1.00 89.38 356 CYS A O 1
ATOM 2861 N N . MET A 1 357 ? 13.890 18.420 -2.180 1.00 89.94 357 MET A N 1
ATOM 2862 C CA . MET A 1 357 ? 14.265 19.211 -1.009 1.00 89.94 357 MET A CA 1
ATOM 2863 C C . MET A 1 357 ? 13.923 20.696 -1.195 1.00 89.94 357 MET A C 1
ATOM 2865 O O . MET A 1 357 ? 13.269 21.278 -0.325 1.00 89.94 357 MET A O 1
ATOM 2869 N N . PHE A 1 358 ? 14.309 21.286 -2.333 1.00 89.44 358 PHE A N 1
ATOM 2870 C CA . PHE A 1 358 ? 14.020 22.687 -2.658 1.00 89.44 358 PHE A CA 1
ATOM 2871 C C . PHE A 1 358 ? 12.535 22.937 -2.920 1.00 89.44 358 PHE A C 1
ATOM 2873 O O . PHE A 1 358 ? 11.981 23.893 -2.383 1.00 89.44 358 PHE A O 1
ATOM 2880 N N . ALA A 1 359 ? 11.867 22.071 -3.685 1.00 86.56 359 ALA A N 1
ATOM 2881 C CA . ALA A 1 359 ? 10.432 22.180 -3.939 1.00 86.56 359 ALA A CA 1
ATOM 2882 C C . ALA A 1 359 ? 9.634 22.120 -2.629 1.00 86.56 359 ALA A C 1
ATOM 2884 O O . ALA A 1 359 ? 8.735 22.932 -2.416 1.00 86.56 359 ALA A O 1
ATOM 2885 N N . GLY A 1 360 ? 10.002 21.211 -1.719 1.00 85.19 360 GLY A N 1
ATOM 2886 C CA . GLY A 1 360 ? 9.402 21.124 -0.391 1.00 85.19 360 GLY A CA 1
ATOM 2887 C C . GLY A 1 360 ? 9.631 22.377 0.458 1.00 85.19 360 GLY A C 1
ATOM 2888 O O . GLY A 1 360 ? 8.715 22.800 1.159 1.00 85.19 360 GLY A O 1
ATOM 2889 N N . ALA A 1 361 ? 10.811 22.996 0.371 1.00 84.44 361 ALA A N 1
ATOM 2890 C CA . ALA A 1 361 ? 11.122 24.227 1.096 1.00 84.44 361 ALA A CA 1
ATOM 2891 C C . ALA A 1 361 ? 10.349 25.442 0.548 1.00 84.44 361 ALA A C 1
ATOM 2893 O O . ALA A 1 361 ? 9.738 26.172 1.321 1.00 84.44 361 ALA A O 1
ATOM 2894 N N . ILE A 1 362 ? 10.319 25.623 -0.778 1.00 86.81 362 ILE A N 1
ATOM 2895 C CA . ILE A 1 362 ? 9.648 26.756 -1.442 1.00 86.81 362 ILE A CA 1
ATOM 2896 C C . ILE A 1 362 ? 8.126 26.688 -1.262 1.00 86.81 362 ILE A C 1
ATOM 2898 O O . ILE A 1 362 ? 7.479 27.708 -1.044 1.00 86.81 362 ILE A O 1
ATOM 2902 N N . LEU A 1 363 ? 7.544 25.488 -1.340 1.00 84.38 363 LEU A N 1
ATOM 2903 C CA . LEU A 1 363 ? 6.095 25.279 -1.233 1.00 84.38 363 LEU A CA 1
ATOM 2904 C C . LEU A 1 363 ? 5.620 25.055 0.213 1.00 84.38 363 LEU A C 1
ATOM 2906 O O . LEU A 1 363 ? 4.461 24.689 0.426 1.00 84.38 363 LEU A O 1
ATOM 2910 N N . SER A 1 364 ? 6.503 25.225 1.205 1.00 83.81 364 SER A N 1
ATOM 2911 C CA . SER A 1 364 ? 6.221 24.974 2.626 1.00 83.81 364 SER A CA 1
ATOM 2912 C C . SER A 1 364 ? 5.654 23.568 2.901 1.00 83.81 364 SER A C 1
ATOM 2914 O O . SER A 1 364 ? 4.839 23.363 3.804 1.00 83.81 364 SER A O 1
ATOM 2916 N N . MET A 1 365 ? 6.080 22.571 2.118 1.00 83.75 365 MET A N 1
ATOM 2917 C CA . MET A 1 365 ? 5.734 21.156 2.277 1.00 83.75 365 MET A CA 1
ATOM 2918 C C . MET A 1 365 ? 6.864 20.428 3.012 1.00 83.75 365 MET A C 1
ATOM 2920 O O . MET A 1 365 ? 7.685 19.735 2.405 1.00 83.75 365 MET A O 1
ATOM 2924 N N . GLN A 1 366 ? 6.896 20.568 4.339 1.00 84.69 366 GLN A N 1
ATOM 2925 C CA . GLN A 1 366 ? 7.986 20.049 5.173 1.00 84.69 366 GLN A CA 1
ATOM 2926 C C . GLN A 1 366 ? 8.249 18.552 4.958 1.00 84.69 366 GLN A C 1
ATOM 2928 O O . GLN A 1 366 ? 9.400 18.150 4.819 1.00 84.69 366 GLN A O 1
ATOM 2933 N N . LEU A 1 367 ? 7.191 17.742 4.841 1.00 85.75 367 LEU A N 1
ATOM 2934 C CA . LEU A 1 367 ? 7.317 16.298 4.646 1.00 85.75 367 LEU A CA 1
ATOM 2935 C C . LEU A 1 367 ? 8.033 15.953 3.324 1.00 85.75 367 LEU A C 1
ATOM 2937 O O . LEU A 1 367 ? 8.881 15.067 3.309 1.00 85.75 367 LEU A O 1
ATOM 2941 N N . LEU A 1 368 ? 7.768 16.692 2.237 1.00 85.94 368 LEU A N 1
ATOM 2942 C CA . LEU A 1 368 ? 8.447 16.505 0.946 1.00 85.94 368 LEU A CA 1
ATOM 2943 C C . LEU A 1 368 ? 9.938 16.857 1.042 1.00 85.94 368 LEU A C 1
ATOM 2945 O O . LEU A 1 368 ? 10.780 16.136 0.508 1.00 85.94 368 LEU A O 1
ATOM 2949 N N . SER A 1 369 ? 10.264 17.925 1.777 1.00 85.69 369 SER A N 1
ATOM 2950 C CA . SER A 1 369 ? 11.654 18.319 2.019 1.00 85.69 369 SER A CA 1
ATOM 2951 C C . SER A 1 369 ? 12.405 17.267 2.843 1.00 85.69 369 SER A C 1
ATOM 2953 O O . SER A 1 369 ? 13.496 16.837 2.462 1.00 85.69 369 SER A O 1
ATOM 2955 N N . THR A 1 370 ? 11.787 16.766 3.920 1.00 86.38 370 THR A N 1
ATOM 2956 C CA . THR A 1 370 ? 12.350 15.694 4.756 1.00 86.38 370 THR A CA 1
ATOM 2957 C C . THR A 1 370 ? 12.572 14.409 3.962 1.00 86.38 370 THR A C 1
ATOM 2959 O O . THR A 1 370 ? 13.613 13.772 4.109 1.00 86.38 370 THR A O 1
ATOM 2962 N N . ILE A 1 371 ? 11.632 14.048 3.086 1.00 85.69 371 ILE A N 1
ATOM 2963 C CA . ILE A 1 371 ? 11.755 12.897 2.185 1.00 85.69 371 ILE A CA 1
ATOM 2964 C C . ILE A 1 371 ? 12.940 13.095 1.233 1.00 85.69 371 ILE A C 1
ATOM 2966 O O . ILE A 1 371 ? 13.766 12.195 1.115 1.00 85.69 371 ILE A O 1
ATOM 2970 N N . GLY A 1 372 ? 13.092 14.273 0.622 1.00 86.69 372 GLY A N 1
ATOM 2971 C CA . GLY A 1 372 ? 14.248 14.582 -0.228 1.00 86.69 372 GLY A CA 1
ATOM 2972 C C . GLY A 1 372 ? 15.586 14.358 0.487 1.00 86.69 372 GLY A C 1
ATOM 2973 O O . GLY A 1 372 ? 16.451 13.654 -0.035 1.00 86.69 372 GLY A O 1
ATOM 2974 N N . VAL A 1 373 ? 15.729 14.874 1.713 1.00 86.81 373 VAL A N 1
ATOM 2975 C CA . VAL A 1 373 ? 16.937 14.678 2.538 1.00 86.81 373 VAL A CA 1
ATOM 2976 C C . VAL A 1 373 ? 17.140 13.203 2.889 1.00 86.81 373 VAL A C 1
ATOM 2978 O O . VAL A 1 373 ? 18.238 12.677 2.711 1.00 86.81 373 VAL A O 1
ATOM 2981 N N . LEU A 1 374 ? 16.091 12.516 3.348 1.00 87.75 374 LEU A N 1
ATOM 2982 C CA . LEU A 1 374 ? 16.155 11.103 3.723 1.00 87.75 374 LEU A CA 1
ATOM 2983 C C . LEU A 1 374 ? 16.620 10.232 2.549 1.00 87.75 374 LEU A C 1
ATOM 2985 O O . LEU A 1 374 ? 17.546 9.436 2.700 1.00 87.75 374 LEU A O 1
ATOM 2989 N N . PHE A 1 375 ? 16.011 10.397 1.375 1.00 89.94 375 PHE A N 1
ATOM 2990 C CA . PHE A 1 375 ? 16.367 9.624 0.187 1.00 89.94 375 PHE A CA 1
ATOM 2991 C C . PHE A 1 375 ? 17.759 9.975 -0.344 1.00 89.94 375 PHE A C 1
ATOM 2993 O O . PHE A 1 375 ? 18.447 9.081 -0.830 1.00 89.94 375 PHE A O 1
ATOM 3000 N N . LEU A 1 376 ? 18.221 11.219 -0.187 1.00 88.69 376 LEU A N 1
ATOM 3001 C CA . LEU A 1 376 ? 19.596 11.606 -0.512 1.00 88.69 376 LEU A CA 1
ATOM 3002 C C . LEU A 1 376 ? 20.614 10.914 0.408 1.00 88.69 376 LEU A C 1
ATOM 3004 O O . LEU A 1 376 ? 21.634 10.417 -0.072 1.00 88.69 376 LEU A O 1
ATOM 3008 N N . VAL A 1 377 ? 20.321 10.811 1.709 1.00 86.69 377 VAL A N 1
ATOM 3009 C CA . VAL A 1 377 ? 21.148 10.053 2.665 1.00 86.69 377 VAL A CA 1
ATOM 3010 C C . VAL A 1 377 ? 21.178 8.574 2.295 1.00 86.69 377 VAL A C 1
ATOM 3012 O O . VAL A 1 377 ? 22.257 7.994 2.180 1.00 86.69 377 VAL A O 1
ATOM 3015 N N . VAL A 1 378 ? 20.013 7.966 2.056 1.00 88.38 378 VAL A N 1
ATOM 3016 C CA . VAL A 1 378 ? 19.911 6.554 1.654 1.00 88.38 378 VAL A CA 1
ATOM 3017 C C . VAL A 1 378 ? 20.652 6.302 0.340 1.00 88.38 378 VAL A C 1
ATOM 3019 O O . VAL A 1 378 ? 21.405 5.336 0.239 1.00 88.38 378 VAL A O 1
ATOM 3022 N N . PHE A 1 379 ? 20.503 7.185 -0.648 1.00 89.00 379 PHE A N 1
ATOM 3023 C CA . PHE A 1 379 ? 21.239 7.120 -1.907 1.00 89.00 379 PHE A CA 1
ATOM 3024 C C . PHE A 1 379 ? 22.748 7.130 -1.669 1.00 89.00 379 PHE A C 1
ATOM 3026 O O . PHE A 1 379 ? 23.458 6.273 -2.191 1.00 89.00 379 PHE A O 1
ATOM 3033 N N . ALA A 1 380 ? 23.241 8.053 -0.846 1.00 85.88 380 ALA A N 1
ATOM 3034 C CA . ALA A 1 380 ? 24.662 8.165 -0.564 1.00 85.88 380 ALA A CA 1
ATOM 3035 C C . ALA A 1 380 ? 25.212 6.940 0.194 1.00 85.88 380 ALA A C 1
ATOM 3037 O O . ALA A 1 380 ? 26.300 6.464 -0.130 1.00 85.88 380 ALA A O 1
ATOM 3038 N N . ILE A 1 381 ? 24.431 6.369 1.121 1.00 84.44 381 ILE A N 1
ATOM 3039 C CA . ILE A 1 381 ? 24.732 5.088 1.780 1.00 84.44 381 ILE A CA 1
ATOM 3040 C C . ILE A 1 381 ? 24.860 3.972 0.736 1.00 84.44 381 ILE A C 1
ATOM 3042 O O . ILE A 1 381 ? 25.870 3.269 0.719 1.00 84.44 381 ILE A O 1
ATOM 3046 N N . ILE A 1 382 ? 23.867 3.814 -0.146 1.00 84.69 382 ILE A N 1
ATOM 3047 C CA . ILE A 1 382 ? 23.878 2.779 -1.192 1.00 84.69 382 ILE A CA 1
ATOM 3048 C C . ILE A 1 382 ? 25.120 2.938 -2.076 1.00 84.69 382 ILE A C 1
ATOM 3050 O O . ILE A 1 382 ? 25.833 1.965 -2.313 1.00 84.69 382 ILE A O 1
ATOM 3054 N N . LYS A 1 383 ? 25.441 4.165 -2.500 1.00 85.31 383 LYS A N 1
ATOM 3055 C CA . LYS A 1 383 ? 26.617 4.426 -3.344 1.00 85.31 383 LYS A CA 1
ATOM 3056 C C . LYS A 1 383 ? 27.930 4.150 -2.656 1.00 85.31 383 LYS A C 1
ATOM 3058 O O . LYS A 1 383 ? 28.810 3.558 -3.275 1.00 85.31 383 LYS A O 1
ATOM 3063 N N . TYR A 1 384 ? 28.039 4.498 -1.383 1.00 78.69 384 TYR A N 1
ATOM 3064 C CA . TYR A 1 384 ? 29.203 4.142 -0.591 1.00 78.69 384 TYR A CA 1
ATOM 3065 C C . TYR A 1 384 ? 29.427 2.620 -0.563 1.00 78.69 384 TYR A C 1
ATOM 3067 O O . TYR A 1 384 ? 30.554 2.159 -0.735 1.00 78.69 384 TYR A O 1
ATOM 3075 N N . TRP A 1 385 ? 28.355 1.833 -0.428 1.00 75.69 385 TRP A N 1
ATOM 3076 C CA . TRP A 1 385 ? 28.422 0.366 -0.445 1.00 75.69 385 TRP A CA 1
ATOM 3077 C C . TRP A 1 385 ? 28.745 -0.234 -1.821 1.00 75.69 385 TRP A C 1
ATOM 3079 O O . TRP A 1 385 ? 29.323 -1.318 -1.888 1.00 75.69 385 TRP A O 1
ATOM 3089 N N . GLU A 1 386 ? 28.419 0.453 -2.916 1.00 75.75 386 GLU A N 1
ATOM 3090 C CA . GLU A 1 386 ? 28.724 -0.009 -4.276 1.00 75.75 386 GLU A CA 1
ATOM 3091 C C . GLU A 1 386 ? 30.177 0.270 -4.705 1.00 75.75 386 GLU A C 1
ATOM 3093 O O . GLU A 1 386 ? 30.688 -0.429 -5.584 1.00 75.75 386 GLU A O 1
ATOM 3098 N N . LEU A 1 387 ? 30.871 1.233 -4.076 1.00 71.25 387 LEU A N 1
ATOM 3099 C CA . LEU A 1 387 ? 32.244 1.638 -4.431 1.00 71.25 387 LEU A CA 1
ATOM 3100 C C . LEU A 1 387 ? 33.256 0.472 -4.485 1.00 71.25 387 LEU A C 1
ATOM 3102 O O . LEU A 1 387 ? 33.982 0.376 -5.477 1.00 71.25 387 LEU A O 1
ATOM 3106 N N . PRO A 1 388 ? 33.308 -0.466 -3.516 1.00 65.25 388 PRO A N 1
ATOM 3107 C CA . PRO A 1 388 ? 34.273 -1.573 -3.561 1.00 65.25 388 PRO A CA 1
ATOM 3108 C C . PRO A 1 388 ? 34.029 -2.540 -4.727 1.00 65.25 388 PRO A C 1
ATOM 3110 O O . PRO A 1 388 ? 34.967 -3.148 -5.247 1.00 65.25 388 PRO A O 1
ATOM 3113 N N . GLY A 1 389 ? 32.776 -2.633 -5.187 1.00 61.62 389 GLY A N 1
ATOM 3114 C CA . GLY A 1 389 ? 32.387 -3.433 -6.345 1.00 61.62 389 GLY A CA 1
ATOM 3115 C C . GLY A 1 389 ? 32.878 -2.874 -7.685 1.00 61.62 389 GLY A C 1
ATOM 3116 O O . GLY A 1 389 ? 32.817 -3.590 -8.682 1.00 61.62 389 GLY A O 1
ATOM 3117 N N . PHE A 1 390 ? 33.354 -1.625 -7.747 1.00 61.59 390 PHE A N 1
ATOM 3118 C CA . PHE A 1 390 ? 33.998 -1.061 -8.945 1.00 61.59 390 PHE A CA 1
ATOM 3119 C C . PHE A 1 390 ? 35.489 -1.396 -9.030 1.00 61.59 390 PHE A C 1
ATOM 3121 O O . PHE A 1 390 ? 36.026 -1.475 -10.129 1.00 61.59 390 PHE A O 1
ATOM 3128 N N . TRP A 1 391 ? 36.142 -1.644 -7.892 1.00 63.88 391 TRP A N 1
ATOM 3129 C CA . TRP A 1 391 ? 37.584 -1.907 -7.825 1.00 63.88 391 TRP A CA 1
ATOM 3130 C C . TRP A 1 391 ? 37.929 -3.401 -7.669 1.00 63.88 391 TRP A C 1
ATOM 3132 O O . TRP A 1 391 ? 39.063 -3.740 -7.346 1.00 63.88 391 TRP A O 1
ATOM 3142 N N . ASN A 1 392 ? 36.955 -4.307 -7.862 1.00 62.41 392 ASN A N 1
ATOM 3143 C CA . ASN A 1 392 ? 37.087 -5.750 -7.590 1.00 62.41 392 ASN A CA 1
ATOM 3144 C C . ASN A 1 392 ? 37.674 -6.050 -6.195 1.00 62.41 392 ASN A C 1
ATOM 3146 O O . ASN A 1 392 ? 38.447 -6.991 -6.006 1.00 62.41 392 ASN A O 1
ATOM 3150 N N . TRP A 1 393 ? 37.315 -5.234 -5.203 1.00 62.97 393 TRP A N 1
ATOM 3151 C CA . TRP A 1 393 ? 37.882 -5.325 -3.864 1.00 62.97 393 TRP A CA 1
ATOM 3152 C C . TRP A 1 393 ? 37.083 -6.325 -3.015 1.00 62.97 393 TRP A C 1
ATOM 3154 O O . TRP A 1 393 ? 35.880 -6.164 -2.800 1.00 62.97 393 TRP A O 1
ATOM 3164 N N . TYR A 1 394 ? 37.738 -7.380 -2.524 1.00 57.53 394 TYR A N 1
ATOM 3165 C CA . TYR A 1 394 ? 37.098 -8.401 -1.691 1.00 57.53 394 TYR A CA 1
ATOM 3166 C C . TYR A 1 394 ? 36.817 -7.890 -0.265 1.00 57.53 394 TYR A C 1
ATOM 3168 O O . TYR A 1 394 ? 37.724 -7.562 0.495 1.00 57.53 394 TYR A O 1
ATOM 3176 N N . TRP A 1 395 ? 35.542 -7.907 0.134 1.00 58.31 395 TRP A N 1
ATOM 3177 C CA . TRP A 1 395 ? 35.010 -7.405 1.415 1.00 58.31 395 TRP A CA 1
ATOM 3178 C C . TRP A 1 395 ? 35.465 -8.144 2.691 1.00 58.31 395 TRP A C 1
ATOM 3180 O O . TRP A 1 395 ? 34.995 -7.821 3.784 1.00 58.31 395 TRP A O 1
ATOM 3190 N N . LYS A 1 396 ? 36.327 -9.161 2.591 1.00 56.16 396 LYS A N 1
ATOM 3191 C CA . LYS A 1 396 ? 36.616 -10.069 3.714 1.00 56.16 396 LYS A CA 1
ATOM 3192 C C . LYS A 1 396 ? 37.474 -9.422 4.815 1.00 56.16 396 LYS A C 1
ATOM 3194 O O . LYS A 1 396 ? 37.227 -9.713 5.979 1.00 56.16 396 LYS A O 1
ATOM 3199 N N . ASP A 1 397 ? 38.348 -8.474 4.466 1.00 56.84 397 ASP A N 1
ATOM 3200 C CA . ASP A 1 397 ? 39.312 -7.870 5.407 1.00 56.84 397 ASP A CA 1
ATOM 3201 C C . ASP A 1 397 ? 38.963 -6.433 5.857 1.00 56.84 397 ASP A C 1
ATOM 3203 O O . ASP A 1 397 ? 39.578 -5.902 6.777 1.00 56.84 397 ASP A O 1
ATOM 3207 N N . TYR A 1 398 ? 37.954 -5.787 5.253 1.00 57.81 398 TYR A N 1
ATOM 3208 C CA . TYR A 1 398 ? 37.714 -4.336 5.395 1.00 57.81 398 TYR A CA 1
ATOM 3209 C C . TYR A 1 398 ? 36.321 -3.939 5.916 1.00 57.81 398 TYR A C 1
ATOM 3211 O O . TYR A 1 398 ? 35.993 -2.751 5.930 1.00 57.81 398 TYR A O 1
ATOM 3219 N N . LYS A 1 399 ? 35.504 -4.883 6.415 1.00 58.81 399 LYS A N 1
ATOM 3220 C CA . LYS A 1 399 ? 34.180 -4.570 7.005 1.00 58.81 399 LYS A CA 1
ATOM 3221 C C . LYS A 1 399 ? 34.249 -3.463 8.065 1.00 58.81 399 LYS A C 1
ATOM 3223 O O . LYS A 1 399 ? 33.376 -2.603 8.111 1.00 58.81 399 LYS A O 1
ATOM 3228 N N . THR A 1 400 ? 35.308 -3.451 8.869 1.00 63.25 400 THR A N 1
ATOM 3229 C CA . THR A 1 400 ? 35.525 -2.472 9.941 1.00 63.25 400 THR A CA 1
ATOM 3230 C C . THR A 1 400 ? 35.845 -1.074 9.403 1.00 63.25 400 THR A C 1
ATOM 3232 O O . THR A 1 400 ? 35.326 -0.090 9.917 1.00 63.25 400 THR A O 1
ATOM 3235 N N . TRP A 1 401 ? 36.630 -0.976 8.326 1.00 59.25 401 TRP A N 1
ATOM 3236 C CA . TRP A 1 401 ? 36.971 0.291 7.663 1.00 59.25 401 TRP A CA 1
ATOM 3237 C C . TRP A 1 401 ? 35.816 0.850 6.827 1.00 59.25 401 TRP A C 1
ATOM 3239 O O . TRP A 1 401 ? 35.612 2.061 6.811 1.00 59.25 401 TRP A O 1
ATOM 3249 N N . GLY A 1 402 ? 35.021 -0.019 6.192 1.00 66.31 402 GLY A N 1
ATOM 3250 C CA . GLY A 1 402 ? 33.778 0.373 5.523 1.00 66.31 402 GLY A CA 1
ATOM 3251 C C . GLY A 1 402 ? 32.740 0.919 6.510 1.00 66.31 402 GLY A C 1
ATOM 3252 O O . GLY A 1 402 ? 32.103 1.936 6.250 1.00 66.31 402 GLY A O 1
ATOM 3253 N N . LEU A 1 403 ? 32.615 0.303 7.691 1.00 68.00 403 LEU A N 1
ATOM 3254 C CA . LEU A 1 403 ? 31.764 0.819 8.769 1.00 68.00 403 LEU A CA 1
ATOM 3255 C C . LEU A 1 403 ? 32.291 2.144 9.344 1.00 68.00 403 LEU A C 1
ATOM 3257 O O . LEU A 1 403 ? 31.497 3.052 9.580 1.00 68.00 403 LEU A O 1
ATOM 3261 N N . LEU A 1 404 ? 33.610 2.285 9.523 1.00 70.12 404 LEU A N 1
ATOM 3262 C CA . LEU A 1 404 ? 34.236 3.528 9.988 1.00 70.12 404 LEU A CA 1
ATOM 3263 C C . LEU A 1 404 ? 34.031 4.676 8.986 1.00 70.12 404 LEU A C 1
ATOM 3265 O O . LEU A 1 404 ? 33.651 5.778 9.378 1.00 70.12 404 LEU A O 1
ATOM 3269 N N . GLY A 1 405 ? 34.237 4.419 7.692 1.00 73.75 405 GLY A N 1
ATOM 3270 C CA . GLY A 1 405 ? 34.022 5.412 6.642 1.00 73.75 405 GLY A CA 1
ATOM 3271 C C . GLY A 1 405 ? 32.548 5.789 6.488 1.00 73.75 405 GLY A C 1
ATOM 3272 O O . GLY A 1 405 ? 32.244 6.970 6.339 1.00 73.75 405 GLY A O 1
ATOM 3273 N N . MET A 1 406 ? 31.627 4.829 6.633 1.00 68.06 406 MET A N 1
ATOM 3274 C CA . MET A 1 406 ? 30.189 5.109 6.697 1.00 68.06 406 MET A CA 1
ATOM 3275 C C . MET A 1 406 ? 29.832 5.987 7.903 1.00 68.06 406 MET A C 1
ATOM 3277 O O . MET A 1 406 ? 29.083 6.952 7.764 1.00 68.06 406 MET A O 1
ATOM 3281 N N . ALA A 1 407 ? 30.378 5.687 9.084 1.00 70.75 407 ALA A N 1
ATOM 3282 C CA . ALA A 1 407 ? 30.140 6.476 10.289 1.00 70.75 407 ALA A CA 1
ATOM 3283 C C . ALA A 1 407 ? 30.672 7.912 10.144 1.00 70.75 407 ALA A C 1
ATOM 3285 O O . ALA A 1 407 ? 29.967 8.859 10.487 1.00 70.75 407 ALA A O 1
ATOM 3286 N N . ALA A 1 408 ? 31.869 8.086 9.576 1.00 72.31 408 ALA A N 1
ATOM 3287 C CA . ALA A 1 408 ? 32.440 9.402 9.288 1.00 72.31 408 ALA A CA 1
ATOM 3288 C C . ALA A 1 408 ? 31.614 10.180 8.248 1.00 72.31 408 ALA A C 1
ATOM 3290 O O . ALA A 1 408 ? 31.380 11.377 8.407 1.00 72.31 408 ALA A O 1
ATOM 3291 N N . PHE A 1 409 ? 31.123 9.500 7.211 1.00 74.31 409 PHE A N 1
ATOM 3292 C CA . PHE A 1 409 ? 30.285 10.100 6.177 1.00 74.31 409 PHE A CA 1
ATOM 3293 C C . PHE A 1 409 ? 28.911 10.532 6.717 1.00 74.31 409 PHE A C 1
ATOM 3295 O O . PHE A 1 409 ? 28.477 11.660 6.479 1.00 74.31 409 PHE A O 1
ATOM 3302 N N . LEU A 1 410 ? 28.255 9.686 7.518 1.00 72.62 410 LEU A N 1
ATOM 3303 C CA . LEU A 1 410 ? 27.009 10.034 8.209 1.00 72.62 410 LEU A CA 1
ATOM 3304 C C . LEU A 1 410 ? 27.211 11.163 9.224 1.00 72.62 410 LEU A C 1
ATOM 3306 O O . LEU A 1 410 ? 26.364 12.049 9.319 1.00 72.62 410 LEU A O 1
ATOM 3310 N N . TRP A 1 411 ? 28.335 11.172 9.946 1.00 77.12 411 TRP A N 1
ATOM 3311 C CA . TRP A 1 411 ? 28.702 12.269 10.841 1.00 77.12 411 TRP A CA 1
ATOM 3312 C C . TRP A 1 411 ? 28.878 13.589 10.081 1.00 77.12 411 TRP A C 1
ATOM 3314 O O . TRP A 1 411 ? 28.390 14.625 10.536 1.00 77.12 411 TRP A O 1
ATOM 3324 N N . LEU A 1 412 ? 29.495 13.556 8.897 1.00 71.94 412 LEU A N 1
ATOM 3325 C CA . LEU A 1 412 ? 29.667 14.728 8.040 1.00 71.94 412 LEU A CA 1
ATOM 3326 C C . LEU A 1 412 ? 28.321 15.243 7.509 1.00 71.94 412 LEU A C 1
ATOM 3328 O O . LEU A 1 412 ? 28.071 16.446 7.558 1.00 71.94 412 LEU A O 1
ATOM 3332 N N . ILE A 1 413 ? 27.417 14.352 7.088 1.00 71.12 413 ILE A N 1
ATOM 3333 C CA . ILE A 1 413 ? 26.057 14.742 6.686 1.00 71.12 413 ILE A CA 1
ATOM 3334 C C . ILE A 1 413 ? 25.271 15.322 7.868 1.00 71.12 413 ILE A C 1
ATOM 3336 O O . ILE A 1 413 ? 24.648 16.371 7.729 1.00 71.12 413 ILE A O 1
ATOM 3340 N N . ALA A 1 414 ? 25.303 14.680 9.038 1.00 68.19 414 ALA A N 1
ATOM 3341 C CA . ALA A 1 414 ? 24.596 15.163 10.225 1.00 68.19 414 ALA A CA 1
ATOM 3342 C C . ALA A 1 414 ? 25.101 16.551 10.654 1.00 68.19 414 ALA A C 1
ATOM 3344 O O . ALA A 1 414 ? 24.311 17.431 10.995 1.00 68.19 414 ALA A O 1
ATOM 3345 N N . THR A 1 415 ? 26.416 16.761 10.567 1.00 70.19 415 THR A N 1
ATOM 3346 C CA . THR A 1 415 ? 27.071 18.059 10.765 1.00 70.19 415 THR A CA 1
ATOM 3347 C C . THR A 1 415 ? 26.570 19.084 9.739 1.00 70.19 415 THR A C 1
ATOM 3349 O O . THR A 1 415 ? 26.111 20.157 10.126 1.00 70.19 415 THR A O 1
ATOM 3352 N N . LEU A 1 416 ? 26.557 18.746 8.445 1.00 65.88 416 LEU A N 1
ATOM 3353 C CA . LEU A 1 416 ? 26.046 19.620 7.379 1.00 65.88 416 LEU A CA 1
ATOM 3354 C C . LEU A 1 416 ? 24.569 19.985 7.552 1.00 65.88 416 LEU A C 1
ATOM 3356 O O . LEU A 1 416 ? 24.213 21.138 7.339 1.00 65.88 416 LEU A O 1
ATOM 3360 N N . ILE A 1 417 ? 23.714 19.050 7.973 1.00 66.12 417 ILE A N 1
ATOM 3361 C CA . ILE A 1 417 ? 22.299 19.330 8.255 1.00 66.12 417 ILE A CA 1
ATOM 3362 C C . ILE A 1 417 ? 22.180 20.291 9.443 1.00 66.12 417 ILE A C 1
ATOM 3364 O O . ILE A 1 417 ? 21.460 21.282 9.354 1.00 66.12 417 ILE A O 1
ATOM 3368 N N . LYS A 1 418 ? 22.920 20.033 10.530 1.00 60.72 418 LYS A N 1
ATOM 3369 C CA . LYS A 1 418 ? 22.879 20.832 11.764 1.00 60.72 418 LYS A CA 1
ATOM 3370 C C . LYS A 1 418 ? 23.350 22.276 11.561 1.00 60.72 418 LYS A C 1
ATOM 3372 O O . LYS A 1 418 ? 22.798 23.179 12.181 1.00 60.72 418 LYS A O 1
ATOM 3377 N N . TYR A 1 419 ? 24.371 22.494 10.733 1.00 61.03 419 TYR A N 1
ATOM 3378 C CA . TYR A 1 419 ? 24.903 23.835 10.452 1.00 61.03 419 TYR A CA 1
ATOM 3379 C C . TYR A 1 419 ? 24.247 24.496 9.227 1.00 61.03 419 TYR A C 1
ATOM 3381 O O . TYR A 1 419 ? 24.134 25.719 9.177 1.00 61.03 419 TYR A O 1
ATOM 3389 N N . GLY A 1 420 ? 23.763 23.710 8.263 1.00 54.81 420 GLY A N 1
ATOM 3390 C CA . GLY A 1 420 ? 23.050 24.185 7.075 1.00 54.81 420 GLY A CA 1
ATOM 3391 C C . GLY A 1 420 ? 21.623 24.654 7.368 1.00 54.81 420 GLY A C 1
ATOM 3392 O O . GLY A 1 420 ? 21.177 25.635 6.774 1.00 54.81 420 GLY A O 1
ATOM 3393 N N . SER A 1 421 ? 20.929 24.044 8.340 1.00 47.03 421 SER A N 1
ATOM 3394 C CA . SER A 1 421 ? 19.620 24.534 8.800 1.00 47.03 421 SER A CA 1
ATOM 3395 C C . SER A 1 421 ? 19.694 25.959 9.351 1.00 47.03 421 SER A C 1
ATOM 3397 O O . SER A 1 421 ? 18.741 26.719 9.215 1.00 47.03 421 SER A O 1
ATOM 3399 N N . THR A 1 422 ? 20.837 26.344 9.922 1.00 46.53 42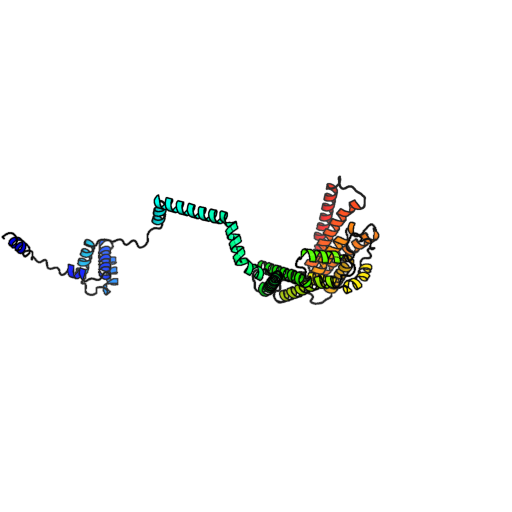2 THR A N 1
ATOM 3400 C CA . THR A 1 422 ? 21.089 27.692 10.443 1.00 46.53 422 THR A CA 1
ATOM 3401 C C . THR A 1 422 ? 21.269 28.714 9.317 1.00 46.53 422 THR A C 1
ATOM 3403 O O . THR A 1 422 ? 20.803 29.838 9.443 1.00 46.53 422 THR A O 1
ATOM 3406 N N . PHE A 1 423 ? 21.869 28.330 8.185 1.00 44.03 423 PHE A N 1
ATOM 3407 C CA . PHE A 1 423 ? 22.012 29.212 7.018 1.00 44.03 423 PHE A CA 1
ATOM 3408 C C . PHE A 1 423 ? 20.691 29.443 6.271 1.00 44.03 423 PHE A C 1
ATOM 3410 O O . PHE A 1 423 ? 20.453 30.548 5.794 1.00 44.03 423 PHE A O 1
ATOM 3417 N N . ILE A 1 424 ? 19.810 28.439 6.210 1.00 44.38 424 ILE A N 1
ATOM 3418 C CA . ILE A 1 424 ? 18.484 28.579 5.579 1.00 44.38 424 ILE A CA 1
ATOM 3419 C C . ILE A 1 424 ? 17.544 29.443 6.440 1.00 44.38 424 ILE A C 1
ATOM 3421 O O . ILE A 1 424 ? 16.713 30.158 5.894 1.00 44.38 424 ILE A O 1
ATOM 3425 N N . PHE A 1 425 ? 17.705 29.434 7.768 1.00 38.19 425 PHE A N 1
ATOM 3426 C CA . PHE A 1 425 ? 16.911 30.267 8.685 1.00 38.19 425 PHE A CA 1
ATOM 3427 C C . PHE A 1 425 ? 17.408 31.715 8.830 1.00 38.19 425 PHE A C 1
ATOM 3429 O O . PHE A 1 425 ? 16.654 32.552 9.306 1.00 38.19 425 PHE A O 1
ATOM 3436 N N . ILE A 1 426 ? 18.664 32.005 8.469 1.00 41.72 426 ILE A N 1
ATOM 3437 C CA . ILE A 1 426 ? 19.259 33.357 8.531 1.00 41.72 426 ILE A CA 1
ATOM 3438 C C . ILE A 1 426 ? 19.173 34.077 7.166 1.00 41.72 426 ILE A C 1
ATOM 3440 O O . ILE A 1 426 ? 19.321 35.293 7.096 1.00 41.72 426 ILE A O 1
ATOM 3444 N N . GLY A 1 427 ? 18.935 33.337 6.076 1.00 37.53 427 GLY A N 1
ATOM 3445 C CA . GLY A 1 427 ? 18.730 33.873 4.722 1.00 37.53 427 GLY A CA 1
ATOM 3446 C C . GLY A 1 427 ? 17.269 34.158 4.340 1.00 37.53 427 GLY A C 1
ATOM 3447 O O . GLY A 1 427 ? 17.001 34.398 3.163 1.00 37.53 427 GLY A O 1
ATOM 3448 N N . LEU A 1 428 ? 16.350 34.100 5.307 1.00 34.47 428 LEU A N 1
ATOM 3449 C CA . LEU A 1 428 ? 14.938 34.503 5.246 1.00 34.47 428 LEU A CA 1
ATOM 3450 C C . LEU A 1 428 ? 14.745 35.638 6.255 1.00 34.47 428 LEU A C 1
ATOM 3452 O O . LEU A 1 428 ? 13.964 36.564 5.946 1.00 34.47 428 LEU A O 1
#

Secondary structure (DSSP, 8-state):
--TTHHHHHHTS---------HHHHHHHS-HHHHHHHHHHHHHHHHS-HHHHHHHHHHHGGG-TT--HHHHHHHHHHHHHS-------SS--THHHHHHHTSHHHHHHHHHHHHHHHHHHHHHHHHHHHHHHHHHHHHHHHHHHHT-HHHHHHHHHHHHHHHHHHGGG-S-HHHHHHHHHHHHHHHHHHHHHHHHT-S-HHHHHHHHHHHTTSSS--HHHHHHHHHHHHHHHHHHHHHHHH---THHHHHHHHHHHHHHHT-HHHHHHHHHHHHHH----S--TTS-TTHHHHHHHHHHHHHHHHHSTT--THHHHHHHHHHHHHHHHHHSHHHH-S-HHHHHHHHHHHHHHHHHHHHHHHHTT-HHHHHHHHHHHHHHHHHHHHHGGGGTT--TTTTHHHHHHHHHHHHHHHHHHHHHHHHHHHH--

pLDDT: mean 76.11, std 14.8, range [30.44, 94.69]

Organism: Solitalea canadensis (strain ATCC 29591 / DSM 3403 / JCM 21819 / LMG 8368 / NBRC 15130 / NCIMB 12057 / USAM 9D) (NCBI:txid929556)

Foldseek 3Di:
DPVVVVVVVVVPPDDDDDDDCQVVVLVPDDPVRLVLLLVLLVCCVPHDPVVSVVSCVVCCVSPVPDDPVNSNVNSVVSNVPDDDDDDDPDDDPVVVVVCCPDPVNVVVVVVVVVVVVVVVVVCVVCVVVVVVVVCVVCVVVCCVCPVLLNVLVVLLVQLLCLLVCLLVDPDPVSSVVSNVSSLVSNLQSQLCVLLVPSDPVVSVVVLVVQLLPLARDPSSLCSQQVSLVVSLVSLVVSVVSDVDLVSVLVNLVSVLSNQLSDRVLQVVLVVQLCVLQVQPPPQPVPRPSLSSSLSVLLVQLVVQLVDPPRDLSNNQSSLLVSLVSLLVCLDPVNRPPDPVSNVSSLVSSLVSLVVQLVSCVVVVVVSSNVSSLVSNLVSVLNVLVCVCVVVVHDPPPCPVVSVVVNVVVVVVSVVCVVVVVVVVVVVD